Protein AF-0000000081155268 (afdb_homodimer)

Solvent-accessible surface area (backbone atoms only — not comparable to full-atom values): 21857 Å² total; per-residue (Å²): 115,48,58,38,90,57,75,58,54,71,25,85,45,71,67,61,42,50,50,35,52,74,74,61,28,62,48,41,52,49,52,53,49,66,71,61,68,66,77,61,76,64,71,61,69,56,60,73,68,56,81,48,59,46,92,53,49,51,89,77,41,48,71,64,51,37,49,49,49,28,41,50,40,25,46,50,44,53,50,50,46,45,52,52,31,50,62,72,44,40,64,63,43,49,52,46,28,51,53,33,42,73,74,66,43,53,70,73,57,18,52,52,50,28,50,61,70,39,33,65,59,47,50,51,47,31,50,52,52,51,48,50,49,52,51,43,51,60,32,32,69,65,10,67,66,53,44,50,35,51,52,42,18,49,51,33,36,74,69,66,38,36,63,69,57,12,47,50,50,20,47,62,74,50,43,72,79,52,27,66,82,56,71,49,50,81,86,69,65,68,79,71,76,73,74,73,80,123,116,47,59,38,88,56,73,57,53,72,24,84,44,71,67,62,42,52,51,35,52,74,74,61,29,63,49,41,52,49,52,52,50,66,72,60,68,64,77,63,78,66,71,61,70,56,60,74,65,56,76,42,57,47,94,53,48,53,90,78,38,46,72,64,52,37,51,49,50,28,41,50,41,26,47,52,46,54,50,50,46,45,52,52,30,51,61,73,43,40,64,61,43,48,52,45,27,50,52,33,42,73,75,66,41,54,70,73,57,18,51,53,50,29,51,60,70,39,30,65,56,46,50,50,47,32,51,51,52,50,48,51,48,52,52,42,51,60,31,32,69,67,9,67,66,54,45,51,36,51,52,42,18,49,50,33,35,75,72,58,34,38,63,68,56,11,48,52,51,20,46,60,74,52,43,72,79,52,28,65,82,56,69,48,50,82,86,70,64,67,79,72,76,72,74,72,81,124

Structure (mmCIF, N/CA/C/O backbone):
data_AF-0000000081155268-model_v1
#
loop_
_entity.id
_entity.type
_entity.pdbx_description
1 polymer 'C2H2-type domain-containing protein'
#
loop_
_atom_site.group_PDB
_atom_site.id
_atom_site.type_symbol
_atom_site.label_atom_id
_atom_site.label_alt_id
_atom_site.label_comp_id
_atom_site.label_asym_id
_atom_site.label_entity_id
_atom_site.label_seq_id
_atom_site.pdbx_PDB_ins_code
_atom_site.Cartn_x
_atom_site.Cartn_y
_atom_site.Cartn_z
_atom_site.occupancy
_atom_site.B_iso_or_equiv
_atom_site.auth_seq_id
_atom_site.auth_comp_id
_atom_site.auth_asym_id
_atom_site.auth_atom_id
_atom_site.pdbx_PDB_model_num
ATOM 1 N N . MET A 1 1 ? 4.109 42 -3.186 1 60.03 1 MET A N 1
ATOM 2 C CA . MET A 1 1 ? 3.467 40.875 -3.877 1 60.03 1 MET A CA 1
ATOM 3 C C . MET A 1 1 ? 2.971 41.281 -5.254 1 60.03 1 MET A C 1
ATOM 5 O O . MET A 1 1 ? 2.41 42.375 -5.41 1 60.03 1 MET A O 1
ATOM 9 N N . ILE A 1 2 ? 3.533 40.625 -6.18 1 73.56 2 ILE A N 1
ATOM 10 C CA . ILE A 1 2 ? 3.209 41 -7.555 1 73.56 2 ILE A CA 1
ATOM 11 C C . ILE A 1 2 ? 2.381 39.906 -8.203 1 73.56 2 ILE A C 1
ATOM 13 O O . ILE A 1 2 ? 2.691 38.719 -8.055 1 73.56 2 ILE A O 1
ATOM 17 N N . ALA A 1 3 ? 1.346 40.25 -8.984 1 72.5 3 ALA A N 1
ATOM 18 C CA . ALA A 1 3 ? 0.426 39.281 -9.594 1 72.5 3 ALA A CA 1
ATOM 19 C C . ALA A 1 3 ? 0.721 39.094 -11.086 1 72.5 3 ALA A C 1
ATOM 21 O O . ALA A 1 3 ? 1.153 40.062 -11.75 1 72.5 3 ALA A O 1
ATOM 22 N N . CYS A 1 4 ? 0.584 37.938 -11.539 1 67.5 4 CYS A N 1
ATOM 23 C CA . CYS A 1 4 ? 0.646 37.688 -12.977 1 67.5 4 CYS A CA 1
ATOM 24 C C . CYS A 1 4 ? -0.528 38.344 -13.695 1 67.5 4 CYS A C 1
ATOM 26 O O . CYS A 1 4 ? -1.684 38.156 -13.328 1 67.5 4 CYS A O 1
ATOM 28 N N . ASP A 1 5 ? -0.172 39.062 -14.703 1 73.12 5 ASP A N 1
ATOM 29 C CA . ASP A 1 5 ? -1.19 39.781 -15.453 1 73.12 5 ASP A CA 1
ATOM 30 C C . ASP A 1 5 ? -2.113 38.812 -16.203 1 73.12 5 ASP A C 1
ATOM 32 O O . ASP A 1 5 ? -3.277 39.156 -16.453 1 73.12 5 ASP A O 1
ATOM 36 N N . GLY A 1 6 ? -1.515 37.719 -16.438 1 63.28 6 GLY A N 1
ATOM 37 C CA . GLY A 1 6 ? -2.273 36.719 -17.188 1 63.28 6 GLY A CA 1
ATOM 38 C C . GLY A 1 6 ? -3.229 35.906 -16.328 1 63.28 6 GLY A C 1
ATOM 39 O O . GLY A 1 6 ? -4.43 35.875 -16.609 1 63.28 6 GLY A O 1
ATOM 40 N N . CYS A 1 7 ? -2.658 35.375 -15.359 1 61.69 7 CYS A N 1
ATOM 41 C CA . CYS A 1 7 ? -3.463 34.375 -14.648 1 61.69 7 CYS A CA 1
ATOM 42 C C . CYS A 1 7 ? -3.793 34.875 -13.234 1 61.69 7 CYS A C 1
ATOM 44 O O . CYS A 1 7 ? -4.523 34.188 -12.508 1 61.69 7 CYS A O 1
ATOM 46 N N . GLY A 1 8 ? -3.191 36 -12.742 1 65.25 8 GLY A N 1
ATOM 47 C CA . GLY A 1 8 ? -3.551 36.656 -11.484 1 65.25 8 GLY A CA 1
ATOM 48 C C . GLY A 1 8 ? -2.818 36.062 -10.289 1 65.25 8 GLY A C 1
ATOM 49 O O . GLY A 1 8 ? -3.039 36.5 -9.156 1 65.25 8 GLY A O 1
ATOM 50 N N . LEU A 1 9 ? -2.002 35.125 -10.469 1 65.56 9 LEU A N 1
ATOM 51 C CA . LEU A 1 9 ? -1.213 34.531 -9.398 1 65.56 9 LEU A CA 1
ATOM 52 C C . LEU A 1 9 ? -0.247 35.531 -8.797 1 65.56 9 LEU A C 1
ATOM 54 O O . LEU A 1 9 ? 0.37 36.312 -9.523 1 65.56 9 LEU A O 1
ATOM 58 N N . VAL A 1 10 ? -0.167 35.562 -7.445 1 70.81 10 VAL A N 1
ATOM 59 C CA . VAL A 1 10 ? 0.627 36.562 -6.73 1 70.81 10 VAL A CA 1
ATOM 60 C C . VAL A 1 10 ? 1.969 35.938 -6.324 1 70.81 10 VAL A C 1
ATOM 62 O O . VAL A 1 10 ? 2.025 34.812 -5.836 1 70.81 10 VAL A O 1
ATOM 65 N N . PHE A 1 11 ? 3.025 36.562 -6.625 1 64.19 11 PHE A N 1
ATOM 66 C CA . PHE A 1 11 ? 4.402 36.156 -6.371 1 64.19 11 PHE A CA 1
ATOM 67 C C . PHE A 1 11 ? 5.09 37.156 -5.43 1 64.19 11 PHE A C 1
ATOM 69 O O . PHE A 1 11 ? 4.758 38.344 -5.414 1 64.19 11 PHE A O 1
ATOM 76 N N . THR A 1 12 ? 5.926 36.656 -4.582 1 69 12 THR A N 1
ATOM 77 C CA . THR A 1 12 ? 6.648 37.5 -3.627 1 69 12 THR A CA 1
ATOM 78 C C . THR A 1 12 ? 7.82 38.188 -4.301 1 69 12 THR A C 1
ATOM 80 O O . THR A 1 12 ? 8.312 39.219 -3.801 1 69 12 THR A O 1
ATOM 83 N N . ASN A 1 13 ? 8.328 37.562 -5.352 1 66.19 13 ASN A N 1
ATOM 84 C CA . ASN A 1 13 ? 9.453 38.188 -6.031 1 66.19 13 ASN A CA 1
ATOM 85 C C . ASN A 1 13 ? 9.25 38.219 -7.543 1 66.19 13 ASN A C 1
ATOM 87 O O . ASN A 1 13 ? 8.648 37.281 -8.109 1 66.19 13 ASN A O 1
ATOM 91 N N . ILE A 1 14 ? 9.844 39.219 -8.133 1 71.94 14 ILE A N 1
ATOM 92 C CA . ILE A 1 14 ? 9.664 39.562 -9.539 1 71.94 14 ILE A CA 1
ATOM 93 C C . ILE A 1 14 ? 10.273 38.438 -10.406 1 71.94 14 ILE A C 1
ATOM 95 O O . ILE A 1 14 ? 9.773 38.156 -11.484 1 71.94 14 ILE A O 1
ATOM 99 N N . HIS A 1 15 ? 11.266 37.812 -9.906 1 64.44 15 HIS A N 1
ATOM 100 C CA . HIS A 1 15 ? 11.945 36.781 -10.664 1 64.44 15 HIS A CA 1
ATOM 101 C C . HIS A 1 15 ? 11.07 35.531 -10.805 1 64.44 15 HIS A C 1
ATOM 103 O O . HIS A 1 15 ? 11 34.938 -11.883 1 64.44 15 HIS A O 1
ATOM 109 N N . ASN A 1 16 ? 10.391 35.156 -9.766 1 63.75 16 ASN A N 1
ATOM 110 C CA . ASN A 1 16 ? 9.445 34.062 -9.812 1 63.75 16 ASN A CA 1
ATOM 111 C C . ASN A 1 16 ? 8.25 34.375 -10.719 1 63.75 16 ASN A C 1
ATOM 113 O O . ASN A 1 16 ? 7.781 33.5 -11.453 1 63.75 16 ASN A O 1
ATOM 117 N N . LEU A 1 17 ? 7.836 35.562 -10.734 1 67.12 17 LEU A N 1
ATOM 118 C CA . LEU A 1 17 ? 6.789 36.031 -11.633 1 67.12 17 LEU A CA 1
ATOM 119 C C . LEU A 1 17 ? 7.238 35.938 -13.086 1 67.12 17 LEU A C 1
ATOM 121 O O . LEU A 1 17 ? 6.496 35.438 -13.938 1 67.12 17 LEU A O 1
ATOM 125 N N . GLN A 1 18 ? 8.406 36.312 -13.391 1 64.75 18 GLN A N 1
ATOM 126 C CA . GLN A 1 18 ? 8.938 36.281 -14.75 1 64.75 18 GLN A CA 1
ATOM 127 C C . GLN A 1 18 ? 9.07 34.875 -15.273 1 64.75 18 GLN A C 1
ATOM 129 O O . GLN A 1 18 ? 8.727 34.594 -16.422 1 64.75 18 GLN A O 1
ATOM 134 N N . LYS A 1 19 ? 9.484 34 -14.5 1 63.78 19 LYS A N 1
ATOM 135 C CA . LYS A 1 19 ? 9.586 32.594 -14.859 1 63.78 19 LYS A CA 1
ATOM 136 C C . LYS A 1 19 ? 8.211 31.984 -15.117 1 63.78 19 LYS A C 1
ATOM 138 O O . LYS A 1 19 ? 8.016 31.25 -16.078 1 63.78 19 LYS A O 1
ATOM 143 N N . HIS A 1 20 ? 7.316 32.312 -14.281 1 63.34 20 HIS A N 1
ATOM 144 C CA . HIS A 1 20 ? 5.926 31.891 -14.438 1 63.34 20 HIS A CA 1
ATOM 145 C C . HIS A 1 20 ? 5.348 32.406 -15.758 1 63.34 20 HIS A C 1
ATOM 147 O O . HIS A 1 20 ? 4.73 31.625 -16.5 1 63.34 20 HIS A O 1
ATOM 153 N N . VAL A 1 21 ? 5.484 33.625 -16.047 1 64.75 21 VAL A N 1
ATOM 154 C CA . VAL A 1 21 ? 4.934 34.25 -17.25 1 64.75 21 VAL A CA 1
ATOM 155 C C . VAL A 1 21 ? 5.57 33.625 -18.5 1 64.75 21 VAL A C 1
ATOM 157 O O . VAL A 1 21 ? 4.883 33.375 -19.484 1 64.75 21 VAL A O 1
ATOM 160 N N . LYS A 1 22 ? 6.793 33.344 -18.453 1 61.09 22 LYS A N 1
ATOM 161 C CA . LYS A 1 22 ? 7.547 32.844 -19.609 1 61.09 22 LYS A CA 1
ATOM 162 C C . LYS A 1 22 ? 7.238 31.375 -19.875 1 61.09 22 LYS A C 1
ATOM 164 O O . LYS A 1 22 ? 7.16 30.953 -21.031 1 61.09 22 LYS A O 1
ATOM 169 N N . TYR A 1 23 ? 7.059 30.719 -18.75 1 57.25 23 TYR A N 1
ATOM 170 C CA . TYR A 1 23 ? 7.094 29.281 -18.953 1 57.25 23 TYR A CA 1
ATOM 171 C C . TYR A 1 23 ? 5.773 28.625 -18.547 1 57.25 23 TYR A C 1
ATOM 173 O O . TYR A 1 23 ? 5.43 27.547 -19.031 1 57.25 23 TYR A O 1
ATOM 181 N N . TRP A 1 24 ? 5.043 29.484 -17.734 1 58.44 24 TRP A N 1
ATOM 182 C CA . TRP A 1 24 ? 4.016 28.719 -17.047 1 58.44 24 TRP A CA 1
ATOM 183 C C . TRP A 1 24 ? 2.66 29.406 -17.141 1 58.44 24 TRP A C 1
ATOM 185 O O . TRP A 1 24 ? 1.627 28.812 -16.828 1 58.44 24 TRP A O 1
ATOM 195 N N . CYS A 1 25 ? 2.605 30.609 -17.531 1 60.84 25 CYS A N 1
ATOM 196 C CA . CYS A 1 25 ? 1.34 31.328 -17.609 1 60.84 25 CYS A CA 1
ATOM 197 C C . CYS A 1 25 ? 0.596 31 -18.891 1 60.84 25 CYS A C 1
ATOM 199 O O . CYS A 1 25 ? 1.021 31.391 -19.984 1 60.84 25 CYS A O 1
ATOM 201 N N . TYR A 1 26 ? -0.403 30.234 -18.719 1 60.75 26 TYR A N 1
ATOM 202 C CA . TYR A 1 26 ? -1.212 29.766 -19.844 1 60.75 26 TYR A CA 1
ATOM 203 C C . TYR A 1 26 ? -1.822 30.953 -20.594 1 60.75 26 TYR A C 1
ATOM 205 O O . TYR A 1 26 ? -1.832 30.969 -21.828 1 60.75 26 TYR A O 1
ATOM 213 N N . GLU A 1 27 ? -2.279 31.844 -19.891 1 58.34 27 GLU A N 1
ATOM 214 C CA . GLU A 1 27 ? -2.959 33 -20.5 1 58.34 27 GLU A CA 1
ATOM 215 C C . GLU A 1 27 ? -1.987 33.844 -21.312 1 58.34 27 GLU A C 1
ATOM 217 O O . GLU A 1 27 ? -2.328 34.312 -22.391 1 58.34 27 GLU A O 1
ATOM 222 N N . ASN A 1 28 ? -0.881 33.938 -20.812 1 57.31 28 ASN A N 1
ATOM 223 C CA . ASN A 1 28 ? 0.123 34.688 -21.562 1 57.31 28 ASN A CA 1
ATOM 224 C C . ASN A 1 28 ? 0.577 33.906 -22.812 1 57.31 28 ASN A C 1
ATOM 226 O O . ASN A 1 28 ? 0.846 34.531 -23.844 1 57.31 28 ASN A O 1
ATOM 230 N N . SER A 1 29 ? 0.634 32.625 -22.609 1 56.81 29 SER A N 1
ATOM 231 C CA . SER A 1 29 ? 0.956 31.812 -23.781 1 56.81 29 SER A CA 1
ATOM 232 C C . SER A 1 29 ? -0.129 31.938 -24.844 1 56.81 29 SER A C 1
ATOM 234 O O . SER A 1 29 ? 0.17 31.984 -26.047 1 56.81 29 SER A O 1
ATOM 236 N N . LYS A 1 30 ? -1.245 31.984 -24.406 1 60.09 30 LYS A N 1
ATOM 237 C CA . LYS A 1 30 ? -2.352 32.188 -25.328 1 60.09 30 LYS A CA 1
ATOM 238 C C . LYS A 1 30 ? -2.291 33.562 -25.969 1 60.09 30 LYS A C 1
ATOM 240 O O . LYS A 1 30 ? -2.512 33.719 -27.188 1 60.09 30 LYS A O 1
ATOM 245 N N . ARG A 1 31 ? -2.055 34.562 -25.219 1 57.34 31 ARG A N 1
ATOM 246 C CA . ARG A 1 31 ? -2.01 35.906 -25.734 1 57.34 31 ARG A CA 1
ATOM 247 C C . ARG A 1 31 ? -0.869 36.094 -26.734 1 57.34 31 ARG A C 1
ATOM 249 O O . ARG A 1 31 ? -1.031 36.75 -27.766 1 57.34 31 ARG A O 1
ATOM 256 N N . LYS A 1 32 ? 0.237 35.5 -26.453 1 54.97 32 LYS A N 1
ATOM 257 C CA . LYS A 1 32 ? 1.36 35.531 -27.391 1 54.97 32 LYS A CA 1
ATOM 258 C C . LYS A 1 32 ? 1 34.875 -28.719 1 54.97 32 LYS A C 1
ATOM 260 O O . LYS A 1 32 ? 1.436 35.312 -29.781 1 54.97 32 LYS A O 1
ATOM 265 N N . ARG A 1 33 ? 0.219 33.875 -28.594 1 55.09 33 ARG A N 1
ATOM 266 C CA . ARG A 1 33 ? -0.216 33.188 -29.797 1 55.09 33 ARG A CA 1
ATOM 267 C C . ARG A 1 33 ? -1.104 34.062 -30.656 1 55.09 33 ARG A C 1
ATOM 269 O O . ARG A 1 33 ? -1.006 34.062 -31.891 1 55.09 33 ARG A O 1
ATOM 276 N N . GLU A 1 34 ? -1.923 34.656 -30.062 1 56.41 34 GLU A N 1
ATOM 277 C CA . GLU A 1 34 ? -2.846 35.531 -30.797 1 56.41 34 GLU A CA 1
ATOM 278 C C . GLU A 1 34 ? -2.111 36.719 -31.438 1 56.41 34 GLU A C 1
ATOM 280 O O . GLU A 1 34 ? -2.445 37.125 -32.562 1 56.41 34 GLU A O 1
ATOM 285 N N . ASP A 1 35 ? -1.097 37.25 -30.938 1 53.22 35 ASP A N 1
ATOM 286 C CA . ASP A 1 35 ? -0.398 38.438 -31.469 1 53.22 35 ASP A CA 1
ATOM 287 C C . ASP A 1 35 ? 0.547 38.031 -32.594 1 53.22 35 ASP A C 1
ATOM 289 O O . ASP A 1 35 ? 0.802 38.844 -33.5 1 53.22 35 ASP A O 1
ATOM 293 N N . THR A 1 36 ? 1.23 36.906 -32.438 1 50.59 36 THR A N 1
ATOM 294 C CA . THR A 1 36 ? 2.248 36.625 -33.438 1 50.59 36 THR A CA 1
ATOM 295 C C . THR A 1 36 ? 1.623 36 -34.688 1 50.59 36 THR A C 1
ATOM 297 O O . THR A 1 36 ? 2.293 35.812 -35.688 1 50.59 36 THR A O 1
ATOM 300 N N . GLY A 1 37 ? 0.375 36 -35.094 1 48.41 37 GLY A N 1
ATOM 301 C CA . GLY A 1 37 ? -0.272 35.531 -36.281 1 48.41 37 GLY A CA 1
ATOM 302 C C . GLY A 1 37 ? 0.253 34.188 -36.75 1 48.41 37 GLY A C 1
ATOM 303 O O . GLY A 1 37 ? -0.132 33.688 -37.812 1 48.41 37 GLY A O 1
ATOM 304 N N . GLU A 1 38 ? 1.544 33.938 -36.75 1 41.16 38 GLU A N 1
ATOM 305 C CA . GLU A 1 38 ? 2.141 32.719 -37.25 1 41.16 38 GLU A CA 1
ATOM 306 C C . GLU A 1 38 ? 1.435 31.484 -36.688 1 41.16 38 GLU A C 1
ATOM 308 O O . GLU A 1 38 ? 1.23 31.375 -35.469 1 41.16 38 GLU A O 1
ATOM 313 N N . GLU A 1 39 ? 0.473 30.797 -37.406 1 38.22 39 GLU A N 1
ATOM 314 C CA . GLU A 1 39 ? 0.032 29.422 -37.219 1 38.22 39 GLU A CA 1
ATOM 315 C C . GLU A 1 39 ? 1.214 28.5 -36.938 1 38.22 39 GLU A C 1
ATOM 317 O O . GLU A 1 39 ? 1.69 27.797 -37.844 1 38.22 39 GLU A O 1
ATOM 322 N N . ASP A 1 40 ? 2.338 28.938 -36.969 1 33.5 40 ASP A N 1
ATOM 323 C CA . ASP A 1 40 ? 3.422 27.953 -36.875 1 33.5 40 ASP A CA 1
ATOM 324 C C . ASP A 1 40 ? 3.029 26.766 -36 1 33.5 40 ASP A C 1
ATOM 326 O O . ASP A 1 40 ? 2.361 26.938 -35 1 33.5 40 ASP A O 1
ATOM 330 N N . ASP A 1 41 ? 2.973 25.547 -36.688 1 33.06 41 ASP A N 1
ATOM 331 C CA . ASP A 1 41 ? 2.916 24.172 -36.219 1 33.06 41 ASP A CA 1
ATOM 332 C C . ASP A 1 41 ? 3.697 24 -34.938 1 33.06 41 ASP A C 1
ATOM 334 O O . ASP A 1 41 ? 4.723 23.312 -34.906 1 33.06 41 ASP A O 1
ATOM 338 N N . ILE A 1 42 ? 4.367 24.938 -34.688 1 32.47 42 ILE A N 1
ATOM 339 C CA . ILE A 1 42 ? 5 24.656 -33.406 1 32.47 42 ILE A CA 1
ATOM 340 C C . ILE A 1 42 ? 4.004 23.953 -32.5 1 32.47 42 ILE A C 1
ATOM 342 O O . ILE A 1 42 ? 3.043 24.578 -32.031 1 32.47 42 ILE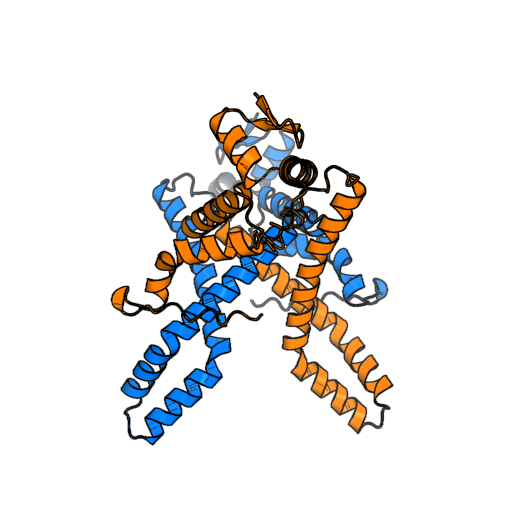 A O 1
ATOM 346 N N . LYS A 1 43 ? 3.475 22.828 -32.969 1 31.78 43 LYS A N 1
ATOM 347 C CA . LYS A 1 43 ? 3.252 21.734 -32.031 1 31.78 43 LYS A CA 1
ATOM 348 C C . LYS A 1 43 ? 4.031 21.969 -30.734 1 31.78 43 LYS A C 1
ATOM 350 O O . LYS A 1 43 ? 5.227 21.672 -30.672 1 31.78 43 LYS A O 1
ATOM 355 N N . SER A 1 44 ? 4.191 23.125 -30.391 1 31.33 44 SER A N 1
ATOM 356 C CA . SER A 1 44 ? 4.68 23.453 -29.062 1 31.33 44 SER A CA 1
ATOM 357 C C . SER A 1 44 ? 4.504 22.281 -28.094 1 31.33 44 SER A C 1
ATOM 359 O O . SER A 1 44 ? 3.377 21.875 -27.812 1 31.33 44 SER A O 1
ATOM 361 N N . ASN A 1 45 ? 5.133 21.359 -28.344 1 27.23 45 ASN A N 1
ATOM 362 C CA . ASN A 1 45 ? 5.547 20.219 -27.531 1 27.23 45 ASN A CA 1
ATOM 363 C C . ASN A 1 45 ? 5.605 20.578 -26.047 1 27.23 45 ASN A C 1
ATOM 365 O O . ASN A 1 45 ? 6.523 20.156 -25.344 1 27.23 45 ASN A O 1
ATOM 369 N N . VAL A 1 46 ? 5.598 21.906 -25.938 1 28.73 46 VAL A N 1
ATOM 370 C CA . VAL A 1 46 ? 5.363 22.031 -24.5 1 28.73 46 VAL A CA 1
ATOM 371 C C . VAL A 1 46 ? 4.188 21.141 -24.094 1 28.73 46 VAL A C 1
ATOM 373 O O . VAL A 1 46 ? 3.08 21.281 -24.609 1 28.73 46 VAL A O 1
ATOM 376 N N . PRO A 1 47 ? 4.48 19.938 -24.062 1 27.84 47 PRO A N 1
ATOM 377 C CA . PRO A 1 47 ? 3.332 19.203 -23.516 1 27.84 47 PRO A CA 1
ATOM 378 C C . PRO A 1 47 ? 2.336 20.109 -22.812 1 27.84 47 PRO A C 1
ATOM 380 O O . PRO A 1 47 ? 2.729 21.141 -22.234 1 27.84 47 PRO A O 1
ATOM 383 N N . LEU A 1 48 ? 1.152 20.578 -23.594 1 27.59 48 LEU A N 1
ATOM 384 C CA . LEU A 1 48 ? 0.051 21.031 -22.75 1 27.59 48 LEU A CA 1
ATOM 385 C C . LEU A 1 48 ? 0.332 20.719 -21.281 1 27.59 48 LEU A C 1
ATOM 387 O O . LEU A 1 48 ? 0.389 19.547 -20.891 1 27.59 48 LEU A O 1
ATOM 391 N N . ILE A 1 49 ? 1.358 21.297 -20.922 1 27.64 49 ILE A N 1
ATOM 392 C CA . ILE A 1 49 ? 1.316 21.266 -19.469 1 27.64 49 ILE A CA 1
ATOM 393 C C . ILE A 1 49 ? -0.133 21.188 -18.984 1 27.64 49 ILE A C 1
ATOM 395 O O . ILE A 1 49 ? -0.908 22.141 -19.188 1 27.64 49 ILE A O 1
ATOM 399 N N . LYS A 1 50 ? -0.873 20.281 -19.641 1 28.75 50 LYS A N 1
ATOM 400 C CA . LYS A 1 50 ? -2.098 19.938 -18.922 1 28.75 50 LYS A CA 1
ATOM 401 C C . LYS A 1 50 ? -2.168 20.656 -17.578 1 28.75 50 LYS A C 1
ATOM 403 O O . LYS A 1 50 ? -1.182 20.703 -16.844 1 28.75 50 LYS A O 1
ATOM 408 N N . LYS A 1 51 ? -2.857 21.812 -17.453 1 30.27 51 LYS A N 1
ATOM 409 C CA . LYS A 1 51 ? -3.445 22.219 -16.172 1 30.27 51 LYS A CA 1
ATOM 410 C C . LYS A 1 51 ? -3.311 21.125 -15.125 1 30.27 51 LYS A C 1
ATOM 412 O O . LYS A 1 51 ? -3.904 20.047 -15.266 1 30.27 51 LYS A O 1
ATOM 417 N N . ARG A 1 52 ? -2.182 20.719 -14.852 1 31.19 52 ARG A N 1
ATOM 418 C CA . ARG A 1 52 ? -1.812 20 -13.633 1 31.19 52 ARG A CA 1
ATOM 419 C C . ARG A 1 52 ? -2.879 20.172 -12.555 1 31.19 52 ARG A C 1
ATOM 421 O O . ARG A 1 52 ? -3.045 21.266 -12.008 1 31.19 52 ARG A O 1
ATOM 428 N N . LEU A 1 53 ? -3.969 19.812 -12.789 1 29.47 53 LEU A N 1
ATOM 429 C CA . LEU A 1 53 ? -4.91 19.531 -11.719 1 29.47 53 LEU A CA 1
ATOM 430 C C . LEU A 1 53 ? -4.176 19.141 -10.438 1 29.47 53 LEU A C 1
ATOM 432 O O . LEU A 1 53 ? -3.684 18.016 -10.312 1 29.47 53 LEU A O 1
ATOM 436 N N . ILE A 1 54 ? -3.08 19.578 -10.094 1 31.77 54 ILE A N 1
ATOM 437 C CA . ILE A 1 54 ? -3.102 19.531 -8.633 1 31.77 54 ILE A CA 1
ATOM 438 C C . ILE A 1 54 ? -4.543 19.438 -8.141 1 31.77 54 ILE A C 1
ATOM 440 O O . ILE A 1 54 ? -5.445 20.047 -8.703 1 31.77 54 ILE A O 1
ATOM 444 N N . SER A 1 55 ? -5.156 18.484 -7.762 1 34.97 55 SER A N 1
ATOM 445 C CA . SER A 1 55 ? -6.504 18.781 -7.289 1 34.97 55 SER A CA 1
ATOM 446 C C . SER A 1 55 ? -6.691 20.281 -7.043 1 34.97 55 SER A C 1
ATOM 448 O O . SER A 1 55 ? -6.586 20.75 -5.906 1 34.97 55 SER A O 1
ATOM 450 N N . SER A 1 56 ? -5.938 21.188 -7.477 1 34.97 56 SER A N 1
ATOM 451 C CA . SER A 1 56 ? -6.344 22.578 -7.48 1 34.97 56 SER A CA 1
ATOM 452 C C . SER A 1 56 ? -7.711 22.766 -8.133 1 34.97 56 SER A C 1
ATOM 454 O O . SER A 1 56 ? -7.953 22.25 -9.227 1 34.97 56 SER A O 1
ATOM 456 N N . GLY A 1 57 ? -8.656 22.703 -7.492 1 40.75 57 GLY A N 1
ATOM 457 C CA . GLY A 1 57 ? -9.984 23.125 -7.898 1 40.75 57 GLY A CA 1
ATOM 458 C C . GLY A 1 57 ? -9.961 24.125 -9.039 1 40.75 57 GLY A C 1
ATOM 459 O O . GLY A 1 57 ? -9.102 25.016 -9.086 1 40.75 57 GLY A O 1
ATOM 460 N N . ASP A 1 58 ? -10.023 23.719 -10.328 1 43.44 58 ASP A N 1
ATOM 461 C CA . ASP A 1 58 ? -10.469 24.766 -11.234 1 43.44 58 ASP A CA 1
ATOM 462 C C . ASP A 1 58 ? -10.992 25.969 -10.461 1 43.44 58 ASP A C 1
ATOM 464 O O . ASP A 1 58 ? -11.914 25.844 -9.648 1 43.44 58 ASP A O 1
ATOM 468 N N . PRO A 1 59 ? -10.125 26.922 -10.375 1 49.41 59 PRO A N 1
ATOM 469 C CA . PRO A 1 59 ? -10.656 28.062 -9.633 1 49.41 59 PRO A CA 1
ATOM 470 C C . PRO A 1 59 ? -12.148 28.297 -9.867 1 49.41 59 PRO A C 1
ATOM 472 O O . PRO A 1 59 ? -12.797 29 -9.094 1 49.41 59 PRO A O 1
ATOM 475 N N . TYR A 1 60 ? -12.477 27.75 -10.992 1 53.97 60 TYR A N 1
ATOM 476 C CA . TYR A 1 60 ? -13.891 27.938 -11.289 1 53.97 60 TYR A CA 1
ATOM 477 C C . TYR A 1 60 ? -14.719 26.75 -10.797 1 53.97 60 TYR A C 1
ATOM 479 O O . TYR A 1 60 ? -15.938 26.734 -10.977 1 53.97 60 TYR A O 1
ATOM 487 N N . ASP A 1 61 ? -13.883 25.797 -10.367 1 59.19 61 ASP A N 1
ATOM 488 C CA . ASP A 1 61 ? -14.688 24.688 -9.883 1 59.19 61 ASP A CA 1
ATOM 489 C C . ASP A 1 61 ? -15.461 25.062 -8.625 1 59.19 61 ASP A C 1
ATOM 491 O O . ASP A 1 61 ? -14.914 25.703 -7.723 1 59.19 61 ASP A O 1
ATOM 495 N N . SER A 1 62 ? -16.625 24.906 -8.766 1 75 62 SER A N 1
ATOM 496 C CA . SER A 1 62 ? -17.391 25.031 -7.535 1 75 62 SER A CA 1
ATOM 497 C C . SER A 1 62 ? -16.859 24.109 -6.445 1 75 62 SER A C 1
ATOM 499 O O . SER A 1 62 ? -16.109 23.172 -6.727 1 75 62 SER A O 1
ATOM 501 N N . GLU A 1 63 ? -16.938 24.484 -5.312 1 73.75 63 GLU A N 1
ATOM 502 C CA . GLU A 1 63 ? -16.594 23.672 -4.156 1 73.75 63 GLU A CA 1
ATOM 503 C C . GLU A 1 63 ? -17.125 22.25 -4.312 1 73.75 63 GLU A C 1
ATOM 505 O O . GLU A 1 63 ? -16.438 21.281 -3.945 1 73.75 63 GLU A O 1
ATOM 510 N N . GLU A 1 64 ? -18.203 22.188 -4.965 1 76.19 64 GLU A N 1
ATOM 511 C CA . GLU A 1 64 ? -18.828 20.891 -5.188 1 76.19 64 GLU A CA 1
ATOM 512 C C . GLU A 1 64 ? -18.031 20.047 -6.184 1 76.19 64 GLU A C 1
ATOM 514 O O . GLU A 1 64 ? -17.859 18.844 -5.996 1 76.19 64 GLU A O 1
ATOM 519 N N . ASP A 1 65 ? -17.516 20.672 -7.141 1 79.75 65 ASP A N 1
ATOM 520 C CA . ASP A 1 65 ? -16.719 19.969 -8.148 1 79.75 65 ASP A CA 1
ATOM 521 C C . ASP A 1 65 ? -15.406 19.469 -7.562 1 79.75 65 ASP A C 1
ATOM 523 O O . ASP A 1 65 ? -14.984 18.344 -7.863 1 79.75 65 ASP A O 1
ATOM 527 N N . LEU A 1 66 ? -14.93 20.312 -6.711 1 79.5 66 LEU A N 1
ATOM 528 C CA . LEU A 1 66 ? -13.672 19.938 -6.066 1 79.5 66 LEU A CA 1
ATOM 529 C C . LEU A 1 66 ? -13.883 18.734 -5.152 1 79.5 66 LEU A C 1
ATOM 531 O O . LEU A 1 66 ? -13.07 17.797 -5.156 1 79.5 66 LEU A O 1
ATOM 535 N N . LEU A 1 67 ? -14.93 18.812 -4.52 1 82.44 67 LEU A N 1
ATOM 536 C CA . LEU A 1 67 ? -15.234 17.703 -3.617 1 82.44 67 LEU A CA 1
ATOM 537 C C . LEU A 1 67 ? -15.484 16.422 -4.398 1 82.44 67 LEU A C 1
ATOM 539 O O . LEU A 1 67 ? -15.039 15.344 -3.992 1 82.44 67 LEU A O 1
ATOM 543 N N . SER A 1 68 ? -16.125 16.562 -5.469 1 84.88 68 SER A N 1
ATOM 544 C CA . SER A 1 68 ? -16.406 15.406 -6.309 1 84.88 68 SER A CA 1
ATOM 545 C C . SER A 1 68 ? -15.109 14.789 -6.84 1 84.88 68 SER A C 1
ATOM 547 O O . SER A 1 68 ? -14.961 13.562 -6.832 1 84.88 68 SER A O 1
ATOM 549 N N . ARG A 1 69 ? -14.258 15.594 -7.215 1 85.56 69 ARG A N 1
ATOM 550 C CA . ARG A 1 69 ? -12.984 15.102 -7.738 1 85.56 69 ARG A CA 1
ATOM 551 C C . ARG A 1 69 ? -12.18 14.406 -6.648 1 85.56 69 ARG A C 1
ATOM 553 O O . ARG A 1 69 ? -11.562 13.367 -6.895 1 85.56 69 ARG A O 1
ATOM 560 N N . LYS A 1 70 ? -12.188 14.977 -5.508 1 86.81 70 LYS A N 1
ATOM 561 C CA . LYS A 1 70 ? -11.484 14.383 -4.375 1 86.81 70 LYS A CA 1
ATOM 562 C C . LYS A 1 70 ? -12.055 13.008 -4.035 1 86.81 70 LYS A C 1
ATOM 564 O O . LYS A 1 70 ? -11.305 12.07 -3.764 1 86.81 70 LYS A O 1
ATOM 569 N N . ASN A 1 71 ? -13.281 12.953 -4.137 1 89.19 71 ASN A N 1
ATOM 570 C CA . ASN A 1 71 ? -13.93 11.68 -3.838 1 89.19 71 ASN A CA 1
ATOM 571 C C . ASN A 1 71 ? -13.656 10.641 -4.922 1 89.19 71 ASN A C 1
ATOM 573 O O . ASN A 1 71 ? -13.539 9.453 -4.633 1 89.19 71 ASN A O 1
ATOM 577 N N . GLU A 1 72 ? -13.516 11.133 -6.09 1 91.31 72 GLU A N 1
ATOM 578 C CA . GLU A 1 72 ? -13.172 10.227 -7.184 1 91.31 72 GLU A CA 1
ATOM 579 C C . GLU A 1 72 ? -11.766 9.672 -7.02 1 91.31 72 GLU A C 1
ATOM 581 O O . GLU A 1 72 ? -11.523 8.492 -7.273 1 91.31 72 GLU A O 1
ATOM 586 N N . GLU A 1 73 ? -10.898 10.531 -6.598 1 92.69 73 GLU A N 1
ATOM 587 C CA . GLU A 1 73 ? -9.531 10.094 -6.348 1 92.69 73 GLU A CA 1
ATOM 588 C C . GLU A 1 73 ? -9.477 9.07 -5.219 1 92.69 73 GLU A C 1
ATOM 590 O O . GLU A 1 73 ? -8.797 8.047 -5.332 1 92.69 73 GLU A O 1
ATOM 595 N N . GLU A 1 74 ? -10.172 9.336 -4.246 1 95.81 74 GLU A N 1
ATOM 596 C CA . GLU A 1 74 ? -10.25 8.406 -3.121 1 95.81 74 GLU A CA 1
ATOM 597 C C . GLU A 1 74 ? -10.812 7.059 -3.557 1 95.81 74 GLU A C 1
ATOM 599 O O . GLU A 1 74 ? -10.266 6.008 -3.197 1 95.81 74 GLU A O 1
ATOM 604 N N . GLN A 1 75 ? -11.852 7.145 -4.352 1 94.75 75 GLN A N 1
ATOM 605 C CA . GLN A 1 75 ? -12.492 5.926 -4.828 1 94.75 75 GLN A CA 1
ATOM 606 C C . GLN A 1 75 ? -11.531 5.094 -5.68 1 94.75 75 GLN A C 1
ATOM 608 O O . GLN A 1 75 ? -11.547 3.863 -5.625 1 94.75 75 GLN A O 1
ATOM 613 N N . SER A 1 76 ? -10.766 5.766 -6.41 1 95.81 76 SER A N 1
ATOM 614 C CA . SER A 1 76 ? -9.836 5.043 -7.262 1 95.81 76 SER A CA 1
ATOM 615 C C . SER A 1 76 ? -8.852 4.219 -6.434 1 95.81 76 SER A C 1
ATOM 617 O O . SER A 1 76 ? -8.406 3.15 -6.863 1 95.81 76 SER A O 1
ATOM 619 N N . VAL A 1 77 ? -8.5 4.715 -5.254 1 97.31 77 VAL A N 1
ATOM 620 C CA . VAL A 1 77 ? -7.613 3.967 -4.367 1 97.31 77 VAL A CA 1
ATOM 621 C C . VAL A 1 77 ? -8.328 2.721 -3.85 1 97.31 77 VAL A C 1
ATOM 623 O O . VAL A 1 77 ? -7.762 1.625 -3.854 1 97.31 77 VAL A O 1
ATOM 626 N N . TYR A 1 78 ? -9.57 2.895 -3.477 1 97.31 78 TYR A N 1
ATOM 627 C CA . TYR A 1 78 ? -10.344 1.758 -2.988 1 97.31 78 TYR A CA 1
ATOM 628 C C . TYR A 1 78 ? -10.547 0.724 -4.09 1 97.31 78 TYR A C 1
ATOM 630 O O . TYR A 1 78 ? -10.469 -0.481 -3.84 1 97.31 78 TYR A O 1
ATOM 638 N N . ASP A 1 79 ? -10.727 1.22 -5.305 1 95.81 79 ASP A N 1
ATOM 639 C CA . ASP A 1 79 ? -10.867 0.32 -6.445 1 95.81 79 ASP A CA 1
ATOM 640 C C . ASP A 1 79 ? -9.602 -0.507 -6.656 1 95.81 79 ASP A C 1
ATOM 642 O O . ASP A 1 79 ? -9.68 -1.705 -6.938 1 95.81 79 ASP A O 1
ATOM 646 N N . ASN A 1 80 ? -8.531 0.136 -6.5 1 96.38 80 ASN A N 1
ATOM 647 C CA . ASN A 1 80 ? -7.266 -0.569 -6.641 1 96.38 80 ASN A CA 1
ATOM 648 C C . ASN A 1 80 ? -7.098 -1.644 -5.57 1 96.38 80 ASN A C 1
ATOM 650 O O . ASN A 1 80 ? -6.668 -2.76 -5.867 1 96.38 80 ASN A O 1
ATOM 654 N N . ILE A 1 81 ? -7.465 -1.319 -4.336 1 96.94 81 ILE A N 1
ATOM 655 C CA . ILE A 1 81 ? -7.379 -2.289 -3.25 1 96.94 81 ILE A CA 1
ATOM 656 C C . ILE A 1 81 ? -8.344 -3.443 -3.51 1 96.94 81 ILE A C 1
ATOM 658 O O . ILE A 1 81 ? -8.023 -4.605 -3.258 1 96.94 81 ILE A O 1
ATOM 662 N N . MET A 1 82 ? -9.484 -3.111 -4.055 1 95.19 82 MET A N 1
ATOM 663 C CA . MET A 1 82 ? -10.469 -4.133 -4.398 1 95.19 82 MET A CA 1
ATOM 664 C C . MET A 1 82 ? -9.922 -5.078 -5.461 1 95.19 82 MET A C 1
ATOM 666 O O . MET A 1 82 ? -10.062 -6.297 -5.348 1 95.19 82 MET A O 1
ATOM 670 N N . ASP A 1 83 ? -9.273 -4.523 -6.453 1 95 83 ASP A N 1
ATOM 671 C CA . ASP A 1 83 ? -8.672 -5.336 -7.508 1 95 83 ASP A CA 1
ATOM 672 C C . ASP A 1 83 ? -7.621 -6.281 -6.938 1 95 83 ASP A C 1
ATOM 674 O O . ASP A 1 83 ? -7.594 -7.469 -7.277 1 95 83 ASP A O 1
ATOM 678 N N . GLN A 1 84 ? -6.812 -5.781 -6.07 1 94.19 84 GLN A N 1
ATOM 679 C CA . GLN A 1 84 ? -5.797 -6.605 -5.422 1 94.19 84 GLN A CA 1
ATOM 680 C C . GLN A 1 84 ? -6.438 -7.715 -4.59 1 94.19 84 GLN A C 1
ATOM 682 O O . GLN A 1 84 ? -5.922 -8.836 -4.535 1 94.19 84 GLN A O 1
ATOM 687 N N . THR A 1 85 ? -7.504 -7.387 -3.945 1 96.06 85 THR A N 1
ATOM 688 C CA . THR A 1 85 ? -8.25 -8.344 -3.135 1 96.06 85 THR A CA 1
ATOM 689 C C . THR A 1 85 ? -8.766 -9.492 -3.996 1 96.06 85 THR A C 1
ATOM 691 O O . THR A 1 85 ? -8.609 -10.664 -3.639 1 96.06 85 THR A O 1
ATOM 694 N N . LYS A 1 86 ? -9.312 -9.133 -5.098 1 94.56 86 LYS A N 1
ATOM 695 C CA . LYS A 1 86 ? -9.836 -10.148 -6.012 1 94.56 86 LYS A CA 1
ATOM 696 C C . LYS A 1 86 ? -8.719 -11.031 -6.555 1 94.56 86 LYS A C 1
ATOM 698 O O . LYS A 1 86 ? -8.891 -12.242 -6.688 1 94.56 86 LYS A O 1
ATOM 703 N N . ASP A 1 87 ? -7.633 -10.398 -6.832 1 93.5 87 ASP A N 1
ATOM 704 C CA . ASP A 1 87 ? -6.477 -11.156 -7.297 1 93.5 87 ASP A CA 1
ATOM 705 C C . ASP A 1 87 ? -6.023 -12.164 -6.238 1 93.5 87 ASP A C 1
ATOM 707 O O . ASP A 1 87 ? -5.699 -13.305 -6.562 1 93.5 87 ASP A O 1
ATOM 711 N N . MET A 1 88 ? -6.004 -11.773 -5.055 1 93.94 88 MET A N 1
ATOM 712 C CA . MET A 1 88 ? -5.551 -12.625 -3.955 1 93.94 88 MET A CA 1
ATOM 713 C C . MET A 1 88 ? -6.504 -13.797 -3.74 1 93.94 88 MET A C 1
ATOM 715 O O . MET A 1 88 ? -6.078 -14.883 -3.346 1 93.94 88 MET A O 1
ATOM 719 N N . ASN A 1 89 ? -7.77 -13.531 -3.957 1 95.56 89 ASN A N 1
ATOM 720 C CA . ASN A 1 89 ? -8.781 -14.547 -3.697 1 95.56 89 ASN A CA 1
ATOM 721 C C . ASN A 1 89 ? -9.148 -15.312 -4.965 1 95.56 89 ASN A C 1
ATOM 723 O O . ASN A 1 89 ? -10.109 -16.094 -4.973 1 95.56 89 ASN A O 1
ATOM 727 N N . ALA A 1 90 ? -8.445 -15.125 -5.996 1 95.56 90 ALA A N 1
ATOM 728 C CA . ALA A 1 90 ? -8.805 -15.633 -7.316 1 95.56 90 ALA A CA 1
ATOM 729 C C . ALA A 1 90 ? -8.859 -17.156 -7.316 1 95.56 90 ALA A C 1
ATOM 731 O O . ALA A 1 90 ? -9.766 -17.75 -7.902 1 95.56 90 ALA A O 1
ATOM 732 N N . ASP A 1 91 ? -7.887 -17.781 -6.641 1 95.88 91 ASP A N 1
ATOM 733 C CA . ASP A 1 91 ? -7.84 -19.234 -6.633 1 95.88 91 ASP A CA 1
ATOM 734 C C . ASP A 1 91 ? -9.086 -19.812 -5.961 1 95.88 91 ASP A C 1
ATOM 7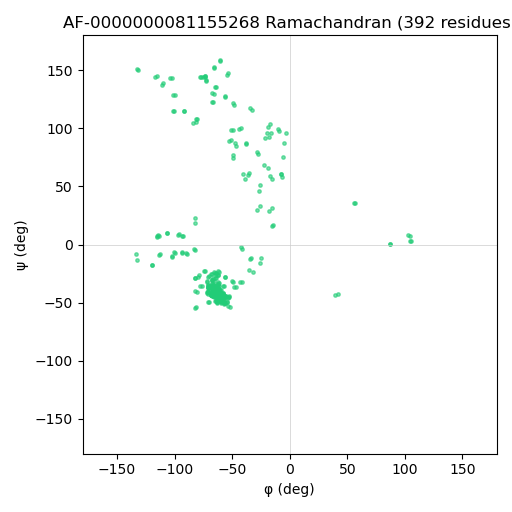36 O O . ASP A 1 91 ? -9.688 -20.766 -6.477 1 95.88 91 ASP A O 1
ATOM 740 N N . GLU A 1 92 ? -9.367 -19.312 -4.836 1 96.75 92 GLU A N 1
ATOM 741 C CA . GLU A 1 92 ? -10.547 -19.797 -4.125 1 96.75 92 GLU A CA 1
ATOM 742 C C . GLU A 1 92 ? -11.812 -19.531 -4.926 1 96.75 92 GLU A C 1
ATOM 744 O O . GLU A 1 92 ? -12.695 -20.391 -4.988 1 96.75 92 GLU A O 1
ATOM 749 N N . TRP A 1 93 ? -11.922 -18.391 -5.496 1 96.56 93 TRP A N 1
ATOM 750 C CA . TRP A 1 93 ? -13.062 -18.062 -6.352 1 96.56 93 TRP A CA 1
ATOM 751 C C . TRP A 1 93 ? -13.18 -19.062 -7.496 1 96.56 93 TRP A C 1
ATOM 753 O O . TRP A 1 93 ? -14.266 -19.578 -7.777 1 96.56 93 TRP A O 1
ATOM 763 N N . ASN A 1 94 ? -12.078 -19.344 -8.133 1 97.75 94 ASN A N 1
ATOM 764 C CA . ASN A 1 94 ? -12.047 -20.281 -9.25 1 97.75 94 ASN A CA 1
ATOM 765 C C . ASN A 1 94 ? -12.484 -21.672 -8.82 1 97.75 94 ASN A C 1
ATOM 767 O O . ASN A 1 94 ? -13.195 -22.359 -9.555 1 97.75 94 ASN A O 1
ATOM 771 N N . GLU A 1 95 ? -11.977 -22.109 -7.699 1 97.94 95 GLU A N 1
ATOM 772 C CA . GLU A 1 95 ? -12.367 -23.422 -7.172 1 97.94 95 GLU A CA 1
ATOM 773 C C . GLU A 1 95 ? -13.883 -23.5 -6.977 1 97.94 95 GLU A C 1
ATOM 775 O O . GLU A 1 95 ? -14.5 -24.516 -7.328 1 97.94 95 GLU A O 1
ATOM 780 N N . LEU A 1 96 ? -14.469 -22.484 -6.426 1 97.38 96 LEU A N 1
ATOM 781 C CA . LEU A 1 96 ? -15.914 -22.438 -6.219 1 97.38 96 LEU A CA 1
ATOM 782 C C . LEU A 1 96 ? -16.656 -22.453 -7.551 1 97.38 96 LEU A C 1
ATOM 784 O O . LEU A 1 96 ? -17.625 -23.203 -7.715 1 97.38 96 LEU A O 1
ATOM 788 N N . TYR A 1 97 ? -16.219 -21.625 -8.422 1 97.19 97 TYR A N 1
ATOM 789 C CA . TYR A 1 97 ? -16.812 -21.562 -9.758 1 97.19 97 TYR A CA 1
ATOM 790 C C . TYR A 1 97 ? -16.797 -22.922 -10.422 1 97.19 97 TYR A C 1
ATOM 792 O O . TYR A 1 97 ? -17.828 -23.391 -10.922 1 97.19 97 TYR A O 1
ATOM 800 N N . ASP A 1 98 ? -15.688 -23.562 -10.414 1 97.88 98 ASP A N 1
ATOM 801 C CA . ASP A 1 98 ? -15.531 -24.859 -11.039 1 97.88 98 ASP A CA 1
ATOM 802 C C . ASP A 1 98 ? -16.422 -25.906 -10.375 1 97.88 98 ASP A C 1
ATOM 804 O O . ASP A 1 98 ? -16.984 -26.766 -11.047 1 97.88 98 ASP A O 1
ATOM 808 N N . LYS A 1 99 ? -16.391 -25.844 -9.062 1 97.88 99 LYS A N 1
ATOM 809 C CA . LYS A 1 99 ? -17.281 -26.734 -8.32 1 97.88 99 LYS A CA 1
ATOM 810 C C . LYS A 1 99 ? -18.719 -26.609 -8.797 1 97.88 99 LYS A C 1
ATOM 812 O O . LYS A 1 99 ? -19.391 -27.609 -9.047 1 97.88 99 LYS A O 1
ATOM 817 N N . TYR A 1 100 ? -19.234 -25.406 -9 1 97.31 100 TYR A N 1
ATOM 818 C CA . TYR A 1 100 ? -20.609 -25.156 -9.406 1 97.31 100 TYR A CA 1
ATOM 819 C C . TYR A 1 100 ? -20.844 -25.594 -10.852 1 97.31 100 TYR A C 1
ATOM 821 O O . TYR A 1 100 ? -21.891 -26.141 -11.188 1 97.31 100 TYR A O 1
ATOM 829 N N . ILE A 1 101 ? -19.875 -25.422 -11.68 1 97.75 101 ILE A N 1
ATOM 830 C CA . ILE A 1 101 ? -19.938 -25.891 -13.055 1 97.75 101 ILE A CA 1
ATOM 831 C C . ILE A 1 101 ? -20.031 -27.406 -13.086 1 97.75 101 ILE A C 1
ATOM 833 O O . ILE A 1 101 ? -20.828 -27.984 -13.82 1 97.75 101 ILE A O 1
ATOM 837 N N . ALA A 1 102 ? -19.297 -28.016 -12.328 1 97.62 102 ALA A N 1
ATOM 838 C CA . ALA A 1 102 ? -19.266 -29.469 -12.25 1 97.62 102 ALA A CA 1
ATOM 839 C C . ALA A 1 102 ? -20.594 -30.016 -11.758 1 97.62 102 ALA A C 1
ATOM 841 O O . ALA A 1 102 ? -20.984 -31.141 -12.117 1 97.62 102 ALA A O 1
ATOM 842 N N . GLU A 1 103 ? -21.281 -29.266 -10.977 1 97.19 103 GLU A N 1
ATOM 843 C CA . GLU A 1 103 ? -22.578 -29.656 -10.43 1 97.19 103 GLU A CA 1
ATOM 844 C C . GLU A 1 103 ? -23.703 -29.391 -11.43 1 97.19 103 GLU A C 1
ATOM 846 O O . GLU A 1 103 ? -24.859 -29.703 -11.156 1 97.19 103 GLU A O 1
ATOM 851 N N . GLY A 1 104 ? -23.328 -28.734 -12.617 1 96.88 104 GLY A N 1
ATOM 852 C CA . GLY A 1 104 ? -24.297 -28.609 -13.688 1 96.88 104 GLY A CA 1
ATOM 853 C C . GLY A 1 104 ? -24.875 -27.203 -13.797 1 96.88 104 GLY A C 1
ATOM 854 O O . GLY A 1 104 ? -25.828 -26.969 -14.547 1 96.88 104 GLY A O 1
ATOM 855 N N . MET A 1 105 ? -24.344 -26.312 -13.055 1 95.56 105 MET A N 1
ATOM 856 C CA . MET A 1 105 ? -24.844 -24.938 -13.094 1 95.56 105 MET A CA 1
ATOM 857 C C . MET A 1 105 ? -24.406 -24.234 -14.375 1 95.56 105 MET A C 1
ATOM 859 O O . MET A 1 105 ? -23.312 -24.5 -14.883 1 95.56 105 MET A O 1
ATOM 863 N N . GLN A 1 106 ? -25.359 -23.375 -14.836 1 96.56 106 GLN A N 1
ATOM 864 C CA . GLN A 1 106 ? -24.984 -22.531 -15.977 1 96.56 106 GLN A CA 1
ATOM 865 C C . GLN A 1 106 ? -23.891 -21.562 -15.602 1 96.56 106 GLN A C 1
ATOM 867 O O . GLN A 1 106 ? -23.766 -21.156 -14.438 1 96.56 106 GLN A O 1
ATOM 872 N N . ARG A 1 107 ? -23.047 -21.141 -16.578 1 95.88 107 ARG A N 1
ATOM 873 C CA . ARG A 1 107 ? -21.891 -20.281 -16.344 1 95.88 107 ARG A CA 1
ATOM 874 C C . ARG A 1 107 ? -22.281 -19.016 -15.602 1 95.88 107 ARG A C 1
ATOM 876 O O . ARG A 1 107 ? -21.641 -18.625 -14.633 1 95.88 107 ARG A O 1
ATOM 883 N N . TRP A 1 108 ? -23.375 -18.375 -16.031 1 95.75 108 TRP A N 1
ATOM 884 C CA . TRP A 1 108 ? -23.797 -17.125 -15.43 1 95.75 108 TRP A CA 1
ATOM 885 C C . TRP A 1 108 ? -24.25 -17.328 -13.992 1 95.75 108 TRP A C 1
ATOM 887 O O . TRP A 1 108 ? -24 -16.484 -13.125 1 95.75 108 TRP A O 1
ATOM 897 N N . GLU A 1 109 ? -24.875 -18.406 -13.688 1 95.19 109 GLU A N 1
ATOM 898 C CA . GLU A 1 109 ? -25.328 -18.719 -12.336 1 95.19 109 GLU A CA 1
ATOM 899 C C . GLU A 1 109 ? -24.141 -19.078 -11.43 1 95.19 109 GLU A C 1
ATOM 901 O O . GLU A 1 109 ? -24.109 -18.672 -10.266 1 95.19 109 GLU A O 1
ATOM 906 N N . ALA A 1 110 ? -23.188 -19.875 -12 1 96.62 110 ALA A N 1
ATOM 907 C CA . ALA A 1 110 ? -22 -20.266 -11.258 1 96.62 110 ALA A CA 1
ATOM 908 C C . ALA A 1 110 ? -21.172 -19.031 -10.867 1 96.62 110 ALA A C 1
ATOM 910 O O . ALA A 1 110 ? -20.688 -18.938 -9.734 1 96.62 110 ALA A O 1
ATOM 911 N N . ASN A 1 111 ? -21 -18.094 -11.789 1 95.5 111 ASN A N 1
ATOM 912 C CA . ASN A 1 111 ? -20.297 -16.844 -11.547 1 95.5 111 ASN A CA 1
ATOM 913 C C . ASN A 1 111 ? -20.938 -16.047 -10.406 1 95.5 111 ASN A C 1
ATOM 915 O O . ASN A 1 111 ? -20.25 -15.617 -9.484 1 95.5 111 ASN A O 1
ATOM 919 N N . LYS A 1 112 ? -22.234 -15.914 -10.461 1 93.75 112 LYS A N 1
ATOM 920 C CA . LYS A 1 112 ? -22.969 -15.141 -9.461 1 93.75 112 LYS A CA 1
ATOM 921 C C . LYS A 1 112 ? -22.875 -15.789 -8.086 1 93.75 112 LYS A C 1
ATOM 923 O O . LYS A 1 112 ? -22.703 -15.109 -7.078 1 93.75 112 LYS A O 1
ATOM 928 N N . ARG A 1 113 ? -22.984 -17.078 -8.078 1 94.69 113 ARG A N 1
ATOM 929 C CA . ARG A 1 113 ? -22.953 -17.797 -6.805 1 94.69 113 ARG A CA 1
ATOM 930 C C . ARG A 1 113 ? -21.562 -17.719 -6.176 1 94.69 113 ARG A C 1
ATOM 932 O O . ARG A 1 113 ? -21.438 -17.547 -4.965 1 94.69 113 ARG A O 1
ATOM 939 N N . ALA A 1 114 ? -20.578 -17.906 -7 1 95.62 114 ALA A N 1
ATOM 940 C CA . ALA A 1 114 ? -19.203 -17.797 -6.5 1 95.62 114 ALA A CA 1
ATOM 941 C C . ALA A 1 114 ? -18.953 -16.391 -5.934 1 95.62 114 ALA A C 1
ATOM 943 O O . ALA A 1 114 ? -18.375 -16.25 -4.848 1 95.62 114 ALA A O 1
ATOM 944 N N . ASP A 1 115 ? -19.406 -15.414 -6.652 1 92.56 115 ASP A N 1
ATOM 945 C CA . ASP A 1 115 ? -19.266 -14.031 -6.203 1 92.56 115 ASP A CA 1
ATOM 946 C C . ASP A 1 115 ? -19.938 -13.828 -4.848 1 92.56 115 ASP A C 1
ATOM 948 O O . ASP A 1 115 ? -19.375 -13.203 -3.949 1 92.56 115 ASP A O 1
ATOM 952 N N . LEU A 1 116 ? -21.125 -14.336 -4.77 1 91.81 116 LEU A N 1
ATOM 953 C CA . LEU A 1 116 ? -21.906 -14.188 -3.547 1 91.81 116 LEU A CA 1
ATOM 954 C C . LEU A 1 116 ? -21.203 -14.836 -2.363 1 91.81 116 LEU A C 1
ATOM 956 O O . LEU A 1 116 ? -21.141 -14.266 -1.273 1 91.81 116 LEU A O 1
ATOM 960 N N . GLU A 1 117 ? -20.656 -15.969 -2.605 1 92.06 117 GLU A N 1
ATOM 961 C CA . GLU A 1 117 ? -20.016 -16.719 -1.527 1 92.06 117 GLU A CA 1
ATOM 962 C C . GLU A 1 117 ? -18.719 -16.031 -1.085 1 92.06 117 GLU A C 1
ATOM 964 O O . GLU A 1 117 ? -18.312 -16.156 0.073 1 92.06 117 GLU A O 1
ATOM 969 N N . MET A 1 118 ? -18.094 -15.312 -2.025 1 94.56 118 MET A N 1
ATOM 970 C CA . MET A 1 118 ? -16.781 -14.734 -1.743 1 94.56 118 MET A CA 1
ATOM 971 C C . MET A 1 118 ? -16.922 -13.344 -1.131 1 94.56 118 MET A C 1
ATOM 973 O O . MET A 1 118 ? -15.945 -12.773 -0.646 1 94.56 118 MET A O 1
ATOM 977 N N . LYS A 1 119 ? -18.078 -12.773 -1.07 1 91.56 119 LYS A N 1
ATOM 978 C CA . LYS A 1 119 ? -18.297 -11.375 -0.712 1 91.56 119 LYS A CA 1
ATOM 979 C C . LYS A 1 119 ? -17.703 -11.062 0.656 1 91.56 119 LYS A C 1
ATOM 981 O O . LYS A 1 119 ? -16.984 -10.078 0.811 1 91.56 119 LYS A O 1
ATOM 986 N N . THR A 1 120 ? -18 -11.844 1.631 1 89 120 THR A N 1
ATOM 987 C CA . THR A 1 120 ? -17.547 -11.594 2.994 1 89 120 THR A CA 1
ATOM 988 C C . THR A 1 120 ? -16.031 -11.711 3.086 1 89 120 THR A C 1
ATOM 990 O O . THR A 1 120 ? -15.375 -10.898 3.746 1 89 120 THR A O 1
ATOM 993 N N . LYS A 1 121 ? -15.547 -12.734 2.439 1 93.19 121 LYS A N 1
ATOM 994 C CA . LYS A 1 121 ? -14.094 -12.906 2.434 1 93.19 121 LYS A CA 1
ATOM 995 C C . LYS A 1 121 ? -13.406 -11.766 1.694 1 93.19 121 LYS A C 1
ATOM 997 O O . LYS A 1 121 ? -12.359 -11.273 2.129 1 93.19 121 LYS A O 1
ATOM 1002 N N . ASP A 1 122 ? -13.984 -11.406 0.555 1 94.19 122 ASP A N 1
ATOM 1003 C CA . ASP A 1 122 ? -13.445 -10.281 -0.2 1 94.19 122 ASP A CA 1
ATOM 1004 C C . ASP A 1 122 ? -13.414 -9.008 0.649 1 94.19 122 ASP A C 1
ATOM 1006 O O . ASP A 1 122 ? -12.422 -8.281 0.657 1 94.19 122 ASP A O 1
ATOM 1010 N N . MET A 1 123 ? -14.445 -8.711 1.363 1 93.25 123 MET A N 1
ATOM 1011 C CA . MET A 1 123 ? -14.508 -7.543 2.236 1 93.25 123 MET A CA 1
ATOM 1012 C C . MET A 1 123 ? -13.453 -7.629 3.332 1 93.25 123 MET A C 1
ATOM 1014 O O . MET A 1 123 ? -12.773 -6.641 3.623 1 93.25 123 MET A O 1
ATOM 1018 N N . TYR A 1 124 ? -13.297 -8.82 3.895 1 93.31 124 TYR A N 1
ATOM 1019 C CA . TYR A 1 124 ? -12.305 -9.023 4.945 1 93.31 124 TYR A CA 1
ATOM 1020 C C . TYR A 1 124 ? -10.898 -8.734 4.438 1 93.31 124 TYR A C 1
ATOM 1022 O O . TYR A 1 124 ? -10.148 -7.988 5.074 1 93.31 124 TYR A O 1
ATOM 1030 N N . VAL A 1 125 ? -10.586 -9.273 3.312 1 96.12 125 VAL A N 1
ATOM 1031 C CA . VAL A 1 125 ? -9.258 -9.094 2.74 1 96.12 125 VAL A CA 1
ATOM 1032 C C . VAL A 1 125 ? -9.055 -7.633 2.355 1 96.12 125 VAL A C 1
ATOM 1034 O O . VAL A 1 125 ? -7.973 -7.074 2.562 1 96.12 125 VAL A O 1
ATOM 1037 N N . PHE A 1 126 ? -10.102 -7.016 1.81 1 97.38 126 PHE A N 1
ATOM 1038 C CA . PHE A 1 126 ? -10.062 -5.594 1.481 1 97.38 126 PHE A CA 1
ATOM 1039 C C . PHE A 1 126 ? -9.719 -4.762 2.713 1 97.38 126 PHE A C 1
ATOM 1041 O O . PHE A 1 126 ? -8.805 -3.936 2.676 1 97.38 126 PHE A O 1
ATOM 1048 N N . LEU A 1 127 ? -10.406 -4.984 3.805 1 96.19 127 LEU A N 1
ATOM 1049 C CA . LEU A 1 127 ? -10.203 -4.223 5.031 1 96.19 127 LEU A CA 1
ATOM 1050 C C . LEU A 1 127 ? -8.812 -4.469 5.605 1 96.19 127 LEU A C 1
ATOM 1052 O O . LEU A 1 127 ? -8.172 -3.543 6.113 1 96.19 127 LEU A O 1
ATOM 1056 N N . LYS A 1 128 ? -8.312 -5.684 5.5 1 95.94 128 LYS A N 1
ATOM 1057 C CA . LYS A 1 128 ? -6.973 -6 5.977 1 95.94 128 LYS A CA 1
ATOM 1058 C C . LYS A 1 128 ? -5.91 -5.277 5.156 1 95.94 128 LYS A C 1
ATOM 1060 O O . LYS A 1 128 ? -4.922 -4.785 5.707 1 95.94 128 LYS A O 1
ATOM 1065 N N . LYS A 1 129 ? -6.148 -5.234 3.9 1 96.62 129 LYS A N 1
ATOM 1066 C CA . LYS A 1 129 ? -5.211 -4.527 3.031 1 96.62 129 LYS A CA 1
ATOM 1067 C C . LYS A 1 129 ? -5.234 -3.027 3.305 1 96.62 129 LYS A C 1
ATOM 1069 O O . LYS A 1 129 ? -4.188 -2.379 3.334 1 96.62 129 LYS A O 1
ATOM 1074 N N . TYR A 1 130 ? -6.434 -2.512 3.482 1 97.94 130 TYR A N 1
ATOM 1075 C CA . TYR A 1 130 ? -6.562 -1.093 3.791 1 97.94 130 TYR A CA 1
ATOM 1076 C C . TYR A 1 130 ? -5.965 -0.775 5.156 1 97.94 130 TYR A C 1
ATOM 1078 O O . TYR A 1 130 ? -5.301 0.249 5.328 1 97.94 130 TYR A O 1
ATOM 1086 N N . GLU A 1 131 ? -6.137 -1.666 6.082 1 97.25 131 GLU A N 1
ATOM 1087 C CA . GLU A 1 131 ? -5.512 -1.556 7.395 1 97.25 131 GLU A CA 1
ATOM 1088 C C . GLU A 1 131 ? -3.992 -1.505 7.281 1 97.25 131 GLU A C 1
ATOM 1090 O O . GLU A 1 131 ? -3.346 -0.651 7.891 1 97.25 131 GLU A O 1
ATOM 1095 N N . SER A 1 132 ? -3.469 -2.408 6.527 1 96.75 132 SER A N 1
ATOM 1096 C CA . SER A 1 132 ? -2.027 -2.447 6.301 1 96.75 132 SER A CA 1
ATOM 1097 C C . SER A 1 132 ? -1.53 -1.154 5.664 1 96.75 132 SER A C 1
ATOM 1099 O O . SER A 1 132 ? -0.466 -0.647 6.027 1 96.75 132 SER A O 1
ATOM 1101 N N . PHE A 1 133 ? -2.336 -0.672 4.777 1 97.69 133 PHE A N 1
ATOM 1102 C CA . PHE A 1 133 ? -2 0.58 4.109 1 97.69 133 PHE A CA 1
ATOM 1103 C C . PHE A 1 133 ? -1.943 1.729 5.113 1 97.69 133 PHE A C 1
ATOM 1105 O O . PHE A 1 133 ? -0.959 2.469 5.16 1 97.69 133 PHE A O 1
ATOM 1112 N N . ILE A 1 134 ? -2.951 1.869 5.918 1 97.62 134 ILE A N 1
ATOM 1113 C CA . ILE A 1 134 ? -3.029 2.936 6.91 1 97.62 134 ILE A CA 1
ATOM 1114 C C . ILE A 1 134 ? -1.886 2.795 7.91 1 97.62 134 ILE A C 1
ATOM 1116 O O . ILE A 1 134 ? -1.246 3.783 8.273 1 97.62 134 ILE A O 1
ATOM 1120 N N . THR A 1 135 ? -1.6 1.56 8.297 1 96.75 135 THR A N 1
ATOM 1121 C CA . THR A 1 135 ? -0.514 1.295 9.234 1 96.75 135 THR A CA 1
ATOM 1122 C C . THR A 1 135 ? 0.821 1.766 8.664 1 96.75 135 THR A C 1
ATOM 1124 O O . THR A 1 135 ? 1.591 2.441 9.352 1 96.75 135 THR A O 1
ATOM 1127 N N . SER A 1 136 ? 1.021 1.439 7.414 1 97.12 136 SER A N 1
ATOM 1128 C CA . SER A 1 136 ? 2.248 1.862 6.746 1 97.12 136 SER A CA 1
ATOM 1129 C C . SER A 1 136 ? 2.32 3.381 6.633 1 97.12 136 SER A C 1
ATOM 1131 O O . SER A 1 136 ? 3.375 3.977 6.859 1 97.12 136 SER A O 1
ATOM 1133 N N . MET A 1 137 ? 1.217 3.936 6.277 1 96.62 137 MET A N 1
ATOM 1134 C CA . MET A 1 137 ? 1.14 5.391 6.16 1 96.62 137 MET A CA 1
ATOM 1135 C C . MET A 1 137 ? 1.537 6.062 7.469 1 96.62 137 MET A C 1
ATOM 1137 O O . MET A 1 137 ? 2.338 7 7.473 1 96.62 137 MET A O 1
ATOM 1141 N N . LEU A 1 138 ? 1.069 5.59 8.578 1 94.81 138 LEU A N 1
ATOM 1142 C CA . LEU A 1 138 ? 1.329 6.18 9.891 1 94.81 138 LEU A CA 1
ATOM 1143 C C . LEU A 1 138 ? 2.779 5.961 10.305 1 94.81 138 LEU A C 1
ATOM 1145 O O . LEU A 1 138 ? 3.387 6.824 10.938 1 94.81 138 LEU A O 1
ATOM 1149 N N . LYS A 1 139 ? 3.324 4.84 9.93 1 94.31 139 LYS A N 1
ATOM 1150 C CA . LYS A 1 139 ? 4.723 4.543 10.234 1 94.31 139 LYS A CA 1
ATOM 1151 C C . LYS A 1 139 ? 5.66 5.461 9.461 1 94.31 139 LYS A C 1
ATOM 1153 O O . LYS A 1 139 ? 6.73 5.824 9.953 1 94.31 139 LYS A O 1
ATOM 1158 N N . LEU A 1 140 ? 5.227 5.871 8.297 1 96.25 140 LEU A N 1
ATOM 1159 C CA . LEU A 1 140 ? 6.062 6.699 7.43 1 96.25 140 LEU A CA 1
ATOM 1160 C C . LEU A 1 140 ? 5.984 8.164 7.84 1 96.25 140 LEU A C 1
ATOM 1162 O O . LEU A 1 140 ? 6.902 8.938 7.562 1 96.25 140 LEU A O 1
ATOM 1166 N N . GLU A 1 141 ? 4.918 8.547 8.391 1 89.75 141 GLU A N 1
ATOM 1167 C CA . GLU A 1 141 ? 4.609 9.945 8.672 1 89.75 141 GLU A CA 1
ATOM 1168 C C . GLU A 1 141 ? 5.766 10.633 9.398 1 89.75 141 GLU A C 1
ATOM 1170 O O . GLU A 1 141 ? 6.031 11.812 9.172 1 89.75 141 GLU A O 1
ATOM 1175 N N . ASN A 1 142 ? 6.48 9.891 10.188 1 82.94 142 ASN A N 1
ATOM 1176 C CA . ASN A 1 142 ? 7.516 10.547 10.977 1 82.94 142 ASN A CA 1
ATOM 1177 C C . ASN A 1 142 ? 8.906 10.07 10.586 1 82.94 142 ASN A C 1
ATOM 1179 O O . ASN A 1 142 ? 9.891 10.352 11.281 1 82.94 142 ASN A O 1
ATOM 1183 N N . GLY A 1 143 ? 8.977 9.289 9.539 1 91.38 143 GLY A N 1
ATOM 1184 C CA . GLY A 1 143 ? 10.273 8.836 9.055 1 91.38 143 GLY A CA 1
ATOM 1185 C C . GLY A 1 143 ? 11.062 9.922 8.352 1 91.38 143 GLY A C 1
ATOM 1186 O O . GLY A 1 143 ? 10.484 10.758 7.648 1 91.38 143 GLY A O 1
ATOM 1187 N N . SER A 1 144 ? 12.344 9.914 8.523 1 92.12 144 SER A N 1
ATOM 1188 C CA . SER A 1 144 ? 13.188 10.977 7.988 1 92.12 144 SER A CA 1
ATOM 1189 C C . SER A 1 144 ? 13.289 10.898 6.465 1 92.12 144 SER A C 1
ATOM 1191 O O . SER A 1 144 ? 13.234 11.922 5.781 1 92.12 144 SER A O 1
ATOM 1193 N N . ILE A 1 145 ? 13.398 9.711 5.918 1 95.31 145 ILE A N 1
ATOM 1194 C CA . ILE A 1 145 ? 13.57 9.531 4.48 1 95.31 145 ILE A CA 1
ATOM 1195 C C . ILE A 1 145 ? 12.266 9.875 3.762 1 95.31 145 ILE A C 1
ATOM 1197 O O . ILE A 1 145 ? 12.266 10.656 2.805 1 95.31 145 ILE A O 1
ATOM 1201 N N . HIS A 1 146 ? 11.211 9.32 4.238 1 97.5 146 HIS A N 1
ATOM 1202 C CA . HIS A 1 146 ? 9.906 9.602 3.641 1 97.5 146 HIS A CA 1
ATOM 1203 C C . HIS A 1 146 ? 9.594 11.094 3.674 1 97.5 146 HIS A C 1
ATOM 1205 O O . HIS A 1 146 ? 9.078 11.641 2.695 1 97.5 146 HIS A O 1
ATOM 1211 N N . LYS A 1 147 ? 9.867 11.758 4.754 1 95.56 147 LYS A N 1
ATOM 1212 C CA . LYS A 1 147 ? 9.641 13.195 4.875 1 95.56 147 LYS A CA 1
ATOM 1213 C C . LYS A 1 147 ? 10.383 13.969 3.791 1 95.56 147 LYS A C 1
ATOM 1215 O O . LYS A 1 147 ? 9.828 14.867 3.168 1 95.56 147 LYS A O 1
ATOM 1220 N N . LYS A 1 148 ? 11.586 13.562 3.613 1 95.38 148 LYS A N 1
ATOM 1221 C CA . LYS A 1 148 ? 12.391 14.211 2.584 1 95.38 148 LYS A CA 1
ATOM 1222 C C . LYS A 1 148 ? 11.789 14 1.198 1 95.38 148 LYS A C 1
ATOM 1224 O O . LYS A 1 148 ? 11.695 14.938 0.408 1 95.38 148 LYS A O 1
ATOM 1229 N N . ILE A 1 149 ? 11.352 12.852 0.927 1 97 149 ILE A N 1
ATOM 1230 C CA . ILE A 1 149 ? 10.773 12.508 -0.366 1 97 149 ILE A CA 1
ATOM 1231 C C . ILE A 1 149 ? 9.484 13.305 -0.577 1 97 149 ILE A C 1
ATOM 1233 O O . ILE A 1 149 ? 9.266 13.875 -1.647 1 97 149 ILE A O 1
ATOM 1237 N N . MET A 1 150 ? 8.688 13.375 0.419 1 97.25 150 MET A N 1
ATOM 1238 C CA . MET A 1 150 ? 7.434 14.117 0.326 1 97.25 150 MET A CA 1
ATOM 1239 C C . MET A 1 150 ? 7.691 15.609 0.147 1 97.25 150 MET A C 1
ATOM 1241 O O . MET A 1 150 ? 6.988 16.281 -0.612 1 97.25 150 MET A O 1
ATOM 1245 N N . GLN A 1 151 ? 8.672 16.125 0.868 1 95.94 151 GLN A N 1
ATOM 1246 C CA . GLN A 1 151 ? 9.039 17.531 0.724 1 95.94 151 GLN A CA 1
ATOM 1247 C C . GLN A 1 151 ? 9.484 17.844 -0.702 1 95.94 151 GLN A C 1
ATOM 1249 O O . GLN A 1 151 ? 9.094 18.859 -1.276 1 95.94 151 GLN A O 1
ATOM 1254 N N . ASP A 1 152 ? 10.297 16.984 -1.239 1 95.44 152 ASP A N 1
ATOM 1255 C CA . ASP A 1 152 ? 10.734 17.156 -2.617 1 95.44 152 ASP A CA 1
ATOM 1256 C C . ASP A 1 152 ? 9.562 17.078 -3.588 1 95.44 152 ASP A C 1
ATOM 1258 O O . ASP A 1 152 ? 9.445 17.906 -4.496 1 95.44 152 ASP A O 1
ATOM 1262 N N . ALA A 1 153 ? 8.688 16.125 -3.416 1 96.19 153 ALA A N 1
ATOM 1263 C CA . ALA A 1 153 ? 7.508 15.992 -4.273 1 96.19 153 ALA A CA 1
ATOM 1264 C C . ALA A 1 153 ? 6.656 17.266 -4.23 1 96.19 153 ALA A C 1
ATOM 1266 O O . ALA A 1 153 ? 6.207 17.75 -5.27 1 96.19 153 ALA A O 1
ATOM 1267 N N . GLU A 1 154 ? 6.52 17.797 -3.031 1 95 154 GLU A N 1
ATOM 1268 C CA . GLU A 1 154 ? 5.754 19.031 -2.859 1 95 154 GLU A CA 1
ATOM 1269 C C . GLU A 1 154 ? 6.422 20.203 -3.572 1 95 154 GLU A C 1
ATOM 1271 O O . GLU A 1 154 ? 5.75 21 -4.23 1 95 154 GLU A O 1
ATOM 1276 N N . SER A 1 155 ? 7.703 20.203 -3.414 1 95.12 155 SER A N 1
ATOM 1277 C CA . SER A 1 155 ? 8.461 21.25 -4.078 1 95.12 155 SER A CA 1
ATOM 1278 C C . SER A 1 155 ? 8.297 21.188 -5.594 1 95.12 155 SER A C 1
ATOM 1280 O O . SER A 1 155 ? 8.125 22.219 -6.25 1 95.12 155 SER A O 1
ATOM 1282 N N . PHE A 1 156 ? 8.305 20.016 -6.125 1 93.81 156 PHE A N 1
ATOM 1283 C CA . PHE A 1 156 ? 8.133 19.844 -7.562 1 93.81 156 PHE A CA 1
ATOM 1284 C C . PHE A 1 156 ? 6.719 20.219 -7.988 1 93.81 156 PHE A C 1
ATOM 1286 O O . PHE A 1 156 ? 6.531 20.828 -9.055 1 93.81 156 PHE A O 1
ATOM 1293 N N . MET A 1 157 ? 5.801 19.938 -7.203 1 91 157 MET A N 1
ATOM 1294 C CA . MET A 1 157 ? 4.422 20.312 -7.504 1 91 157 MET A CA 1
ATOM 1295 C C . MET A 1 157 ? 4.262 21.828 -7.492 1 91 157 MET A C 1
ATOM 1297 O O . MET A 1 157 ? 3.602 22.406 -8.359 1 91 157 MET A O 1
ATOM 1301 N N . GLU A 1 158 ? 4.891 22.438 -6.57 1 90.94 158 GLU A N 1
ATOM 1302 C CA . GLU A 1 158 ? 4.84 23.891 -6.461 1 90.94 158 GLU A CA 1
ATOM 1303 C C . GLU A 1 158 ? 5.504 24.562 -7.66 1 90.94 158 GLU A C 1
ATOM 1305 O O . GLU A 1 158 ? 5.16 25.688 -8.016 1 90.94 158 GLU A O 1
ATOM 1310 N N . ASN A 1 159 ? 6.348 23.828 -8.227 1 91.25 159 ASN A N 1
ATOM 1311 C CA . ASN A 1 159 ? 7.059 24.344 -9.391 1 91.25 159 ASN A CA 1
ATOM 1312 C C . ASN A 1 159 ? 6.359 23.953 -10.688 1 91.25 159 ASN A C 1
ATOM 1314 O O . ASN A 1 159 ? 6.957 24.031 -11.766 1 91.25 159 ASN A O 1
ATOM 1318 N N . GLY A 1 160 ? 5.184 23.359 -10.602 1 89.94 160 GLY A N 1
ATOM 1319 C CA . GLY A 1 160 ? 4.344 23.203 -11.773 1 89.94 160 GLY A CA 1
ATOM 1320 C C . GLY A 1 160 ? 4.328 21.781 -12.305 1 89.94 160 GLY A C 1
ATOM 1321 O O . GLY A 1 160 ? 3.693 21.5 -13.328 1 89.94 160 GLY A O 1
ATOM 1322 N N . CYS A 1 161 ? 5.008 20.875 -11.617 1 88.94 161 CYS A N 1
ATOM 1323 C CA . CYS A 1 161 ? 4.984 19.484 -12.055 1 88.94 161 CYS A CA 1
ATOM 1324 C C . CYS A 1 161 ? 3.68 18.812 -11.648 1 88.94 161 CYS A C 1
ATOM 1326 O O . CYS A 1 161 ? 3.068 19.188 -10.648 1 88.94 161 CYS A O 1
ATOM 1328 N N . SER A 1 162 ? 3.258 17.938 -12.586 1 90.25 162 SER A N 1
ATOM 1329 C CA . SER A 1 162 ? 2.105 17.125 -12.203 1 90.25 162 SER A CA 1
ATOM 1330 C C . SER A 1 162 ? 2.412 16.266 -10.977 1 90.25 162 SER A C 1
ATOM 1332 O O . SER A 1 162 ? 3.58 16.031 -10.656 1 90.25 162 SER A O 1
ATOM 1334 N N . LYS A 1 163 ? 1.418 15.852 -10.297 1 90.38 163 LYS A N 1
ATOM 1335 C CA . LYS A 1 163 ? 1.557 15.016 -9.102 1 90.38 163 LYS A CA 1
ATOM 1336 C C . LYS A 1 163 ? 2.422 13.797 -9.383 1 90.38 163 LYS A C 1
ATOM 1338 O O . LYS A 1 163 ? 3.398 13.539 -8.672 1 90.38 163 LYS A O 1
ATOM 1343 N N . GLN A 1 164 ? 2.043 13.086 -10.391 1 92.5 164 GLN A N 1
ATOM 1344 C CA . GLN A 1 164 ? 2.756 11.859 -10.734 1 92.5 164 GLN A CA 1
ATOM 1345 C C . GLN A 1 164 ? 4.219 12.148 -11.07 1 92.5 164 GLN A C 1
ATOM 1347 O O . GLN A 1 164 ? 5.117 11.461 -10.578 1 92.5 164 GLN A O 1
ATOM 1352 N N . LYS A 1 165 ? 4.43 13.102 -11.844 1 92.69 165 LYS A N 1
ATOM 1353 C CA . LYS A 1 165 ? 5.797 13.469 -12.211 1 92.69 165 LYS A CA 1
ATOM 1354 C C . LYS A 1 165 ? 6.586 13.922 -10.984 1 92.69 165 LYS A C 1
ATOM 1356 O O . LYS A 1 165 ? 7.766 13.586 -10.844 1 92.69 165 LYS A O 1
ATOM 1361 N N . SER A 1 166 ? 5.969 14.695 -10.109 1 95.12 166 SER A N 1
ATOM 1362 C CA . SER A 1 166 ? 6.613 15.18 -8.898 1 95.12 166 SER A CA 1
ATOM 1363 C C . SER A 1 166 ? 7.07 14.023 -8.016 1 95.12 166 SER A C 1
ATOM 1365 O O . SER A 1 166 ? 8.188 14.039 -7.492 1 95.12 166 SER A O 1
ATOM 1367 N N . ILE A 1 167 ? 6.207 13 -7.875 1 96.69 167 ILE A N 1
ATOM 1368 C CA . ILE A 1 167 ? 6.535 11.836 -7.059 1 96.69 167 ILE A CA 1
ATOM 1369 C C . ILE A 1 167 ? 7.711 11.086 -7.676 1 96.69 167 ILE A C 1
ATOM 1371 O O . ILE A 1 167 ? 8.664 10.727 -6.98 1 96.69 167 ILE A O 1
ATOM 1375 N N . ASN A 1 168 ? 7.645 10.938 -9 1 94.25 168 ASN A N 1
ATOM 1376 C CA . ASN A 1 168 ? 8.703 10.242 -9.711 1 94.25 168 ASN A CA 1
ATOM 1377 C C . ASN A 1 168 ? 10.047 10.953 -9.562 1 94.25 168 ASN A C 1
ATOM 1379 O O . ASN A 1 168 ? 11.062 10.312 -9.273 1 94.25 168 ASN A O 1
ATOM 1383 N N . LEU A 1 169 ? 10.023 12.219 -9.719 1 95.5 169 LEU A N 1
ATOM 1384 C CA . LEU A 1 169 ? 11.242 13.008 -9.609 1 95.5 169 LEU A CA 1
ATOM 1385 C C . LEU A 1 169 ? 11.797 12.953 -8.195 1 95.5 169 LEU A C 1
ATOM 1387 O O . LEU A 1 169 ? 13.008 12.844 -8 1 95.5 169 LEU A O 1
ATOM 1391 N N . ALA A 1 170 ? 10.93 13.07 -7.246 1 96.75 170 ALA A N 1
ATOM 1392 C CA . ALA A 1 170 ? 11.344 13.016 -5.848 1 96.75 170 ALA A CA 1
ATOM 1393 C C . ALA A 1 170 ? 11.992 11.672 -5.52 1 96.75 170 ALA A C 1
ATOM 1395 O O . ALA A 1 170 ? 13.016 11.617 -4.84 1 96.75 170 ALA A O 1
ATOM 1396 N N . LEU A 1 171 ? 11.391 10.602 -6.035 1 96.25 171 LEU A N 1
ATOM 1397 C CA . LEU A 1 171 ? 11.922 9.266 -5.789 1 96.25 171 LEU A CA 1
ATOM 1398 C C . LEU A 1 171 ? 13.281 9.094 -6.461 1 96.25 171 LEU A C 1
ATOM 1400 O O . LEU A 1 171 ? 14.211 8.547 -5.863 1 96.25 171 LEU A O 1
ATOM 1404 N N . HIS A 1 172 ? 13.352 9.547 -7.656 1 92.12 172 HIS A N 1
ATOM 1405 C CA . HIS A 1 172 ? 14.617 9.453 -8.375 1 92.12 172 HIS A CA 1
ATOM 1406 C C . HIS A 1 172 ? 15.719 10.242 -7.656 1 92.12 172 HIS A C 1
ATOM 1408 O O . HIS A 1 172 ? 16.844 9.766 -7.535 1 92.12 172 HIS A O 1
ATOM 1414 N N . LYS A 1 173 ? 15.414 11.414 -7.262 1 92.75 173 LYS A N 1
ATOM 1415 C CA . LYS A 1 173 ? 16.359 12.273 -6.547 1 92.75 173 LYS A CA 1
ATOM 1416 C C . LYS A 1 173 ? 16.859 11.602 -5.273 1 92.75 173 LYS A C 1
ATOM 1418 O O . LYS A 1 173 ? 18 11.789 -4.879 1 92.75 173 LYS A O 1
ATOM 1423 N N . ASN A 1 174 ? 15.984 10.836 -4.59 1 92.94 174 ASN A N 1
ATOM 1424 C CA . ASN A 1 174 ? 16.297 10.273 -3.277 1 92.94 174 ASN A CA 1
ATOM 1425 C C . ASN A 1 174 ? 16.562 8.773 -3.357 1 92.94 174 ASN A C 1
ATOM 1427 O O . ASN A 1 174 ? 16.609 8.094 -2.332 1 92.94 174 ASN A O 1
ATOM 1431 N N . GLU A 1 175 ? 16.672 8.258 -4.527 1 91.81 175 GLU A N 1
ATOM 1432 C CA . GLU A 1 175 ? 16.844 6.828 -4.77 1 91.81 175 GLU A CA 1
ATOM 1433 C C . GLU A 1 175 ? 18.062 6.281 -4.027 1 91.81 175 GLU A C 1
ATOM 1435 O O . GLU A 1 175 ? 18.078 5.117 -3.621 1 91.81 175 GLU A O 1
ATOM 1440 N N . TYR A 1 176 ? 19.062 7.094 -3.781 1 89.06 176 TYR A N 1
ATOM 1441 C CA . TYR A 1 176 ? 20.312 6.664 -3.168 1 89.06 176 TYR A CA 1
ATOM 1442 C C . TYR A 1 176 ? 20.078 6.168 -1.745 1 89.06 176 TYR A C 1
ATOM 1444 O O . TYR A 1 176 ? 20.844 5.34 -1.238 1 89.06 176 TYR A O 1
ATOM 1452 N N . PHE A 1 177 ? 19.016 6.609 -1.054 1 90.19 177 PHE A N 1
ATOM 1453 C CA . PHE A 1 177 ? 18.688 6.145 0.291 1 90.19 177 PHE A CA 1
ATOM 1454 C C . PHE A 1 177 ? 18.391 4.652 0.291 1 90.19 177 PHE A C 1
ATOM 1456 O O . PHE A 1 177 ? 18.578 3.977 1.307 1 90.19 177 PHE A O 1
ATOM 1463 N N . PHE A 1 178 ? 17.938 4.117 -0.889 1 92.19 178 PHE A N 1
ATOM 1464 C CA . PHE A 1 178 ? 17.438 2.748 -0.947 1 92.19 178 PHE A CA 1
ATOM 1465 C C . PHE A 1 178 ? 18.484 1.812 -1.55 1 92.19 178 PHE A C 1
ATOM 1467 O O . PHE A 1 178 ? 18.312 0.591 -1.514 1 92.19 178 PHE A O 1
ATOM 1474 N N . ARG A 1 179 ? 19.516 2.342 -2.092 1 86.69 179 ARG A N 1
ATOM 1475 C CA . ARG A 1 179 ? 20.516 1.542 -2.785 1 86.69 179 ARG A CA 1
ATOM 1476 C C . ARG A 1 179 ? 21.172 0.553 -1.832 1 86.69 179 ARG A C 1
ATOM 1478 O O . ARG A 1 179 ? 21.453 -0.589 -2.207 1 86.69 179 ARG A O 1
ATOM 1485 N N . GLU A 1 180 ? 21.406 0.998 -0.645 1 83.06 180 GLU A N 1
ATOM 1486 C CA . GLU A 1 180 ? 22.047 0.126 0.338 1 83.06 180 GLU A CA 1
ATOM 1487 C C . GLU A 1 180 ? 21.172 -1.092 0.64 1 83.06 180 GLU A C 1
ATOM 1489 O O . GLU A 1 180 ? 21.688 -2.188 0.87 1 83.06 180 GLU A O 1
ATOM 1494 N N . MET A 1 181 ? 19.906 -0.878 0.616 1 85.12 181 MET A N 1
ATOM 1495 C CA . MET A 1 181 ? 18.969 -1.967 0.887 1 85.12 181 MET A CA 1
ATOM 1496 C C . MET A 1 181 ? 19.109 -3.076 -0.15 1 85.12 181 MET A C 1
ATOM 1498 O O . MET A 1 181 ? 18.797 -4.234 0.131 1 85.12 181 MET A O 1
ATOM 1502 N N . PHE A 1 182 ? 19.625 -2.756 -1.32 1 85.5 182 PHE A N 1
ATOM 1503 C CA . PHE A 1 182 ? 19.734 -3.711 -2.416 1 85.5 182 PHE A CA 1
ATOM 1504 C C . PHE A 1 182 ? 21.203 -3.996 -2.729 1 85.5 182 PHE A C 1
ATOM 1506 O O . PHE A 1 182 ? 21.516 -4.648 -3.727 1 85.5 182 PHE A O 1
ATOM 1513 N N . ASP A 1 183 ? 22.078 -3.482 -1.883 1 81 183 ASP A N 1
ATOM 1514 C CA . ASP A 1 183 ? 23.516 -3.672 -2.049 1 81 183 ASP A CA 1
ATOM 1515 C C . ASP A 1 183 ? 23.984 -3.182 -3.418 1 81 183 ASP A C 1
ATOM 1517 O O . ASP A 1 183 ? 24.734 -3.875 -4.109 1 81 183 ASP A O 1
ATOM 1521 N N . ILE A 1 184 ? 23.422 -2.176 -3.893 1 77.75 184 ILE A N 1
ATOM 1522 C CA . ILE A 1 184 ? 23.797 -1.592 -5.172 1 77.75 184 ILE A CA 1
ATOM 1523 C C . ILE A 1 184 ? 24.844 -0.5 -4.949 1 77.75 184 ILE A C 1
ATOM 1525 O O . ILE A 1 184 ? 24.609 0.446 -4.195 1 77.75 184 ILE A O 1
ATOM 1529 N N . ASP A 1 185 ? 26.016 -0.839 -5.508 1 71.75 185 ASP A N 1
ATOM 1530 C CA . ASP A 1 185 ? 27.078 0.164 -5.449 1 71.75 185 ASP A CA 1
ATOM 1531 C C . ASP A 1 185 ? 26.797 1.31 -6.422 1 71.75 185 ASP A C 1
ATOM 1533 O O . ASP A 1 185 ? 26.141 1.119 -7.441 1 71.75 185 ASP A O 1
ATOM 1537 N N . GLU A 1 186 ? 27.125 2.48 -5.938 1 64.56 186 GLU A N 1
ATOM 1538 C CA . GLU A 1 186 ? 26.906 3.672 -6.75 1 64.56 186 GLU A CA 1
ATOM 1539 C C . GLU A 1 186 ? 27.453 3.479 -8.164 1 64.56 186 GLU A C 1
ATOM 1541 O O . GLU A 1 186 ? 26.844 3.943 -9.133 1 64.56 186 GLU A O 1
ATOM 1546 N N . SER A 1 187 ? 28.484 2.832 -8.258 1 63.69 187 SER A N 1
ATOM 1547 C CA . SER A 1 187 ? 29.156 2.654 -9.539 1 63.69 187 SER A CA 1
ATOM 1548 C C . SER A 1 187 ? 28.391 1.681 -10.438 1 63.69 187 SER A C 1
ATOM 1550 O O . SER A 1 187 ? 28.516 1.736 -11.664 1 63.69 187 SER A O 1
ATOM 1552 N N . ASP A 1 188 ? 27.625 0.866 -9.938 1 61.19 188 ASP A N 1
ATOM 1553 C CA . ASP A 1 188 ? 26.984 -0.217 -10.688 1 61.19 188 ASP A CA 1
ATOM 1554 C C . ASP A 1 188 ? 25.547 0.138 -11.047 1 61.19 188 ASP A C 1
ATOM 1556 O O . ASP A 1 188 ? 24.891 -0.602 -11.781 1 61.19 188 ASP A O 1
ATOM 1560 N N . TYR A 1 189 ? 25.109 1.234 -10.539 1 59.28 189 TYR A N 1
ATOM 1561 C CA . TYR A 1 189 ? 23.688 1.536 -10.766 1 59.28 189 TYR A CA 1
ATOM 1562 C C . TYR A 1 189 ? 23.484 2.148 -12.141 1 59.28 189 TYR A C 1
ATOM 1564 O O . TYR A 1 189 ? 24.094 3.166 -12.477 1 59.28 189 TYR A O 1
ATOM 1572 N N . THR A 1 190 ? 22.891 1.376 -13.047 1 59.81 190 THR A N 1
ATOM 1573 C CA . THR A 1 190 ? 22.359 1.928 -14.297 1 59.81 190 THR A CA 1
ATOM 1574 C C . THR A 1 190 ? 20.844 2.102 -14.219 1 59.81 190 THR A C 1
ATOM 1576 O O . THR A 1 190 ? 20.141 1.18 -13.82 1 59.81 190 THR A O 1
ATOM 1579 N N . GLU A 1 191 ? 20.391 3.365 -14.281 1 57.66 191 GLU A N 1
ATOM 1580 C CA . GLU A 1 191 ? 18.953 3.625 -14.344 1 57.66 191 GLU A CA 1
ATOM 1581 C C . GLU A 1 191 ? 18.281 2.777 -15.43 1 57.66 191 GLU A C 1
ATOM 1583 O O . GLU A 1 191 ? 18.812 2.654 -16.531 1 57.66 191 GLU A O 1
ATOM 1588 N N . PRO A 1 192 ? 17.328 1.997 -14.953 1 56.28 192 PRO A N 1
ATOM 1589 C CA . PRO A 1 192 ? 16.656 1.271 -16.031 1 56.28 192 PRO A CA 1
ATOM 1590 C C . PRO A 1 192 ? 16.078 2.201 -17.094 1 56.28 192 PRO A C 1
ATOM 1592 O O . PRO A 1 192 ? 15.695 3.332 -16.797 1 56.28 192 PRO A O 1
ATOM 1595 N N . ASP A 1 193 ? 16.453 1.919 -18.281 1 50.53 193 ASP A N 1
ATOM 1596 C CA . ASP A 1 193 ? 15.844 2.65 -19.391 1 50.53 193 ASP A CA 1
ATOM 1597 C C . ASP A 1 193 ? 14.336 2.803 -19.188 1 50.53 193 ASP A C 1
ATOM 1599 O O . ASP A 1 193 ? 13.648 1.829 -18.891 1 50.53 193 ASP A O 1
ATOM 1603 N N . ASP A 1 194 ? 13.945 4 -18.719 1 46.84 194 ASP A N 1
ATOM 1604 C CA . ASP A 1 194 ? 12.516 4.297 -18.797 1 46.84 194 ASP A CA 1
ATOM 1605 C C . ASP A 1 194 ? 11.898 3.725 -20.062 1 46.84 194 ASP A C 1
ATOM 1607 O O . ASP A 1 194 ? 12.148 4.227 -21.172 1 46.84 194 ASP A O 1
ATOM 1611 N N . GLU A 1 195 ? 11.844 2.592 -20.422 1 37.59 195 GLU A N 1
ATOM 1612 C CA . GLU A 1 195 ? 10.938 2.385 -21.547 1 37.59 195 GLU A CA 1
ATOM 1613 C C . GLU A 1 195 ? 9.695 3.26 -21.422 1 37.59 195 GLU A C 1
ATOM 1615 O O . GLU A 1 195 ? 8.945 3.15 -20.453 1 37.59 195 GLU A O 1
ATOM 1620 N N . GLU A 1 196 ? 9.688 4.523 -21.891 1 35.5 196 GLU A N 1
ATOM 1621 C CA . GLU A 1 196 ? 8.547 5.355 -22.25 1 35.5 196 GLU A CA 1
ATOM 1622 C C . GLU A 1 196 ? 7.363 4.504 -22.703 1 35.5 196 GLU A C 1
ATOM 1624 O O . GLU A 1 196 ? 7.438 3.814 -23.719 1 35.5 196 GLU A O 1
ATOM 1629 N N . GLU A 1 197 ? 6.59 3.92 -21.969 1 32.25 197 GLU A N 1
ATOM 1630 C CA . GLU A 1 197 ? 5.285 3.674 -22.578 1 32.25 197 GLU A CA 1
ATOM 1631 C C . GLU A 1 197 ? 4.742 4.934 -23.234 1 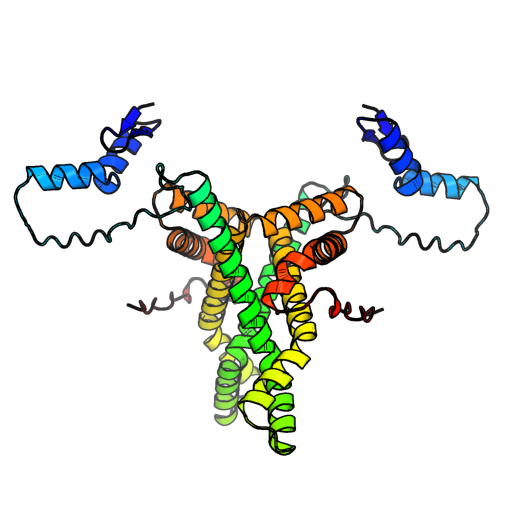32.25 197 GLU A C 1
ATOM 1633 O O . GLU A 1 197 ? 4.5 5.941 -22.578 1 32.25 197 GLU A O 1
ATOM 1638 N N . ASP A 1 198 ? 5.035 5.242 -24.438 1 29.06 198 ASP A N 1
ATOM 1639 C CA . ASP A 1 198 ? 4.18 6.039 -25.312 1 29.06 198 ASP A CA 1
ATOM 1640 C C . ASP A 1 198 ? 2.709 5.676 -25.109 1 29.06 198 ASP A C 1
ATOM 1642 O O . ASP A 1 198 ? 2.357 4.496 -25.047 1 29.06 198 ASP A O 1
ATOM 1646 N N . MET B 1 1 ? -5.949 24.594 33.938 1 59.75 1 MET B N 1
ATOM 1647 C CA . MET B 1 1 ? -5.23 23.375 33.594 1 59.75 1 MET B CA 1
ATOM 1648 C C . MET B 1 1 ? -4.766 22.625 34.844 1 59.75 1 MET B C 1
ATOM 1650 O O . MET B 1 1 ? -4.281 23.25 35.781 1 59.75 1 MET B O 1
ATOM 1654 N N . ILE B 1 2 ? -5.273 21.469 34.938 1 73.44 2 ILE B N 1
ATOM 1655 C CA . ILE B 1 2 ? -4.973 20.672 36.125 1 73.44 2 ILE B CA 1
ATOM 1656 C C . ILE B 1 2 ? -4.094 19.484 35.75 1 73.44 2 ILE B C 1
ATOM 1658 O O . ILE B 1 2 ? -4.344 18.812 34.719 1 73.44 2 ILE B O 1
ATOM 1662 N N . ALA B 1 3 ? -3.08 19.156 36.531 1 71.62 3 ALA B N 1
ATOM 1663 C CA . ALA B 1 3 ? -2.117 18.109 36.25 1 71.62 3 ALA B CA 1
ATOM 1664 C C . ALA B 1 3 ? -2.416 16.844 37.062 1 71.62 3 ALA B C 1
ATOM 1666 O O . ALA B 1 3 ? -2.896 16.938 38.219 1 71.62 3 ALA B O 1
ATOM 1667 N N . CYS B 1 4 ? -2.213 15.758 36.5 1 67.5 4 CYS B N 1
ATOM 1668 C CA . CYS B 1 4 ? -2.271 14.5 37.25 1 67.5 4 CYS B CA 1
ATOM 1669 C C . CYS B 1 4 ? -1.135 14.406 38.25 1 67.5 4 CYS B C 1
ATOM 1671 O O . CYS B 1 4 ? 0.032 14.586 37.906 1 67.5 4 CYS B O 1
ATOM 1673 N N . ASP B 1 5 ? -1.533 14.086 39.406 1 73.25 5 ASP B N 1
ATOM 1674 C CA . ASP B 1 5 ? -0.553 14.008 40.5 1 73.25 5 ASP B CA 1
ATOM 1675 C C . ASP B 1 5 ? 0.406 12.836 40.281 1 73.25 5 ASP B C 1
ATOM 1677 O O . ASP B 1 5 ? 1.551 12.875 40.75 1 73.25 5 ASP B O 1
ATOM 1681 N N . GLY B 1 6 ? -0.119 11.914 39.562 1 63.72 6 GLY B N 1
ATOM 1682 C CA . GLY B 1 6 ? 0.682 10.719 39.344 1 63.72 6 GLY B CA 1
ATOM 1683 C C . GLY B 1 6 ? 1.684 10.875 38.219 1 63.72 6 GLY B C 1
ATOM 1684 O O . GLY B 1 6 ? 2.883 10.664 38.406 1 63.72 6 GLY B O 1
ATOM 1685 N N . CYS B 1 7 ? 1.148 11.242 37.125 1 61.84 7 CYS B N 1
ATOM 1686 C CA . CYS B 1 7 ? 2.008 11.172 35.969 1 61.84 7 CYS B CA 1
ATOM 1687 C C . CYS B 1 7 ? 2.324 12.562 35.438 1 61.84 7 CYS B C 1
ATOM 1689 O O . CYS B 1 7 ? 3.096 12.711 34.469 1 61.84 7 CYS B O 1
ATOM 1691 N N . GLY B 1 8 ? 1.679 13.672 35.938 1 65.62 8 GLY B N 1
ATOM 1692 C CA . GLY B 1 8 ? 2.01 15.055 35.625 1 65.62 8 GLY B CA 1
ATOM 1693 C C . GLY B 1 8 ? 1.312 15.57 34.375 1 65.62 8 GLY B C 1
ATOM 1694 O O . GLY B 1 8 ? 1.522 16.703 33.969 1 65.62 8 GLY B O 1
ATOM 1695 N N . LEU B 1 9 ? 0.533 14.797 33.75 1 65.81 9 LEU B N 1
ATOM 1696 C CA . LEU B 1 9 ? -0.223 15.195 32.562 1 65.81 9 LEU B CA 1
ATOM 1697 C C . LEU B 1 9 ? -1.233 16.281 32.906 1 65.81 9 LEU B C 1
ATOM 1699 O O . LEU B 1 9 ? -1.892 16.219 33.969 1 65.81 9 LEU B O 1
ATOM 1703 N N . VAL B 1 10 ? -1.312 17.328 32.031 1 70.5 10 VAL B N 1
ATOM 1704 C CA . VAL B 1 10 ? -2.148 18.5 32.312 1 70.5 10 VAL B CA 1
ATOM 1705 C C . VAL B 1 10 ? -3.455 18.391 31.516 1 70.5 10 VAL B C 1
ATOM 1707 O O . VAL B 1 10 ? -3.449 18.031 30.344 1 70.5 10 VAL B O 1
ATOM 1710 N N . PHE B 1 11 ? -4.566 18.531 32.156 1 64.5 11 PHE B N 1
ATOM 1711 C CA . PHE B 1 11 ? -5.918 18.422 31.625 1 64.5 11 PHE B CA 1
ATOM 1712 C C . PHE B 1 11 ? -6.645 19.766 31.719 1 64.5 11 PHE B C 1
ATOM 1714 O O . PHE B 1 11 ? -6.379 20.547 32.625 1 64.5 11 PHE B O 1
ATOM 1721 N N . THR B 1 12 ? -7.461 20.062 30.766 1 69.31 12 THR B N 1
ATOM 1722 C CA . THR B 1 12 ? -8.211 21.312 30.734 1 69.31 12 THR B CA 1
ATOM 1723 C C . THR B 1 12 ? -9.43 21.234 31.656 1 69.31 12 THR B C 1
ATOM 1725 O O . THR B 1 12 ? -9.961 22.25 32.094 1 69.31 12 THR B O 1
ATOM 1728 N N . ASN B 1 13 ? -9.906 20 31.812 1 65.81 13 ASN B N 1
ATOM 1729 C CA . ASN B 1 13 ? -11.078 19.859 32.688 1 65.81 13 ASN B CA 1
ATOM 1730 C C . ASN B 1 13 ? -10.883 18.734 33.688 1 65.81 13 ASN B C 1
ATOM 1732 O O . ASN B 1 13 ? -10.219 17.734 33.406 1 65.81 13 ASN B O 1
ATOM 1736 N N . ILE B 1 14 ? -11.531 18.938 34.844 1 72.12 14 ILE B N 1
ATOM 1737 C CA . ILE B 1 14 ? -11.375 18.078 36 1 72.12 14 ILE B CA 1
ATOM 1738 C C . ILE B 1 14 ? -11.938 16.688 35.719 1 72.12 14 ILE B C 1
ATOM 1740 O O . ILE B 1 14 ? -11.43 15.688 36.219 1 72.12 14 ILE B O 1
ATOM 1744 N N . HIS B 1 15 ? -12.898 16.656 34.875 1 64.44 15 HIS B N 1
ATOM 1745 C CA . HIS B 1 15 ? -13.531 15.375 34.562 1 64.44 15 HIS B CA 1
ATOM 1746 C C . HIS B 1 15 ? -12.594 14.492 33.75 1 64.44 15 HIS B C 1
ATOM 1748 O O . HIS B 1 15 ? -12.492 13.281 34 1 64.44 15 HIS B O 1
ATOM 1754 N N . ASN B 1 16 ? -11.883 15.047 32.812 1 63.56 16 ASN B N 1
ATOM 1755 C CA . ASN B 1 16 ? -10.875 14.32 32.062 1 63.56 16 ASN B CA 1
ATOM 1756 C C . ASN B 1 16 ? -9.719 13.875 32.938 1 63.56 16 ASN B C 1
ATOM 1758 O O . ASN B 1 16 ? -9.203 12.758 32.781 1 63.56 16 ASN B O 1
ATOM 1762 N N . LEU B 1 17 ? -9.344 14.641 33.875 1 66.5 17 LEU B N 1
ATOM 1763 C CA . LEU B 1 17 ? -8.328 14.289 34.844 1 66.5 17 LEU B CA 1
ATOM 1764 C C . LEU B 1 17 ? -8.781 13.102 35.688 1 66.5 17 LEU B C 1
ATOM 1766 O O . LEU B 1 17 ? -8.016 12.156 35.906 1 66.5 17 LEU B O 1
ATOM 1770 N N . GLN B 1 18 ? -9.953 13.078 36.156 1 65.31 18 GLN B N 1
ATOM 1771 C CA . GLN B 1 18 ? -10.492 12.023 37 1 65.31 18 GLN B CA 1
ATOM 1772 C C . GLN B 1 18 ? -10.555 10.695 36.25 1 65.31 18 GLN B C 1
ATOM 1774 O O . GLN B 1 18 ? -10.211 9.648 36.812 1 65.31 18 GLN B O 1
ATOM 1779 N N . LYS B 1 19 ? -10.938 10.719 35.062 1 63.94 19 LYS B N 1
ATOM 1780 C CA . LYS B 1 19 ? -10.969 9.523 34.25 1 63.94 19 LYS B CA 1
ATOM 1781 C C . LYS B 1 19 ? -9.562 8.977 34 1 63.94 19 LYS B C 1
ATOM 1783 O O . LYS B 1 19 ? -9.344 7.766 34.094 1 63.94 19 LYS B O 1
ATOM 1788 N N . HIS B 1 20 ? -8.688 9.836 33.75 1 63.22 20 HIS B N 1
ATOM 1789 C CA . HIS B 1 20 ? -7.281 9.484 33.594 1 63.22 20 HIS B CA 1
ATOM 1790 C C . HIS B 1 20 ? -6.73 8.828 34.844 1 63.22 20 HIS B C 1
ATOM 1792 O O . HIS B 1 20 ? -6.082 7.781 34.781 1 63.22 20 HIS B O 1
ATOM 1798 N N . VAL B 1 21 ? -6.918 9.414 35.969 1 64.88 21 VAL B N 1
ATOM 1799 C CA . VAL B 1 21 ? -6.406 8.922 37.25 1 64.88 21 VAL B CA 1
ATOM 1800 C C . VAL B 1 21 ? -7.012 7.555 37.562 1 64.88 21 VAL B C 1
ATOM 1802 O O . VAL B 1 21 ? -6.316 6.656 38.031 1 64.88 21 VAL B O 1
ATOM 1805 N N . LYS B 1 22 ? -8.219 7.34 37.25 1 61.88 22 LYS B N 1
ATOM 1806 C CA . LYS B 1 22 ? -8.953 6.125 37.594 1 61.88 22 LYS B CA 1
ATOM 1807 C C . LYS B 1 22 ? -8.578 4.977 36.656 1 61.88 22 LYS B C 1
ATOM 1809 O O . LYS B 1 22 ? -8.492 3.824 37.062 1 61.88 22 LYS B O 1
ATOM 1814 N N . TYR B 1 23 ? -8.367 5.422 35.438 1 57.59 23 TYR B N 1
ATOM 1815 C CA . TYR B 1 23 ? -8.336 4.336 34.469 1 57.59 23 TYR B CA 1
ATOM 1816 C C . TYR B 1 23 ? -6.98 4.273 33.75 1 57.59 23 TYR B C 1
ATOM 1818 O O . TYR B 1 23 ? -6.586 3.221 33.25 1 57.59 23 TYR B O 1
ATOM 1826 N N . TRP B 1 24 ? -6.301 5.477 33.906 1 59.06 24 TRP B N 1
ATOM 1827 C CA . TRP B 1 24 ? -5.23 5.535 32.938 1 59.06 24 TRP B CA 1
ATOM 1828 C C . TRP B 1 24 ? -3.92 5.988 33.562 1 59.06 24 TRP B C 1
ATOM 1830 O O . TRP B 1 24 ? -2.859 5.914 32.938 1 59.06 24 TRP B O 1
ATOM 1840 N N . CYS B 1 25 ? -3.898 6.41 34.75 1 61.38 25 CYS B N 1
ATOM 1841 C CA . CYS B 1 25 ? -2.676 6.863 35.406 1 61.38 25 CYS B CA 1
ATOM 1842 C C . CYS B 1 25 ? -1.908 5.691 36 1 61.38 25 CYS B C 1
ATOM 1844 O O . CYS B 1 25 ? -2.346 5.09 36.969 1 61.38 25 CYS B O 1
ATOM 1846 N N . TYR B 1 26 ? -0.858 5.363 35.312 1 61.56 26 TYR B N 1
ATOM 1847 C CA . TYR B 1 26 ? -0.027 4.234 35.719 1 61.56 26 TYR B CA 1
ATOM 1848 C C . TYR B 1 26 ? 0.52 4.426 37.125 1 61.56 26 TYR B C 1
ATOM 1850 O O . TYR B 1 26 ? 0.527 3.488 37.938 1 61.56 26 TYR B O 1
ATOM 1858 N N . GLU B 1 27 ? 0.93 5.551 37.375 1 58.34 27 GLU B N 1
ATOM 1859 C CA . GLU B 1 27 ? 1.545 5.832 38.688 1 58.34 27 GLU B CA 1
ATOM 1860 C C . GLU B 1 27 ? 0.526 5.723 39.812 1 58.34 27 GLU B C 1
ATOM 1862 O O . GLU B 1 27 ? 0.835 5.199 40.875 1 58.34 27 GLU B O 1
ATOM 1867 N N . ASN B 1 28 ? -0.589 6.121 39.531 1 58.41 28 ASN B N 1
ATOM 1868 C CA . ASN B 1 28 ? -1.634 5.992 40.531 1 58.41 28 ASN B CA 1
ATOM 1869 C C . ASN B 1 28 ? -2.053 4.539 40.719 1 58.41 28 ASN B C 1
ATOM 1871 O O . ASN B 1 28 ? -2.35 4.117 41.844 1 58.41 28 ASN B O 1
ATOM 1875 N N . SER B 1 29 ? -2.047 3.85 39.562 1 57.09 29 SER B N 1
ATOM 1876 C CA . SER B 1 29 ? -2.33 2.424 39.688 1 57.09 29 SER B CA 1
ATOM 1877 C C . SER B 1 29 ? -1.252 1.714 40.5 1 57.09 29 SER B C 1
ATOM 1879 O O . SER B 1 29 ? -1.555 0.826 41.312 1 57.09 29 SER B O 1
ATOM 1881 N N . LYS B 1 30 ? -0.127 2.133 40.312 1 60.31 30 LYS B N 1
ATOM 1882 C CA . LYS B 1 30 ? 0.967 1.563 41.094 1 60.31 30 LYS B CA 1
ATOM 1883 C C . LYS B 1 30 ? 0.844 1.942 42.562 1 60.31 30 LYS B C 1
ATOM 1885 O O . LYS B 1 30 ? 1.055 1.105 43.469 1 60.31 30 LYS B O 1
ATOM 1890 N N . ARG B 1 31 ? 0.56 3.139 42.844 1 57.41 31 ARG B N 1
ATOM 1891 C CA . ARG B 1 31 ? 0.451 3.605 44.219 1 57.41 31 ARG B CA 1
ATOM 1892 C C . ARG B 1 31 ? -0.699 2.912 44.938 1 57.41 31 ARG B C 1
ATOM 1894 O O . ARG B 1 31 ? -0.569 2.541 46.094 1 57.41 31 ARG B O 1
ATOM 1901 N N . LYS B 1 32 ? -1.778 2.713 44.281 1 55.5 32 LYS B N 1
ATOM 1902 C CA . LYS B 1 32 ? -2.904 1.994 44.875 1 55.5 32 LYS B CA 1
ATOM 1903 C C . LYS B 1 32 ? -2.518 0.56 45.219 1 55.5 32 LYS B C 1
ATOM 1905 O O . LYS B 1 32 ? -2.986 0.012 46.219 1 55.5 32 LYS B O 1
ATOM 1910 N N . ARG B 1 33 ? -1.682 0.022 44.406 1 55.12 33 ARG B N 1
ATOM 1911 C CA . ARG B 1 33 ? -1.213 -1.338 44.656 1 55.12 33 ARG B CA 1
ATOM 1912 C C . ARG B 1 33 ? -0.36 -1.403 45.906 1 55.12 33 ARG B C 1
ATOM 1914 O O . ARG B 1 33 ? -0.447 -2.365 46.688 1 55.12 33 ARG B O 1
ATOM 1921 N N . GLU B 1 34 ? 0.435 -0.51 46.031 1 56.06 34 GLU B N 1
ATOM 1922 C CA . GLU B 1 34 ? 1.326 -0.494 47.188 1 56.06 34 GLU B CA 1
ATOM 1923 C C . GLU B 1 34 ? 0.548 -0.262 48.469 1 56.06 34 GLU B C 1
ATOM 1925 O O . GLU B 1 34 ? 0.869 -0.846 49.5 1 56.06 34 GLU B O 1
ATOM 1930 N N . ASP B 1 35 ? -0.5 0.458 48.531 1 54.38 35 ASP B N 1
ATOM 1931 C CA . ASP B 1 35 ? -1.241 0.782 49.75 1 54.38 35 ASP B CA 1
ATOM 1932 C C . ASP B 1 35 ? -2.164 -0.366 50.156 1 54.38 35 ASP B C 1
ATOM 1934 O O . ASP B 1 35 ? -2.465 -0.541 51.344 1 54.38 35 ASP B O 1
ATOM 1938 N N . THR B 1 36 ? -2.814 -0.971 49.156 1 50.38 36 THR B N 1
ATOM 1939 C CA . THR B 1 36 ? -3.812 -1.953 49.562 1 50.38 36 THR B CA 1
ATOM 1940 C C . THR B 1 36 ? -3.154 -3.291 49.875 1 50.38 36 THR B C 1
ATOM 1942 O O . THR B 1 36 ? -3.812 -4.211 50.375 1 50.38 36 THR B O 1
ATOM 1945 N N . GLY B 1 37 ? -1.904 -3.545 50.219 1 47.84 37 GLY B N 1
ATOM 1946 C CA . GLY B 1 37 ? -1.238 -4.77 50.656 1 47.84 37 GLY B CA 1
ATOM 1947 C C . GLY B 1 37 ? -1.716 -5.996 49.906 1 47.84 37 GLY B C 1
ATOM 1948 O O . GLY B 1 37 ? -1.312 -7.117 50.219 1 47.84 37 GLY B O 1
ATOM 1949 N N . GLU B 1 38 ? -2.996 -6.164 49.688 1 41.38 38 GLU B N 1
ATOM 1950 C CA . GLU B 1 38 ? -3.549 -7.367 49.062 1 41.38 38 GLU B CA 1
ATOM 1951 C C . GLU B 1 38 ? -2.82 -7.703 47.75 1 41.38 38 GLU B C 1
ATOM 1953 O O . GLU B 1 38 ? -2.641 -6.836 46.906 1 41.38 38 GLU B O 1
ATOM 1958 N N . GLU B 1 39 ? -1.829 -8.664 47.719 1 38.47 39 GLU B N 1
ATOM 1959 C CA . GLU B 1 39 ? -1.34 -9.383 46.531 1 38.47 39 GLU B CA 1
ATOM 1960 C C . GLU B 1 39 ? -2.49 -9.797 45.625 1 38.47 39 GLU B C 1
ATOM 1962 O O . GLU B 1 39 ? -2.941 -10.945 45.688 1 38.47 39 GLU B O 1
ATOM 1967 N N . ASP B 1 40 ? -3.635 -9.555 45.938 1 33.12 40 ASP B N 1
ATOM 1968 C CA . ASP B 1 40 ? -4.684 -10.148 45.094 1 33.12 40 ASP B CA 1
ATOM 1969 C C . ASP B 1 40 ? -4.266 -10.211 43.625 1 33.12 40 ASP B C 1
ATOM 1971 O O . ASP B 1 40 ? -3.631 -9.281 43.125 1 33.12 40 ASP B O 1
ATOM 1975 N N . ASP B 1 41 ? -4.18 -11.531 43.125 1 32.84 41 ASP B N 1
ATOM 1976 C CA . ASP B 1 41 ? -4.074 -12.055 41.75 1 32.84 41 ASP B CA 1
ATOM 1977 C C . ASP B 1 41 ? -4.855 -11.18 40.781 1 32.84 41 ASP B C 1
ATOM 1979 O O . ASP B 1 41 ? -5.75 -11.672 40.094 1 32.84 41 ASP B O 1
ATOM 1983 N N . ILE B 1 42 ? -5.574 -10.406 41.312 1 32.28 42 ILE B N 1
ATOM 1984 C CA . ILE B 1 42 ? -6.23 -9.664 40.25 1 32.28 42 ILE B CA 1
ATOM 1985 C C . ILE B 1 42 ? -5.223 -9.344 39.125 1 32.28 42 ILE B C 1
ATOM 1987 O O . ILE B 1 42 ? -4.312 -8.539 39.344 1 32.28 42 ILE B O 1
ATOM 1991 N N . LYS B 1 43 ? -4.664 -10.43 38.531 1 32.16 43 LYS B N 1
ATOM 1992 C CA . LYS B 1 43 ? -4.414 -10.367 37.094 1 32.16 43 LYS B CA 1
ATOM 1993 C C . LYS B 1 43 ? -5.234 -9.25 36.438 1 32.16 43 LYS B C 1
ATOM 1995 O O . LYS B 1 43 ? -6.395 -9.453 36.094 1 32.16 43 LYS B O 1
ATOM 2000 N N . SER B 1 44 ? -5.516 -8.273 37.125 1 30.98 44 SER B N 1
ATOM 2001 C CA . SER B 1 44 ? -6.098 -7.117 36.469 1 30.98 44 SER B CA 1
ATOM 2002 C C . SER B 1 44 ? -5.766 -7.113 34.969 1 30.98 44 SER B C 1
ATOM 2004 O O . SER B 1 44 ? -4.598 -7.039 34.594 1 30.98 44 SER B O 1
ATOM 2006 N N . ASN B 1 45 ? -6.285 -7.965 34.344 1 27.28 45 ASN B N 1
ATOM 2007 C CA . ASN B 1 45 ? -6.566 -8.07 32.906 1 27.28 45 ASN B CA 1
ATOM 2008 C C . ASN B 1 45 ? -6.66 -6.699 32.25 1 27.28 45 ASN B C 1
ATOM 2010 O O . ASN B 1 45 ? -7.605 -6.422 31.516 1 27.28 45 ASN B O 1
ATOM 2014 N N . VAL B 1 46 ? -6.719 -5.781 33.219 1 2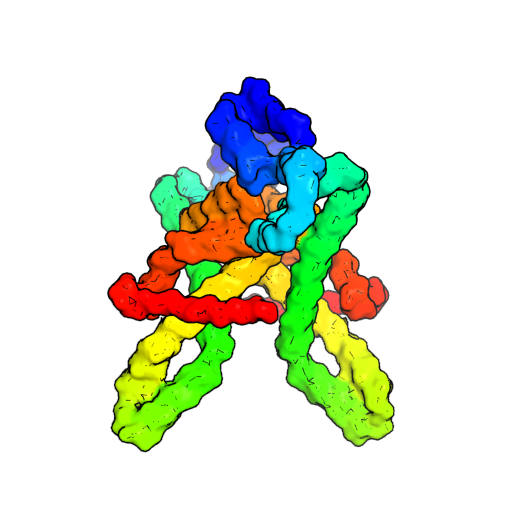8.27 46 VAL B N 1
ATOM 2015 C CA . VAL B 1 46 ? -6.527 -4.574 32.406 1 28.27 46 VAL B CA 1
ATOM 2016 C C . VAL B 1 46 ? -5.332 -4.754 31.484 1 28.27 46 VAL B C 1
ATOM 2018 O O . VAL B 1 46 ? -4.219 -5.027 31.938 1 28.27 46 VAL B O 1
ATOM 2021 N N . PRO B 1 47 ? -5.594 -5.465 30.5 1 27.69 47 PRO B N 1
ATOM 2022 C CA . PRO B 1 47 ? -4.434 -5.434 29.609 1 27.69 47 PRO B CA 1
ATOM 2023 C C . PRO B 1 47 ? -3.492 -4.27 29.891 1 27.69 47 PRO B C 1
ATOM 2025 O O . PRO B 1 47 ? -3.943 -3.189 30.281 1 27.69 47 PRO B O 1
ATOM 2028 N N . LEU B 1 48 ? -2.379 -4.527 30.828 1 28.02 48 LEU B N 1
ATOM 2029 C CA . LEU B 1 48 ? -1.312 -3.547 30.641 1 28.02 48 LEU B CA 1
ATOM 2030 C C . LEU B 1 48 ? -1.575 -2.67 29.422 1 28.02 48 LEU B C 1
ATOM 2032 O O . LEU B 1 48 ? -1.556 -3.152 28.297 1 28.02 48 LEU B O 1
ATOM 2036 N N . ILE B 1 49 ? -2.656 -2.053 29.578 1 27.53 49 ILE B N 1
ATOM 2037 C CA . ILE B 1 49 ? -2.637 -0.98 28.594 1 27.53 49 ILE B CA 1
ATOM 2038 C C . ILE B 1 49 ? -1.193 -0.615 28.25 1 27.53 49 ILE B C 1
ATOM 2040 O O . ILE B 1 49 ? -0.456 -0.119 29.109 1 27.53 49 ILE B O 1
ATOM 2044 N N . LYS B 1 50 ? -0.436 -1.649 27.922 1 28.84 50 LYS B N 1
ATOM 2045 C CA . LYS B 1 50 ? 0.753 -1.245 27.172 1 28.84 50 LYS B CA 1
ATOM 2046 C C . LYS B 1 50 ? 0.725 0.248 26.859 1 28.84 50 LYS B C 1
ATOM 2048 O O . LYS B 1 50 ? -0.258 0.754 26.312 1 28.84 50 LYS B O 1
ATOM 2053 N N . LYS B 1 51 ? 1.203 1.117 27.719 1 29.95 51 LYS B N 1
ATOM 2054 C CA . LYS B 1 51 ? 1.703 2.416 27.281 1 29.95 51 LYS B CA 1
ATOM 2055 C C . LYS B 1 51 ? 1.717 2.512 25.766 1 29.95 51 LYS B C 1
ATOM 2057 O O . LYS B 1 51 ? 2.324 1.679 25.094 1 29.95 51 LYS B O 1
ATOM 2062 N N . ARG B 1 52 ? 0.64 2.668 25.172 1 30.42 52 ARG B N 1
ATOM 2063 C CA . ARG B 1 52 ? 0.461 3.23 23.844 1 30.42 52 ARG B CA 1
ATOM 2064 C C . ARG B 1 52 ? 1.716 3.969 23.391 1 30.42 52 ARG B C 1
ATOM 2066 O O . ARG B 1 52 ? 2.018 5.055 23.875 1 30.42 52 ARG B O 1
ATOM 2073 N N . LEU B 1 53 ? 2.768 3.412 23.359 1 29.38 53 LEU B N 1
ATOM 2074 C CA . LEU B 1 53 ? 3.773 3.977 22.469 1 29.38 53 LEU B CA 1
ATOM 2075 C C . LEU B 1 53 ? 3.115 4.695 21.297 1 29.38 53 LEU B C 1
ATOM 2077 O O . LEU B 1 53 ? 2.664 4.051 20.344 1 29.38 53 LEU B O 1
ATOM 2081 N N . ILE B 1 54 ? 2.006 5.25 21.344 1 31.69 54 ILE B N 1
ATOM 2082 C CA . ILE B 1 54 ? 2.082 6.324 20.359 1 31.69 54 ILE B CA 1
ATOM 2083 C C . ILE B 1 54 ? 3.543 6.605 20.016 1 31.69 54 ILE B C 1
ATOM 2085 O O . ILE B 1 54 ? 4.418 6.527 20.875 1 31.69 54 ILE B O 1
ATOM 2089 N N . SER B 1 55 ? 4.195 6.324 19.078 1 35.5 55 SER B N 1
ATOM 2090 C CA . SER B 1 55 ? 5.555 6.863 19.062 1 35.5 55 SER B CA 1
ATOM 2091 C C . SER B 1 55 ? 5.719 7.969 20.094 1 35.5 55 SER B C 1
ATOM 2093 O O . SER B 1 55 ? 5.664 9.156 19.766 1 35.5 55 SER B O 1
ATOM 2095 N N . SER B 1 56 ? 4.941 8.195 21.062 1 35.06 56 SER B N 1
ATOM 2096 C CA . SER B 1 56 ? 5.293 9.078 22.172 1 35.06 56 SER B CA 1
ATOM 2097 C C . SER B 1 56 ? 6.629 8.68 22.781 1 35.06 56 SER B C 1
ATOM 2099 O O . SER B 1 56 ? 6.828 7.512 23.141 1 35.06 56 SER B O 1
ATOM 2101 N N . GLY B 1 57 ? 7.605 9.117 22.375 1 40.34 57 GLY B N 1
ATOM 2102 C CA . GLY B 1 57 ? 8.906 9.086 23.031 1 40.34 57 GLY B CA 1
ATOM 2103 C C . GLY B 1 57 ? 8.82 8.852 24.516 1 40.34 57 GLY B C 1
ATOM 2104 O O . GLY B 1 57 ? 7.879 9.312 25.172 1 40.34 57 GLY B O 1
ATOM 2105 N N . ASP B 1 58 ? 8.961 7.605 25.047 1 43.62 58 ASP B N 1
ATOM 2106 C CA . ASP B 1 58 ? 9.336 7.605 26.453 1 43.62 58 ASP B CA 1
ATOM 2107 C C . ASP B 1 58 ? 9.703 9.008 26.938 1 43.62 58 ASP B C 1
ATOM 2109 O O . ASP B 1 58 ? 10.594 9.648 26.359 1 43.62 58 ASP B O 1
ATOM 2113 N N . PRO B 1 59 ? 8.75 9.609 27.547 1 49.41 59 PRO B N 1
ATOM 2114 C CA . PRO B 1 59 ? 9.141 10.945 28 1 49.41 59 PRO B CA 1
ATOM 2115 C C . PRO B 1 59 ? 10.617 11.039 28.375 1 49.41 59 PRO B C 1
ATOM 2117 O O . PRO B 1 59 ? 11.164 12.141 28.469 1 49.41 59 PRO B O 1
ATOM 2120 N N . TYR B 1 60 ? 11.039 9.859 28.672 1 54.03 60 TYR B N 1
ATOM 2121 C CA . TYR B 1 60 ? 12.445 9.867 29.047 1 54.03 60 TYR B CA 1
ATOM 2122 C C . TYR B 1 60 ? 13.328 9.578 27.844 1 54.03 60 TYR B C 1
ATOM 2124 O O . TYR B 1 60 ? 14.555 9.508 27.969 1 54.03 60 TYR B O 1
ATOM 2132 N N . ASP B 1 61 ? 12.547 9.258 26.781 1 59.28 61 ASP B N 1
ATOM 2133 C CA . ASP B 1 61 ? 13.398 8.992 25.625 1 59.28 61 ASP B CA 1
ATOM 2134 C C . ASP B 1 61 ? 14.102 10.273 25.172 1 59.28 61 ASP B C 1
ATOM 2136 O O . ASP B 1 61 ? 13.484 11.328 25.078 1 59.28 61 ASP B O 1
ATOM 2140 N N . SER B 1 62 ? 15.273 10.148 25.172 1 75.38 62 SER B N 1
ATOM 2141 C CA . SER B 1 62 ? 16 11.242 24.531 1 75.38 62 SER B CA 1
ATOM 2142 C C . SER B 1 62 ? 15.5 11.477 23.109 1 75.38 62 SER B C 1
ATOM 2144 O O . SER B 1 62 ? 14.836 10.617 22.531 1 75.38 62 SER B O 1
ATOM 2146 N N . GLU B 1 63 ? 15.5 12.602 22.703 1 74 63 GLU B N 1
ATOM 2147 C CA . GLU B 1 63 ? 15.18 12.961 21.328 1 74 63 GLU B CA 1
ATOM 2148 C C . GLU B 1 63 ? 15.82 11.984 20.344 1 74 63 GLU B C 1
ATOM 2150 O O . GLU B 1 63 ? 15.203 11.617 19.344 1 74 63 GLU B O 1
ATOM 2155 N N . GLU B 1 64 ? 16.922 11.531 20.75 1 76.81 64 GLU B N 1
ATOM 2156 C CA . GLU B 1 64 ? 17.641 10.586 19.906 1 76.81 64 GLU B CA 1
ATOM 2157 C C . GLU B 1 64 ? 16.953 9.234 19.859 1 76.81 64 GLU B C 1
ATOM 2159 O O . GLU B 1 64 ? 16.859 8.609 18.797 1 76.81 64 GLU B O 1
ATOM 2164 N N . ASP B 1 65 ? 16.422 8.844 20.906 1 80.12 65 ASP B N 1
ATOM 2165 C CA . ASP B 1 65 ? 15.719 7.562 20.984 1 80.12 65 ASP B CA 1
ATOM 2166 C C . ASP B 1 65 ? 14.422 7.598 20.172 1 80.12 65 ASP B C 1
ATOM 2168 O O . ASP B 1 65 ? 14.094 6.629 19.484 1 80.12 65 ASP B O 1
ATOM 2172 N N . LEU B 1 66 ? 13.844 8.734 20.266 1 79.62 66 LEU B N 1
ATOM 2173 C CA . LEU B 1 66 ? 12.602 8.906 19.516 1 79.62 66 LEU B CA 1
ATOM 2174 C C . LEU B 1 66 ? 12.859 8.875 18.016 1 79.62 66 LEU B C 1
ATOM 2176 O O . LEU B 1 66 ? 12.125 8.234 17.266 1 79.62 66 LEU B O 1
ATOM 2180 N N . LEU B 1 67 ? 13.875 9.508 17.719 1 82.62 67 LEU B N 1
ATOM 2181 C CA . LEU B 1 67 ? 14.234 9.539 16.297 1 82.62 67 LEU B CA 1
ATOM 2182 C C . LEU B 1 67 ? 14.602 8.148 15.805 1 82.62 67 LEU B C 1
ATOM 2184 O O . LEU B 1 67 ? 14.219 7.754 14.703 1 82.62 67 LEU B O 1
ATOM 2188 N N . SER B 1 68 ? 15.258 7.477 16.609 1 85.62 68 SER B N 1
ATOM 2189 C CA . SER B 1 68 ? 15.656 6.117 16.25 1 85.62 68 SER B CA 1
ATOM 2190 C C . SER B 1 68 ? 14.438 5.219 16.062 1 85.62 68 SER B C 1
ATOM 2192 O O . SER B 1 68 ? 14.375 4.441 15.102 1 85.62 68 SER B O 1
ATOM 2194 N N . ARG B 1 69 ? 13.531 5.371 16.891 1 85.81 69 ARG B N 1
ATOM 2195 C CA . ARG B 1 69 ? 12.32 4.562 16.797 1 85.81 69 ARG B CA 1
ATOM 2196 C C . ARG B 1 69 ? 11.531 4.906 15.539 1 85.81 69 ARG B C 1
ATOM 2198 O O . ARG B 1 69 ? 11.008 4.016 14.875 1 85.81 69 ARG B O 1
ATOM 2205 N N . LYS B 1 70 ? 11.461 6.145 15.258 1 86.88 70 LYS B N 1
ATOM 2206 C CA . LYS B 1 70 ? 10.766 6.598 14.055 1 86.88 70 LYS B CA 1
ATOM 2207 C C . LYS B 1 70 ? 11.422 6.043 12.797 1 86.88 70 LYS B C 1
ATOM 2209 O O . LYS B 1 70 ? 10.734 5.609 11.875 1 86.88 70 LYS B O 1
ATOM 2214 N N . ASN B 1 71 ? 12.648 6.016 12.875 1 89.12 71 ASN B N 1
ATOM 2215 C CA . ASN B 1 71 ? 13.383 5.492 11.727 1 89.12 71 ASN B CA 1
ATOM 2216 C C . ASN B 1 71 ? 13.211 3.982 11.602 1 89.12 71 ASN B C 1
ATOM 2218 O O . ASN B 1 71 ? 13.172 3.451 10.484 1 89.12 71 ASN B O 1
ATOM 2222 N N . GLU B 1 72 ? 13.078 3.383 12.719 1 91.25 72 GLU B N 1
ATOM 2223 C CA . GLU B 1 72 ? 12.828 1.945 12.695 1 91.25 72 GLU B CA 1
ATOM 2224 C C . GLU B 1 72 ? 11.453 1.629 12.109 1 91.25 72 GLU B C 1
ATOM 2226 O O . GLU B 1 72 ? 11.305 0.67 11.352 1 91.25 72 GLU B O 1
ATOM 2231 N N . GLU B 1 73 ? 10.516 2.432 12.469 1 92.88 73 GLU B N 1
ATOM 2232 C CA . GLU B 1 73 ? 9.18 2.258 11.922 1 92.88 73 GLU B CA 1
ATOM 2233 C C . GLU B 1 73 ? 9.164 2.484 10.414 1 92.88 73 GLU B C 1
ATOM 2235 O O . GLU B 1 73 ? 8.562 1.705 9.664 1 92.88 73 GLU B O 1
ATOM 2240 N N . GLU B 1 74 ? 9.812 3.449 10.039 1 95.75 74 GLU B N 1
ATOM 2241 C CA . GLU B 1 74 ? 9.93 3.746 8.609 1 95.75 74 GLU B CA 1
ATOM 2242 C C . GLU B 1 74 ? 10.594 2.598 7.859 1 95.75 74 GLU B C 1
ATOM 2244 O O . GLU B 1 74 ? 10.117 2.176 6.809 1 95.75 74 GLU B O 1
ATOM 2249 N N . GLN B 1 75 ? 11.641 2.115 8.469 1 94.62 75 GLN B N 1
ATOM 2250 C CA . GLN B 1 75 ? 12.383 1.021 7.848 1 94.62 75 GLN B CA 1
ATOM 2251 C C . GLN B 1 75 ? 11.516 -0.226 7.711 1 94.62 75 GLN B C 1
ATOM 2253 O O . GLN B 1 75 ? 11.625 -0.957 6.723 1 94.62 75 GLN B O 1
ATOM 2258 N N . SER B 1 76 ? 10.734 -0.437 8.664 1 95.88 76 SER B N 1
ATOM 2259 C CA . SER B 1 76 ? 9.875 -1.618 8.617 1 95.88 76 SER B CA 1
ATOM 2260 C C . SER B 1 76 ? 8.93 -1.563 7.422 1 95.88 76 SER B C 1
ATOM 2262 O O . SER B 1 76 ? 8.586 -2.6 6.848 1 95.88 76 SER B O 1
ATOM 2264 N N . VAL B 1 77 ? 8.508 -0.366 7.039 1 97.31 77 VAL B N 1
ATOM 2265 C CA . VAL B 1 77 ? 7.648 -0.213 5.871 1 97.31 77 VAL B CA 1
ATOM 2266 C C . VAL B 1 77 ? 8.43 -0.549 4.605 1 97.31 77 VAL B C 1
ATOM 2268 O O . VAL B 1 77 ? 7.945 -1.281 3.74 1 97.31 77 VAL B O 1
ATOM 2271 N N . TYR B 1 78 ? 9.648 -0.049 4.551 1 97.25 78 TYR B N 1
ATOM 2272 C CA . TYR B 1 78 ? 10.484 -0.336 3.389 1 97.25 78 TYR B CA 1
ATOM 2273 C C . TYR B 1 78 ? 10.797 -1.825 3.293 1 97.25 78 TYR B C 1
ATOM 2275 O O . TYR B 1 78 ? 10.797 -2.396 2.199 1 97.25 78 TYR B O 1
ATOM 2283 N N . ASP B 1 79 ? 10.961 -2.441 4.449 1 95.75 79 ASP B N 1
ATOM 2284 C CA . ASP B 1 79 ? 11.211 -3.881 4.48 1 95.75 79 ASP B CA 1
ATOM 2285 C C . ASP B 1 79 ? 10.008 -4.652 3.932 1 95.75 79 ASP B C 1
ATOM 2287 O O . ASP B 1 79 ? 10.172 -5.621 3.188 1 95.75 79 ASP B O 1
ATOM 2291 N N . ASN B 1 80 ? 8.898 -4.188 4.297 1 96.44 80 ASN B N 1
ATOM 2292 C CA . ASN B 1 80 ? 7.688 -4.828 3.797 1 96.44 80 ASN B CA 1
ATOM 2293 C C . ASN B 1 80 ? 7.562 -4.688 2.283 1 96.44 80 ASN B C 1
ATOM 2295 O O . ASN B 1 80 ? 7.215 -5.648 1.593 1 96.44 80 ASN B O 1
ATOM 2299 N N . ILE B 1 81 ? 7.855 -3.512 1.759 1 97 81 ILE B N 1
ATOM 2300 C CA . ILE B 1 81 ? 7.805 -3.291 0.318 1 97 81 ILE B CA 1
ATOM 2301 C C . ILE B 1 81 ? 8.859 -4.152 -0.375 1 97 81 ILE B C 1
ATOM 2303 O O . ILE B 1 81 ? 8.602 -4.711 -1.446 1 97 81 ILE B O 1
ATOM 2307 N N . MET B 1 82 ? 9.984 -4.281 0.266 1 95.31 82 MET B N 1
ATOM 2308 C CA . MET B 1 82 ? 11.047 -5.125 -0.274 1 95.31 82 MET B CA 1
ATOM 2309 C C . MET B 1 82 ? 10.602 -6.582 -0.35 1 95.31 82 MET B C 1
ATOM 2311 O O . MET B 1 82 ? 10.82 -7.25 -1.36 1 95.31 82 MET B O 1
ATOM 2315 N N . ASP B 1 83 ? 9.945 -7.027 0.687 1 95.06 83 ASP B N 1
ATOM 2316 C CA . ASP B 1 83 ? 9.438 -8.398 0.703 1 95.06 83 ASP B CA 1
ATOM 2317 C C . ASP B 1 83 ? 8.438 -8.625 -0.429 1 95.06 83 ASP B C 1
ATOM 2319 O O . ASP B 1 83 ? 8.508 -9.633 -1.135 1 95.06 83 ASP B O 1
ATOM 2323 N N . GLN B 1 84 ? 7.574 -7.707 -0.622 1 94.25 84 GLN B N 1
ATOM 2324 C CA . GLN B 1 84 ? 6.602 -7.793 -1.705 1 94.25 84 GLN B CA 1
ATOM 2325 C C . GLN B 1 84 ? 7.293 -7.805 -3.066 1 94.25 84 GLN B C 1
ATOM 2327 O O . GLN B 1 84 ? 6.852 -8.492 -3.986 1 94.25 84 GLN B O 1
ATOM 2332 N N . THR B 1 85 ? 8.32 -7.02 -3.178 1 96.19 85 THR B N 1
ATOM 2333 C CA . THR B 1 85 ? 9.102 -6.941 -4.402 1 96.19 85 THR B CA 1
ATOM 2334 C C . THR B 1 85 ? 9.727 -8.297 -4.734 1 96.19 85 THR B C 1
ATOM 2336 O O . THR B 1 85 ? 9.641 -8.766 -5.871 1 96.19 85 THR B O 1
ATOM 2339 N N . LYS B 1 86 ? 10.273 -8.891 -3.736 1 94.69 86 LYS B N 1
ATOM 2340 C CA . LYS B 1 86 ? 10.906 -10.195 -3.926 1 94.69 86 LYS B CA 1
ATOM 2341 C C . LYS B 1 86 ? 9.867 -11.25 -4.309 1 94.69 86 LYS B C 1
ATOM 2343 O O . LYS B 1 86 ? 10.133 -12.109 -5.156 1 94.69 86 LYS B O 1
ATOM 2348 N N . ASP B 1 87 ? 8.758 -11.148 -3.688 1 93.5 87 ASP B N 1
ATOM 2349 C CA . ASP B 1 87 ? 7.676 -12.062 -4.027 1 93.5 87 ASP B CA 1
ATOM 2350 C C . ASP B 1 87 ? 7.262 -11.906 -5.492 1 93.5 87 ASP B C 1
ATOM 2352 O O . ASP B 1 87 ? 7.039 -12.906 -6.188 1 93.5 87 ASP B O 1
ATOM 2356 N N . MET B 1 88 ? 7.168 -10.75 -5.93 1 94.25 88 MET B N 1
ATOM 2357 C CA . MET B 1 88 ? 6.738 -10.461 -7.297 1 94.25 88 MET B CA 1
ATOM 2358 C C . MET B 1 88 ? 7.766 -10.961 -8.305 1 94.25 88 MET B C 1
ATOM 2360 O O . MET B 1 88 ? 7.406 -11.367 -9.414 1 94.25 88 MET B O 1
ATOM 2364 N N . ASN B 1 89 ? 9.023 -10.891 -7.926 1 95.56 89 ASN B N 1
ATOM 2365 C CA . ASN B 1 89 ? 10.102 -11.258 -8.844 1 95.56 89 ASN B CA 1
ATOM 2366 C C . ASN B 1 89 ? 10.562 -12.688 -8.625 1 95.56 89 ASN B C 1
ATOM 2368 O O . ASN B 1 89 ? 11.578 -13.117 -9.188 1 95.56 89 ASN B O 1
ATOM 2372 N N . ALA B 1 90 ? 9.883 -13.414 -7.836 1 95.62 90 ALA B N 1
ATOM 2373 C CA . ALA B 1 90 ? 10.312 -14.734 -7.387 1 95.62 90 ALA B CA 1
ATOM 2374 C C . ALA B 1 90 ? 10.484 -15.688 -8.57 1 95.62 90 ALA B C 1
ATOM 2376 O O . ALA B 1 90 ? 11.453 -16.438 -8.633 1 95.62 90 ALA B O 1
ATOM 2377 N N . ASP B 1 91 ? 9.547 -15.617 -9.523 1 96.06 91 ASP B N 1
ATOM 2378 C CA . ASP B 1 91 ? 9.609 -16.531 -10.656 1 96.06 91 ASP B CA 1
ATOM 2379 C C . ASP B 1 91 ? 10.867 -16.281 -11.492 1 96.06 91 ASP B C 1
ATOM 2381 O O . ASP B 1 91 ? 11.562 -17.234 -11.867 1 96.06 91 ASP B O 1
ATOM 2385 N N . GLU B 1 92 ? 11.07 -15.07 -11.789 1 96.81 92 GLU B N 1
ATOM 2386 C CA . GLU B 1 92 ? 12.258 -14.734 -12.57 1 96.81 92 GLU B CA 1
ATOM 2387 C C . GLU B 1 92 ? 13.531 -15.109 -11.82 1 96.81 92 GLU B C 1
ATOM 2389 O O . GLU B 1 92 ? 14.477 -15.633 -12.414 1 96.81 92 GLU B O 1
ATOM 2394 N N . TRP B 1 93 ? 13.586 -14.805 -10.57 1 96.56 93 TRP B N 1
ATOM 2395 C CA . TRP B 1 93 ? 14.727 -15.18 -9.742 1 96.56 93 TRP B CA 1
ATOM 2396 C C . TRP B 1 93 ? 14.953 -16.688 -9.789 1 96.56 93 TRP B C 1
ATOM 2398 O O . TRP B 1 93 ? 16.078 -17.141 -9.969 1 96.56 93 TRP B O 1
ATOM 2408 N N . ASN B 1 94 ? 13.898 -17.438 -9.641 1 97.69 94 ASN B N 1
ATOM 2409 C CA . ASN B 1 94 ? 13.977 -18.906 -9.664 1 97.69 94 ASN B CA 1
ATOM 2410 C C . ASN B 1 94 ? 14.492 -19.406 -11.008 1 97.69 94 ASN B C 1
ATOM 2412 O O . ASN B 1 94 ? 15.281 -20.359 -11.055 1 97.69 94 ASN B O 1
ATOM 2416 N N . GLU B 1 95 ? 13.977 -18.875 -12.07 1 97.94 95 GLU B N 1
ATOM 2417 C CA . GLU B 1 95 ? 14.445 -19.25 -13.398 1 97.94 95 GLU B CA 1
ATOM 2418 C C . GLU B 1 95 ? 15.953 -19.047 -13.539 1 97.94 95 GLU B C 1
ATOM 2420 O O . GLU B 1 95 ? 16.656 -19.906 -14.062 1 97.94 95 GLU B O 1
ATOM 2425 N N . LEU B 1 96 ? 16.453 -17.938 -13.062 1 97.44 96 LEU B N 1
ATOM 2426 C CA . LEU B 1 96 ? 17.875 -17.641 -13.109 1 97.44 96 LEU B CA 1
ATOM 2427 C C . LEU B 1 96 ? 18.656 -18.625 -12.25 1 97.44 96 LEU B C 1
ATOM 2429 O O . LEU B 1 96 ? 19.688 -19.156 -12.688 1 97.44 96 LEU B O 1
ATOM 2433 N N . TYR B 1 97 ? 18.188 -18.797 -11.07 1 97.25 97 TYR B N 1
ATOM 2434 C CA . TYR B 1 97 ? 18.812 -19.75 -10.156 1 97.25 97 TYR B CA 1
ATOM 2435 C C . TYR B 1 97 ? 18.922 -21.141 -10.789 1 97.25 97 TYR B C 1
ATOM 2437 O O . TYR B 1 97 ? 20 -21.734 -10.805 1 97.25 97 TYR B O 1
ATOM 2445 N N . ASP B 1 98 ? 17.875 -21.594 -11.312 1 97.88 98 ASP B N 1
ATOM 2446 C CA . ASP B 1 98 ? 17.828 -22.922 -11.93 1 97.88 98 ASP B CA 1
ATOM 2447 C C . ASP B 1 98 ? 18.766 -23 -13.133 1 97.88 98 ASP B C 1
ATOM 2449 O O . ASP B 1 98 ? 19.406 -24.031 -13.359 1 97.88 98 ASP B O 1
ATOM 2453 N N . LYS B 1 99 ? 18.688 -21.953 -13.93 1 97.88 99 LYS B N 1
ATOM 2454 C CA . LYS B 1 99 ? 19.594 -21.891 -15.062 1 97.88 99 LYS B CA 1
ATOM 2455 C C . LYS B 1 99 ? 21.047 -22.078 -14.609 1 97.88 99 LYS B C 1
ATOM 2457 O O . LYS B 1 99 ? 21.797 -22.859 -15.203 1 97.88 99 LYS B O 1
ATOM 2462 N N . TYR B 1 100 ? 21.469 -21.438 -13.539 1 97.38 100 TYR B N 1
ATOM 2463 C CA . TYR B 1 100 ? 22.828 -21.5 -13.047 1 97.38 100 TYR B CA 1
ATOM 2464 C C . TYR B 1 100 ? 23.141 -22.859 -12.461 1 97.38 100 TYR B C 1
ATOM 2466 O O . TYR B 1 100 ? 24.25 -23.391 -12.633 1 97.38 100 TYR B O 1
ATOM 2474 N N . ILE B 1 101 ? 22.203 -23.453 -11.828 1 97.69 101 ILE B N 1
ATOM 2475 C CA . ILE B 1 101 ? 22.344 -24.812 -11.312 1 97.69 101 ILE B CA 1
ATOM 2476 C C . ILE B 1 101 ? 22.531 -25.797 -12.469 1 97.69 101 ILE B C 1
ATOM 2478 O O . ILE B 1 101 ? 23.406 -26.656 -12.422 1 97.69 101 ILE B O 1
ATOM 2482 N N . ALA B 1 102 ? 21.828 -25.641 -13.445 1 97.62 102 ALA B N 1
ATOM 2483 C CA . ALA B 1 102 ? 21.891 -26.5 -14.617 1 97.62 102 ALA B CA 1
ATOM 2484 C C . ALA B 1 102 ? 23.234 -26.375 -15.32 1 97.62 102 ALA B C 1
ATOM 2486 O O . ALA B 1 102 ? 23.719 -27.328 -15.945 1 97.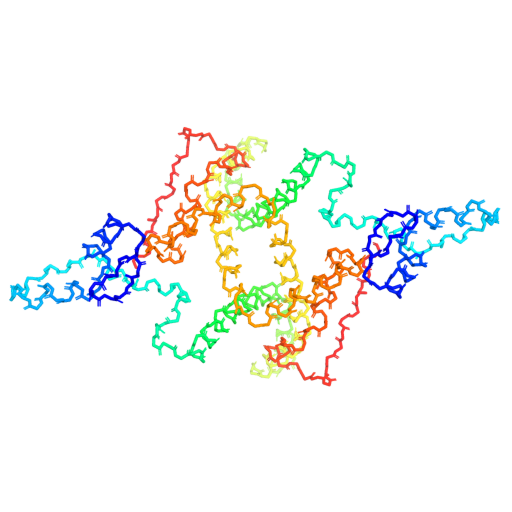62 102 ALA B O 1
ATOM 2487 N N . GLU B 1 103 ? 23.844 -25.25 -15.211 1 97.31 103 GLU B N 1
ATOM 2488 C CA . GLU B 1 103 ? 25.141 -24.984 -15.82 1 97.31 103 GLU B CA 1
ATOM 2489 C C . GLU B 1 103 ? 26.281 -25.5 -14.953 1 97.31 103 GLU B C 1
ATOM 2491 O O . GLU B 1 103 ? 27.453 -25.406 -15.328 1 97.31 103 GLU B O 1
ATOM 2496 N N . GLY B 1 104 ? 25.922 -26.047 -13.719 1 96.94 104 GLY B N 1
ATOM 2497 C CA . GLY B 1 104 ? 26.906 -26.719 -12.898 1 96.94 104 GLY B CA 1
ATOM 2498 C C . GLY B 1 104 ? 27.391 -25.875 -11.734 1 96.94 104 GLY B C 1
ATOM 2499 O O . GLY B 1 104 ? 28.344 -26.25 -11.047 1 96.94 104 GLY B O 1
ATOM 2500 N N . MET B 1 105 ? 26.766 -24.766 -11.516 1 95.38 105 MET B N 1
ATOM 2501 C CA . MET B 1 105 ? 27.172 -23.906 -10.414 1 95.38 105 MET B CA 1
ATOM 2502 C C . MET B 1 105 ? 26.719 -24.469 -9.078 1 95.38 105 MET B C 1
ATOM 2504 O O . MET B 1 105 ? 25.672 -25.109 -8.984 1 95.38 105 MET B O 1
ATOM 2508 N N . GLN B 1 106 ? 27.641 -24.219 -8.086 1 96.62 106 GLN B N 1
ATOM 2509 C CA . GLN B 1 106 ? 27.234 -24.609 -6.73 1 96.62 106 GLN B CA 1
ATOM 2510 C C . GLN B 1 106 ? 26.062 -23.781 -6.25 1 96.62 106 GLN B C 1
ATOM 2512 O O . GLN B 1 106 ? 25.875 -22.641 -6.676 1 96.62 106 GLN B O 1
ATOM 2517 N N . ARG B 1 107 ? 25.219 -24.328 -5.332 1 95.94 107 ARG B N 1
ATOM 2518 C CA . ARG B 1 107 ? 24 -23.703 -4.852 1 95.94 107 ARG B CA 1
ATOM 2519 C C . ARG B 1 107 ? 24.266 -22.297 -4.324 1 95.94 107 ARG B C 1
ATOM 2521 O O . ARG B 1 107 ? 23.562 -21.344 -4.664 1 95.94 107 ARG B O 1
ATOM 2528 N N . TRP B 1 108 ? 25.328 -22.188 -3.521 1 95.75 108 TRP B N 1
ATOM 2529 C CA . TRP B 1 108 ? 25.625 -20.891 -2.906 1 95.75 108 TRP B CA 1
ATOM 2530 C C . TRP B 1 108 ? 26.062 -19.875 -3.955 1 95.75 108 TRP B C 1
ATOM 2532 O O . TRP B 1 108 ? 25.719 -18.688 -3.857 1 95.75 108 TRP B O 1
ATOM 2542 N N . GLU B 1 109 ? 26.75 -20.266 -4.957 1 95.44 109 GLU B N 1
ATOM 2543 C CA . GLU B 1 109 ? 27.172 -19.391 -6.047 1 95.44 109 GLU B CA 1
ATOM 2544 C C . GLU B 1 109 ? 25.984 -18.984 -6.926 1 95.44 109 GLU B C 1
ATOM 2546 O O . GLU B 1 109 ? 25.875 -17.844 -7.352 1 95.44 109 GLU B O 1
ATOM 2551 N N . ALA B 1 110 ? 25.125 -20 -7.215 1 96.69 110 ALA B N 1
ATOM 2552 C CA . ALA B 1 110 ? 23.938 -19.75 -8.023 1 96.69 110 ALA B CA 1
ATOM 2553 C C . ALA B 1 110 ? 23.016 -18.75 -7.344 1 96.69 110 ALA B C 1
ATOM 2555 O O . ALA B 1 110 ? 22.484 -17.844 -8 1 96.69 110 ALA B O 1
ATOM 2556 N N . ASN B 1 111 ? 22.828 -18.891 -6.051 1 95.44 111 ASN B N 1
ATOM 2557 C CA . ASN B 1 111 ? 22.031 -17.969 -5.258 1 95.44 111 ASN B CA 1
ATOM 2558 C C . ASN B 1 111 ? 22.578 -16.547 -5.344 1 95.44 111 ASN B C 1
ATOM 2560 O O . ASN B 1 111 ? 21.828 -15.602 -5.617 1 95.44 111 ASN B O 1
ATOM 2564 N N . LYS B 1 112 ? 23.859 -16.406 -5.141 1 93.81 112 LYS B N 1
ATOM 2565 C CA . LYS B 1 112 ? 24.484 -15.086 -5.152 1 93.81 112 LYS B CA 1
ATOM 2566 C C . LYS B 1 112 ? 24.391 -14.438 -6.531 1 93.81 112 LYS B C 1
ATOM 2568 O O . LYS B 1 112 ? 24.141 -13.234 -6.641 1 93.81 112 LYS B O 1
ATOM 2573 N N . ARG B 1 113 ? 24.594 -15.219 -7.535 1 94.5 113 ARG B N 1
ATOM 2574 C CA . ARG B 1 113 ? 24.562 -14.688 -8.891 1 94.5 113 ARG B CA 1
ATOM 2575 C C . ARG B 1 113 ? 23.156 -14.258 -9.281 1 94.5 113 ARG B C 1
ATOM 2577 O O . ARG B 1 113 ? 22.969 -13.219 -9.914 1 94.5 113 ARG B O 1
ATOM 2584 N N . ALA B 1 114 ? 22.203 -15.086 -8.938 1 95.62 114 ALA B N 1
ATOM 2585 C CA . ALA B 1 114 ? 20.812 -14.719 -9.195 1 95.62 114 ALA B CA 1
ATOM 2586 C C . ALA B 1 114 ? 20.438 -13.422 -8.484 1 95.62 114 ALA B C 1
ATOM 2588 O O . ALA B 1 114 ? 19.828 -12.531 -9.086 1 95.62 114 ALA B O 1
ATOM 2589 N N . ASP B 1 115 ? 20.859 -13.32 -7.258 1 92.5 115 ASP B N 1
ATOM 2590 C CA . ASP B 1 115 ? 20.609 -12.109 -6.48 1 92.5 115 ASP B CA 1
ATOM 2591 C C . ASP B 1 115 ? 21.219 -10.891 -7.156 1 92.5 115 ASP B C 1
ATOM 2593 O O . ASP B 1 115 ? 20.578 -9.844 -7.266 1 92.5 115 ASP B O 1
ATOM 2597 N N . LEU B 1 116 ? 22.422 -11.062 -7.566 1 91.81 116 LEU B N 1
ATOM 2598 C CA . LEU B 1 116 ? 23.156 -9.969 -8.195 1 91.81 116 LEU B CA 1
ATOM 2599 C C . LEU B 1 116 ? 22.453 -9.516 -9.477 1 91.81 116 LEU B C 1
ATOM 2601 O O . LEU B 1 116 ? 22.328 -8.32 -9.727 1 91.81 116 LEU B O 1
ATOM 2605 N N . GLU B 1 117 ? 22 -10.453 -10.227 1 92.12 117 GLU B N 1
ATOM 2606 C CA . GLU B 1 117 ? 21.375 -10.141 -11.508 1 92.12 117 GLU B CA 1
ATOM 2607 C C . GLU B 1 117 ? 20.016 -9.461 -11.305 1 92.12 117 GLU B C 1
ATOM 2609 O O . GLU B 1 117 ? 19.578 -8.688 -12.148 1 92.12 117 GLU B O 1
ATOM 2614 N N . MET B 1 118 ? 19.391 -9.773 -10.164 1 94.62 118 MET B N 1
ATOM 2615 C CA . MET B 1 118 ? 18.047 -9.281 -9.938 1 94.62 118 MET B CA 1
ATOM 2616 C C . MET B 1 118 ? 18.062 -7.926 -9.234 1 94.62 118 MET B C 1
ATOM 2618 O O . MET B 1 118 ? 17.031 -7.266 -9.117 1 94.62 118 MET B O 1
ATOM 2622 N N . LYS B 1 119 ? 19.172 -7.434 -8.797 1 91.56 119 LYS B N 1
ATOM 2623 C CA . LYS B 1 119 ? 19.281 -6.266 -7.934 1 91.56 119 LYS B CA 1
ATOM 2624 C C . LYS B 1 119 ? 18.609 -5.047 -8.57 1 91.56 119 LYS B C 1
ATOM 2626 O O . LYS B 1 119 ? 17.812 -4.359 -7.926 1 91.56 119 LYS B O 1
ATOM 2631 N N . THR B 1 120 ? 18.938 -4.75 -9.781 1 89.12 120 THR B N 1
ATOM 2632 C CA . THR B 1 120 ? 18.406 -3.572 -10.469 1 89.12 120 THR B CA 1
ATOM 2633 C C . THR B 1 120 ? 16.906 -3.686 -10.672 1 89.12 120 THR B C 1
ATOM 2635 O O . THR B 1 120 ? 16.172 -2.709 -10.492 1 89.12 120 THR B O 1
ATOM 2638 N N . LYS B 1 121 ? 16.531 -4.875 -11.078 1 93.31 121 LYS B N 1
ATOM 2639 C CA . LYS B 1 121 ? 15.094 -5.09 -11.258 1 93.31 121 LYS B CA 1
ATOM 2640 C C . LYS B 1 121 ? 14.344 -4.992 -9.93 1 93.31 121 LYS B C 1
ATOM 2642 O O . LYS B 1 121 ? 13.258 -4.426 -9.867 1 93.31 121 LYS B O 1
ATOM 2647 N N . ASP B 1 122 ? 14.938 -5.613 -8.906 1 94.12 122 ASP B N 1
ATOM 2648 C CA . ASP B 1 122 ? 14.336 -5.527 -7.582 1 94.12 122 ASP B CA 1
ATOM 2649 C C . ASP B 1 122 ? 14.188 -4.074 -7.137 1 94.12 122 ASP B C 1
ATOM 2651 O O . ASP B 1 122 ? 13.141 -3.686 -6.613 1 94.12 122 ASP B O 1
ATOM 2655 N N . MET B 1 123 ? 15.172 -3.264 -7.316 1 93.25 123 MET B N 1
ATOM 2656 C CA . MET B 1 123 ? 15.117 -1.848 -6.961 1 93.25 123 MET B CA 1
ATOM 2657 C C . MET B 1 123 ? 14.031 -1.129 -7.758 1 93.25 123 MET B C 1
ATOM 2659 O O . MET B 1 123 ? 13.273 -0.333 -7.203 1 93.25 123 MET B O 1
ATOM 2663 N N . TYR B 1 124 ? 13.961 -1.443 -9.047 1 93.25 124 TYR B N 1
ATOM 2664 C CA . TYR B 1 124 ? 12.953 -0.831 -9.914 1 93.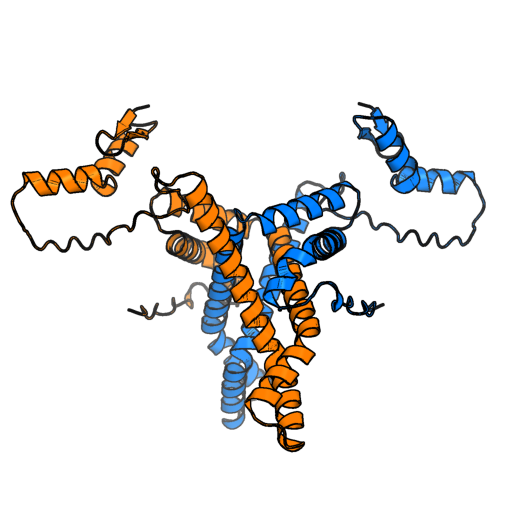25 124 TYR B CA 1
ATOM 2665 C C . TYR B 1 124 ? 11.547 -1.142 -9.414 1 93.25 124 TYR B C 1
ATOM 2667 O O . TYR B 1 124 ? 10.719 -0.238 -9.273 1 93.25 124 TYR B O 1
ATOM 2675 N N . VAL B 1 125 ? 11.32 -2.377 -9.133 1 96.19 125 VAL B N 1
ATOM 2676 C CA . VAL B 1 125 ? 10 -2.807 -8.68 1 96.19 125 VAL B CA 1
ATOM 2677 C C . VAL B 1 125 ? 9.695 -2.199 -7.312 1 96.19 125 VAL B C 1
ATOM 2679 O O . VAL B 1 125 ? 8.57 -1.768 -7.051 1 96.19 125 VAL B O 1
ATOM 2682 N N . PHE B 1 126 ? 10.703 -2.164 -6.445 1 97.38 126 PHE B N 1
ATOM 2683 C CA . PHE B 1 126 ? 10.57 -1.528 -5.141 1 97.38 126 PHE B CA 1
ATOM 2684 C C . PHE B 1 126 ? 10.125 -0.078 -5.285 1 97.38 126 PHE B C 1
ATOM 2686 O O . PHE B 1 126 ? 9.156 0.347 -4.656 1 97.38 126 PHE B O 1
ATOM 2693 N N . LEU B 1 127 ? 10.789 0.685 -6.129 1 96.19 127 LEU B N 1
ATOM 2694 C CA . LEU B 1 127 ? 10.492 2.102 -6.32 1 96.19 127 LEU B CA 1
ATOM 2695 C C . LEU B 1 127 ? 9.109 2.293 -6.922 1 96.19 127 LEU B C 1
ATOM 2697 O O . LEU B 1 127 ? 8.383 3.219 -6.547 1 96.19 127 LEU B O 1
ATOM 2701 N N . LYS B 1 128 ? 8.703 1.406 -7.82 1 95.88 128 LYS B N 1
ATOM 2702 C CA . LYS B 1 128 ? 7.375 1.482 -8.414 1 95.88 128 LYS B CA 1
ATOM 2703 C C . LYS B 1 128 ? 6.293 1.224 -7.375 1 95.88 128 LYS B C 1
ATOM 2705 O O . LYS B 1 128 ? 5.254 1.89 -7.371 1 95.88 128 LYS B O 1
ATOM 2710 N N . LYS B 1 129 ? 6.551 0.291 -6.543 1 96.62 129 LYS B N 1
ATOM 2711 C CA . LYS B 1 129 ? 5.598 -0.007 -5.48 1 96.62 129 LYS B CA 1
ATOM 2712 C C . LYS B 1 129 ? 5.5 1.148 -4.488 1 96.62 129 LYS B C 1
ATOM 2714 O O . LYS B 1 129 ? 4.406 1.499 -4.039 1 96.62 129 LYS B O 1
ATOM 2719 N N . TYR B 1 130 ? 6.652 1.694 -4.156 1 97.94 130 TYR B N 1
ATOM 2720 C CA . TYR B 1 130 ? 6.668 2.834 -3.244 1 97.94 130 TYR B CA 1
ATOM 2721 C C . TYR B 1 130 ? 6.008 4.051 -3.881 1 97.94 130 TYR B C 1
ATOM 2723 O O . TYR B 1 130 ? 5.262 4.777 -3.219 1 97.94 130 TYR B O 1
ATOM 2731 N N . GLU B 1 131 ? 6.207 4.223 -5.148 1 97.31 131 GLU B N 1
ATOM 2732 C CA . GLU B 1 131 ? 5.531 5.266 -5.914 1 97.31 131 GLU B CA 1
ATOM 2733 C C . GLU B 1 131 ? 4.016 5.098 -5.859 1 97.31 131 GLU B C 1
ATOM 2735 O O . GLU B 1 131 ? 3.287 6.059 -5.605 1 97.31 131 GLU B O 1
ATOM 2740 N N . SER B 1 132 ? 3.6 3.906 -6.094 1 96.69 132 SER B N 1
ATOM 2741 C CA . SER B 1 132 ? 2.174 3.602 -6.035 1 96.69 132 SER B CA 1
ATOM 2742 C C . SER B 1 132 ? 1.604 3.885 -4.648 1 96.69 132 SER B C 1
ATOM 2744 O O . SER B 1 132 ? 0.495 4.41 -4.523 1 96.69 132 SER B O 1
ATOM 2746 N N . PHE B 1 133 ? 2.391 3.557 -3.682 1 97.69 133 PHE B N 1
ATOM 2747 C CA . PHE B 1 133 ? 1.985 3.805 -2.305 1 97.69 133 PHE B CA 1
ATOM 2748 C C . PHE B 1 133 ? 1.815 5.297 -2.049 1 97.69 133 PHE B C 1
ATOM 2750 O O . PHE B 1 133 ? 0.78 5.73 -1.543 1 97.69 133 PHE B O 1
ATOM 2757 N N . ILE B 1 134 ? 2.789 6.086 -2.422 1 97.69 134 ILE B N 1
ATOM 2758 C CA . ILE B 1 134 ? 2.758 7.531 -2.221 1 97.69 134 ILE B CA 1
ATOM 2759 C C . ILE B 1 134 ? 1.595 8.133 -3.006 1 97.69 134 ILE B C 1
ATOM 2761 O O . ILE B 1 134 ? 0.875 9 -2.494 1 97.69 134 ILE B O 1
ATOM 2765 N N . THR B 1 135 ? 1.385 7.641 -4.219 1 96.81 135 THR B N 1
ATOM 2766 C CA . THR B 1 135 ? 0.289 8.125 -5.051 1 96.81 135 THR B CA 1
ATOM 2767 C C . THR B 1 135 ? -1.056 7.883 -4.371 1 96.81 135 THR B C 1
ATOM 2769 O O . THR B 1 135 ? -1.896 8.781 -4.309 1 96.81 135 THR B O 1
ATOM 2772 N N . SER B 1 136 ? -1.196 6.695 -3.838 1 97.25 136 SER B N 1
ATOM 2773 C CA . SER B 1 136 ? -2.426 6.359 -3.127 1 97.25 136 SER B CA 1
ATOM 2774 C C . SER B 1 136 ? -2.6 7.223 -1.882 1 97.25 136 SER B C 1
ATOM 2776 O O . SER B 1 136 ? -3.701 7.699 -1.6 1 97.25 136 SER B O 1
ATOM 2778 N N . MET B 1 137 ? -1.53 7.383 -1.187 1 96.69 137 MET B N 1
ATOM 2779 C CA . MET B 1 137 ? -1.552 8.211 0.012 1 96.69 137 MET B CA 1
ATOM 2780 C C . MET B 1 137 ? -2.045 9.625 -0.311 1 96.69 137 MET B C 1
ATOM 2782 O O . MET B 1 137 ? -2.912 10.156 0.383 1 96.69 137 MET B O 1
ATOM 2786 N N . LEU B 1 138 ? -1.586 10.211 -1.372 1 94.94 138 LEU B N 1
ATOM 2787 C CA . LEU B 1 138 ? -1.935 11.57 -1.759 1 94.94 138 LEU B CA 1
ATOM 2788 C C . LEU B 1 138 ? -3.379 11.648 -2.242 1 94.94 138 LEU B C 1
ATOM 2790 O O . LEU B 1 138 ? -4.07 12.641 -1.992 1 94.94 138 LEU B O 1
ATOM 2794 N N . LYS B 1 139 ? -3.82 10.609 -2.891 1 94.31 139 LYS B N 1
ATOM 2795 C CA . LYS B 1 139 ? -5.203 10.562 -3.359 1 94.31 139 LYS B CA 1
ATOM 2796 C C . LYS B 1 139 ? -6.176 10.477 -2.188 1 94.31 139 LYS B C 1
ATOM 2798 O O . LYS B 1 139 ? -7.285 11.008 -2.256 1 94.31 139 LYS B O 1
ATOM 2803 N N . LEU B 1 140 ? -5.734 9.859 -1.117 1 96.25 140 LEU B N 1
ATOM 2804 C CA . LEU B 1 140 ? -6.594 9.648 0.043 1 96.25 140 LEU B CA 1
ATOM 2805 C C . LEU B 1 140 ? -6.633 10.898 0.919 1 96.25 140 LEU B C 1
ATOM 2807 O O . LEU B 1 140 ? -7.594 11.109 1.662 1 96.25 140 LEU B O 1
ATOM 2811 N N . GLU B 1 141 ? -5.613 11.633 0.904 1 89.94 141 GLU B N 1
ATOM 2812 C CA . GLU B 1 141 ? -5.41 12.758 1.819 1 89.94 141 GLU B CA 1
ATOM 2813 C C . GLU B 1 141 ? -6.637 13.664 1.859 1 89.94 141 GLU B C 1
ATOM 2815 O O . GLU B 1 141 ? -6.977 14.211 2.91 1 89.94 141 GLU B O 1
ATOM 2820 N N . ASN B 1 142 ? -7.324 13.773 0.771 1 83.25 142 ASN B N 1
ATOM 2821 C CA . ASN B 1 142 ? -8.43 14.727 0.747 1 83.25 142 ASN B CA 1
ATOM 2822 C C . ASN B 1 142 ? -9.773 14.023 0.573 1 83.25 142 ASN B C 1
ATOM 2824 O O . ASN B 1 142 ? -10.789 14.68 0.337 1 83.25 142 ASN B O 1
ATOM 2828 N N . GLY B 1 143 ? -9.766 12.719 0.612 1 91.31 143 GLY B N 1
ATOM 2829 C CA . GLY B 1 143 ? -11.008 11.977 0.516 1 91.31 143 GLY B CA 1
ATOM 2830 C C . GLY B 1 143 ? -11.844 12.039 1.78 1 91.31 143 GLY B C 1
ATOM 2831 O O . GLY B 1 143 ? -11.305 12.07 2.887 1 91.31 143 GLY B O 1
ATOM 2832 N N . SER B 1 144 ? -13.117 12.055 1.619 1 92.12 144 SER B N 1
ATOM 2833 C CA . SER B 1 144 ? -14.016 12.25 2.754 1 92.12 144 SER B CA 1
ATOM 2834 C C . SER B 1 144 ? -14.047 11.008 3.646 1 92.12 144 SER B C 1
ATOM 2836 O O . SER B 1 144 ? -14.047 11.125 4.875 1 92.12 144 SER B O 1
ATOM 2838 N N . ILE B 1 145 ? -14.062 9.836 3.074 1 95.38 145 ILE B N 1
ATOM 2839 C CA . ILE B 1 145 ? -14.164 8.602 3.838 1 95.38 145 ILE B CA 1
ATOM 2840 C C . ILE B 1 145 ? -12.867 8.352 4.602 1 95.38 145 ILE B C 1
ATOM 2842 O O . ILE B 1 145 ? -12.891 8.109 5.812 1 95.38 145 ILE B O 1
ATOM 2846 N N . HIS B 1 146 ? -11.789 8.445 3.914 1 97.5 146 HIS B N 1
ATOM 2847 C CA . HIS B 1 146 ? -10.492 8.25 4.551 1 97.5 146 HIS B CA 1
ATOM 2848 C C . HIS B 1 146 ? -10.281 9.234 5.691 1 97.5 146 HIS B C 1
ATOM 2850 O O . HIS B 1 146 ? -9.781 8.859 6.758 1 97.5 146 HIS B O 1
ATOM 2856 N N . LYS B 1 147 ? -10.641 10.461 5.508 1 95.5 147 LYS B N 1
ATOM 2857 C CA . LYS B 1 147 ? -10.5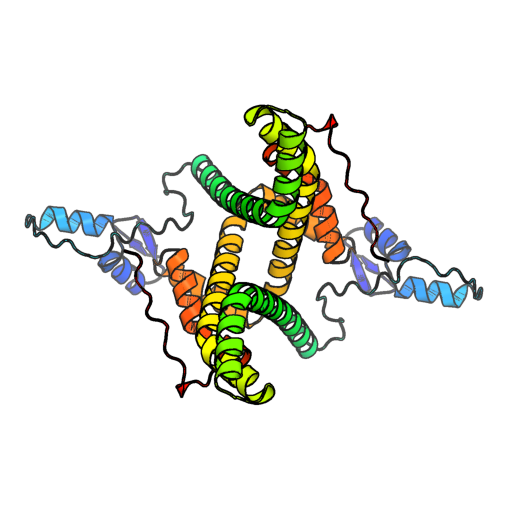16 11.477 6.551 1 95.5 147 LYS B CA 1
ATOM 2858 C C . LYS B 1 147 ? -11.281 11.07 7.805 1 95.5 147 LYS B C 1
ATOM 2860 O O . LYS B 1 147 ? -10.766 11.195 8.922 1 95.5 147 LYS B O 1
ATOM 2865 N N . LYS B 1 148 ? -12.445 10.609 7.562 1 95.31 148 LYS B N 1
ATOM 2866 C CA . LYS B 1 148 ? -13.266 10.164 8.68 1 95.31 148 LYS B CA 1
ATOM 2867 C C . LYS B 1 148 ? -12.609 9.008 9.422 1 95.31 148 LYS B C 1
ATOM 2869 O O . LYS B 1 148 ? -12.555 8.992 10.648 1 95.31 148 LYS B O 1
ATOM 2874 N N . ILE B 1 149 ? -12.086 8.102 8.727 1 97 149 ILE B N 1
ATOM 2875 C CA . ILE B 1 149 ? -11.438 6.93 9.305 1 97 149 ILE B CA 1
ATOM 2876 C C . ILE B 1 149 ? -10.203 7.359 10.094 1 97 149 ILE B C 1
ATOM 2878 O O . ILE B 1 149 ? -9.992 6.906 11.227 1 97 149 ILE B O 1
ATOM 2882 N N . MET B 1 150 ? -9.438 8.227 9.562 1 97.19 150 MET B N 1
ATOM 2883 C CA . MET B 1 150 ? -8.234 8.711 10.234 1 97.19 150 MET B CA 1
ATOM 2884 C C . MET B 1 150 ? -8.594 9.484 11.492 1 97.19 150 MET B C 1
ATOM 2886 O O . MET B 1 150 ? -7.918 9.367 12.516 1 97.19 150 MET B O 1
ATOM 2890 N N . GLN B 1 151 ? -9.656 10.297 11.414 1 96.06 151 GLN B N 1
ATOM 2891 C CA . GLN B 1 151 ? -10.117 11.047 12.578 1 96.06 151 GLN B CA 1
ATOM 2892 C C . GLN B 1 151 ? -10.539 10.102 13.703 1 96.06 151 GLN B C 1
ATOM 2894 O O . GLN B 1 151 ? -10.203 10.328 14.867 1 96.06 151 GLN B O 1
ATOM 2899 N N . ASP B 1 152 ? -11.25 9.094 13.328 1 95.56 152 ASP B N 1
ATOM 2900 C CA . ASP B 1 152 ? -11.664 8.109 14.328 1 95.56 152 ASP B CA 1
ATOM 2901 C C . ASP B 1 152 ? -10.453 7.391 14.922 1 95.56 152 ASP B C 1
ATOM 2903 O O . ASP B 1 152 ? -10.375 7.207 16.141 1 95.56 152 ASP B O 1
ATOM 2907 N N . ALA B 1 153 ? -9.516 6.988 14.102 1 96.25 153 ALA B N 1
ATOM 2908 C CA . ALA B 1 153 ? -8.305 6.328 14.586 1 96.25 153 ALA B CA 1
ATOM 2909 C C . ALA B 1 153 ? -7.551 7.219 15.57 1 96.25 153 ALA B C 1
ATOM 2911 O O . ALA B 1 153 ? -7.109 6.754 16.625 1 96.25 153 ALA B O 1
ATOM 2912 N N . GLU B 1 154 ? -7.492 8.492 15.234 1 95.25 154 GLU B N 1
ATOM 2913 C CA . GLU B 1 154 ? -6.824 9.453 16.109 1 95.25 154 GLU B CA 1
ATOM 2914 C C . GLU B 1 154 ? -7.555 9.594 17.438 1 95.25 154 GLU B C 1
ATOM 2916 O O . GLU B 1 154 ? -6.922 9.633 18.5 1 95.25 154 GLU B O 1
ATOM 2921 N N . SER B 1 155 ? -8.836 9.617 17.297 1 95.25 155 SER B N 1
ATOM 2922 C CA . SER B 1 155 ? -9.656 9.711 18.5 1 95.25 155 SER B CA 1
ATOM 2923 C C . SER B 1 155 ? -9.43 8.508 19.422 1 95.25 155 SER B C 1
ATOM 2925 O O . SER B 1 155 ? -9.312 8.664 20.641 1 95.25 155 SER B O 1
ATOM 2927 N N . PHE B 1 156 ? -9.328 7.367 18.844 1 94.12 156 PHE B N 1
ATOM 2928 C CA . PHE B 1 156 ? -9.102 6.16 19.625 1 94.12 156 PHE B CA 1
ATOM 2929 C C . PHE B 1 156 ? -7.707 6.176 20.25 1 94.12 156 PHE B C 1
ATOM 2931 O O . PHE B 1 156 ? -7.527 5.746 21.391 1 94.12 156 PHE B O 1
ATOM 2938 N N . MET B 1 157 ? -6.805 6.656 19.547 1 91.44 157 MET B N 1
ATOM 2939 C CA . MET B 1 157 ? -5.445 6.762 20.078 1 91.44 157 MET B CA 1
ATOM 2940 C C . MET B 1 157 ? -5.395 7.738 21.25 1 91.44 157 MET B C 1
ATOM 2942 O O . MET B 1 157 ? -4.742 7.469 22.25 1 91.44 157 MET B O 1
ATOM 2946 N N . GLU B 1 158 ? -6.09 8.781 21.109 1 91.56 158 GLU B N 1
ATOM 2947 C CA . GLU B 1 158 ? -6.148 9.789 22.172 1 91.56 158 GLU B CA 1
ATOM 2948 C C . GLU B 1 158 ? -6.816 9.234 23.422 1 91.56 158 GLU B C 1
ATOM 2950 O O . GLU B 1 158 ? -6.543 9.695 24.531 1 91.56 158 GLU B O 1
ATOM 2955 N N . ASN B 1 159 ? -7.598 8.273 23.188 1 91.69 159 ASN B N 1
ATOM 2956 C CA . ASN B 1 159 ? -8.305 7.645 24.297 1 91.69 159 ASN B CA 1
ATOM 2957 C C . ASN B 1 159 ? -7.527 6.453 24.844 1 91.69 159 ASN B C 1
ATOM 2959 O O . ASN B 1 159 ? -8.078 5.633 25.578 1 91.69 159 ASN B O 1
ATOM 2963 N N . GLY B 1 160 ? -6.309 6.234 24.375 1 90.44 160 GLY B N 1
ATOM 2964 C CA . GLY B 1 160 ? -5.414 5.289 25.016 1 90.44 160 GLY B CA 1
ATOM 2965 C C . GLY B 1 160 ? -5.277 3.982 24.25 1 90.44 160 GLY B C 1
ATOM 2966 O O . GLY B 1 160 ? -4.586 3.064 24.703 1 90.44 160 GLY B O 1
ATOM 2967 N N . CYS B 1 161 ? -5.914 3.895 23.109 1 89.38 161 CYS B N 1
ATOM 2968 C CA . CYS B 1 161 ? -5.77 2.682 22.312 1 89.38 161 CYS B CA 1
ATOM 2969 C C . CYS B 1 161 ? -4.434 2.666 21.578 1 89.38 161 CYS B C 1
ATOM 2971 O O . CYS B 1 161 ? -3.887 3.721 21.25 1 89.38 161 CYS B O 1
ATOM 2973 N N . SER B 1 162 ? -3.918 1.436 21.5 1 91.06 162 SER B N 1
ATOM 2974 C CA . SER B 1 162 ? -2.727 1.301 20.672 1 91.06 162 SER B CA 1
ATOM 2975 C C . SER B 1 162 ? -3.014 1.687 19.234 1 91.06 162 SER B C 1
ATOM 2977 O O . SER B 1 162 ? -4.172 1.707 18.812 1 91.06 162 SER B O 1
ATOM 2979 N N . LYS B 1 163 ? -2.023 2.021 18.5 1 90.62 163 LYS B N 1
ATOM 2980 C CA . LYS B 1 163 ? -2.143 2.414 17.109 1 90.62 163 LYS B CA 1
ATOM 2981 C C . LYS B 1 163 ? -2.902 1.363 16.297 1 90.62 163 LYS B C 1
ATOM 2983 O O . LYS B 1 163 ? -3.881 1.682 15.625 1 90.62 163 LYS B O 1
ATOM 2988 N N . GLN B 1 164 ? -2.436 0.16 16.406 1 92.81 164 GLN B N 1
ATOM 2989 C CA . GLN B 1 164 ? -3.043 -0.929 15.648 1 92.81 164 GLN B CA 1
ATOM 2990 C C . GLN B 1 164 ? -4.508 -1.112 16.031 1 92.81 164 GLN B C 1
ATOM 2992 O O . GLN B 1 164 ? -5.371 -1.238 15.156 1 92.81 164 GLN B O 1
ATOM 2997 N N . LYS B 1 165 ? -4.754 -1.136 17.234 1 92.94 165 LYS B N 1
ATOM 2998 C CA . LYS B 1 165 ? -6.129 -1.285 17.703 1 92.94 165 LYS B CA 1
ATOM 2999 C C . LYS B 1 165 ? -6.992 -0.111 17.266 1 92.94 165 LYS B C 1
ATOM 3001 O O . LYS B 1 165 ? -8.148 -0.298 16.859 1 92.94 165 LYS B O 1
ATOM 3006 N N . SER B 1 166 ? -6.48 1.102 17.328 1 95.38 166 SER B N 1
ATOM 3007 C CA . SER B 1 166 ? -7.199 2.299 16.906 1 95.38 166 SER B CA 1
ATOM 3008 C C . SER B 1 166 ? -7.602 2.217 15.438 1 95.38 166 SER B C 1
ATOM 3010 O O . SER B 1 166 ? -8.734 2.549 15.078 1 95.38 166 SER B O 1
ATOM 3012 N N . ILE B 1 167 ? -6.668 1.751 14.594 1 96.69 167 ILE B N 1
ATOM 3013 C CA . ILE B 1 167 ? -6.934 1.622 13.164 1 96.69 167 ILE B CA 1
ATOM 3014 C C . ILE B 1 167 ? -8.031 0.586 12.93 1 96.69 167 ILE B C 1
ATOM 3016 O O . ILE B 1 167 ? -8.977 0.835 12.18 1 96.69 167 ILE B O 1
ATOM 3020 N N . ASN B 1 168 ? -7.91 -0.528 13.656 1 94.62 168 ASN B N 1
ATOM 3021 C CA . ASN B 1 168 ? -8.891 -1.599 13.523 1 94.62 168 ASN B CA 1
ATOM 3022 C C . ASN B 1 168 ? -10.289 -1.133 13.938 1 94.62 168 ASN B C 1
ATOM 3024 O O . ASN B 1 168 ? -11.266 -1.376 13.219 1 94.62 168 ASN B O 1
ATOM 3028 N N . LEU B 1 169 ? -10.352 -0.464 15.016 1 95.69 169 LEU B N 1
ATOM 3029 C CA . LEU B 1 169 ? -11.625 0.032 15.523 1 95.69 169 LEU B CA 1
ATOM 3030 C C . LEU B 1 169 ? -12.227 1.057 14.562 1 95.69 169 LEU B C 1
ATOM 3032 O O . LEU B 1 169 ? -13.43 1.049 14.312 1 95.69 169 LEU B O 1
ATOM 3036 N N . ALA B 1 170 ? -11.398 1.923 14.086 1 96.75 170 ALA B N 1
ATOM 3037 C CA . ALA B 1 170 ? -11.859 2.943 13.141 1 96.75 170 ALA B CA 1
ATOM 3038 C C . ALA B 1 170 ? -12.414 2.307 11.875 1 96.75 170 ALA B C 1
ATOM 3040 O O . ALA B 1 170 ? -13.453 2.73 11.359 1 96.75 170 ALA B O 1
ATOM 3041 N N . LEU B 1 171 ? -11.719 1.279 11.391 1 96.31 171 LEU B N 1
ATOM 3042 C CA . LEU B 1 171 ? -12.164 0.593 10.188 1 96.31 171 LEU B CA 1
ATOM 3043 C C . LEU B 1 171 ? -13.484 -0.134 10.422 1 96.31 171 LEU B C 1
ATOM 3045 O O . LEU B 1 171 ? -14.391 -0.08 9.586 1 96.31 171 LEU B O 1
ATOM 3049 N N . HIS B 1 172 ? -13.555 -0.773 11.523 1 92.31 172 HIS B N 1
ATOM 3050 C CA . HIS B 1 172 ? -14.789 -1.476 11.867 1 92.31 172 HIS B CA 1
ATOM 3051 C C . HIS B 1 172 ? -15.961 -0.507 11.977 1 92.31 172 HIS B C 1
ATOM 3053 O O . HIS B 1 172 ? -17.062 -0.787 11.484 1 92.31 172 HIS B O 1
ATOM 3059 N N . LYS B 1 173 ? -15.766 0.553 12.648 1 92.88 173 LYS B N 1
ATOM 3060 C CA . LYS B 1 173 ? -16.781 1.58 12.836 1 92.88 173 LYS B CA 1
ATOM 3061 C C . LYS B 1 173 ? -17.281 2.113 11.492 1 92.88 173 LYS B C 1
ATOM 3063 O O . LYS B 1 173 ? -18.453 2.455 11.352 1 92.88 173 LYS B O 1
ATOM 3068 N N . ASN B 1 174 ? -16.375 2.217 10.5 1 93.12 174 ASN B N 1
ATOM 3069 C CA . ASN B 1 174 ? -16.688 2.865 9.234 1 93.12 174 ASN B CA 1
ATOM 3070 C C . ASN B 1 174 ? -16.844 1.846 8.109 1 93.12 174 ASN B C 1
ATOM 3072 O O . ASN B 1 174 ? -16.844 2.211 6.93 1 93.12 174 ASN B O 1
ATOM 3076 N N . GLU B 1 175 ? -16.875 0.603 8.445 1 91.94 175 GLU B N 1
ATOM 3077 C CA . GLU B 1 175 ? -16.938 -0.492 7.477 1 91.94 175 GLU B CA 1
ATOM 3078 C C . GLU B 1 175 ? -18.141 -0.339 6.543 1 91.94 175 GLU B C 1
ATOM 3080 O O . GLU B 1 175 ? -18.078 -0.755 5.383 1 91.94 175 GLU B O 1
ATOM 3085 N N . TYR B 1 176 ? -19.188 0.3 6.992 1 89.5 176 TYR B N 1
ATOM 3086 C CA . TYR B 1 176 ? -20.438 0.431 6.23 1 89.5 176 TYR B CA 1
ATOM 3087 C C . TYR B 1 176 ? -20.203 1.229 4.953 1 89.5 176 TYR B C 1
ATOM 3089 O O . TYR B 1 176 ? -20.922 1.047 3.965 1 89.5 176 TYR B O 1
ATOM 3097 N N . PHE B 1 177 ? -19.203 2.111 4.887 1 90.38 177 PHE B N 1
ATOM 3098 C CA . PHE B 1 177 ? -18.891 2.881 3.686 1 90.38 177 PHE B CA 1
ATOM 3099 C C . PHE B 1 177 ? -18.5 1.959 2.539 1 90.38 177 PHE B C 1
ATOM 3101 O O . PHE B 1 177 ? -18.656 2.309 1.369 1 90.38 177 PHE B O 1
ATOM 3108 N N . PHE B 1 178 ? -17.969 0.741 2.9 1 92.38 178 PHE B N 1
ATOM 3109 C CA . PHE B 1 178 ? -17.359 -0.128 1.897 1 92.38 178 PHE B CA 1
ATOM 3110 C C . PHE B 1 178 ? -18.312 -1.256 1.517 1 92.38 178 PHE B C 1
ATOM 3112 O O . PHE B 1 178 ? -18.062 -1.994 0.562 1 92.38 178 PHE B O 1
ATOM 3119 N N . ARG B 1 179 ? -19.375 -1.412 2.223 1 86.5 179 ARG B N 1
ATOM 3120 C CA . ARG B 1 179 ? -20.297 -2.523 2.008 1 86.5 179 ARG B CA 1
ATOM 3121 C C . ARG B 1 179 ? -20.906 -2.467 0.61 1 86.5 179 ARG B C 1
ATOM 3123 O O . ARG B 1 179 ? -21.062 -3.5 -0.043 1 86.5 179 ARG B O 1
ATOM 3130 N N . GLU B 1 180 ? -21.203 -1.291 0.173 1 83.19 180 GLU B N 1
ATOM 3131 C CA . GLU B 1 180 ? -21.812 -1.134 -1.148 1 83.19 180 GLU B CA 1
ATOM 3132 C C . GLU B 1 180 ? -20.859 -1.611 -2.246 1 83.19 180 GLU B C 1
ATOM 3134 O O . GLU B 1 180 ? -21.297 -2.17 -3.252 1 83.19 180 GLU B O 1
ATOM 3139 N N . MET B 1 181 ? -19.609 -1.405 -2.02 1 85.38 181 MET B N 1
ATOM 3140 C CA . MET B 1 181 ? -18.594 -1.816 -2.994 1 85.38 181 MET B CA 1
ATOM 3141 C C . MET B 1 181 ? -18.625 -3.328 -3.193 1 85.38 181 MET B C 1
ATOM 3143 O O . MET B 1 181 ? -18.234 -3.824 -4.254 1 85.38 181 MET B O 1
ATOM 3147 N N . PHE B 1 182 ? -19.125 -4.051 -2.209 1 85.81 182 PHE B N 1
ATOM 3148 C CA . PHE B 1 182 ? -19.141 -5.512 -2.25 1 85.81 182 PHE B CA 1
ATOM 3149 C C . PHE B 1 182 ? -20.562 -6.035 -2.332 1 85.81 182 PHE B C 1
ATOM 3151 O O . PHE B 1 182 ? -20.797 -7.238 -2.203 1 85.81 182 PHE B O 1
ATOM 3158 N N . ASP B 1 183 ? -21.5 -5.129 -2.508 1 81.12 183 ASP B N 1
ATOM 3159 C CA . ASP B 1 183 ? -22.922 -5.48 -2.602 1 81.12 183 ASP B CA 1
ATOM 3160 C C . ASP B 1 183 ? -23.375 -6.262 -1.369 1 81.12 183 ASP B C 1
ATOM 3162 O O . ASP B 1 183 ? -24.047 -7.289 -1.489 1 81.12 183 ASP B O 1
ATOM 3166 N N . ILE B 1 184 ? -22.875 -5.957 -0.276 1 77.81 184 ILE B N 1
ATOM 3167 C CA . ILE B 1 184 ? -23.266 -6.602 0.976 1 77.81 184 ILE B CA 1
ATOM 3168 C C . ILE B 1 184 ? -24.391 -5.809 1.638 1 77.81 184 ILE B C 1
ATOM 3170 O O . ILE B 1 184 ? -24.25 -4.609 1.882 1 77.81 184 ILE B O 1
ATOM 3174 N N . ASP B 1 185 ? -25.516 -6.535 1.688 1 71.31 185 ASP B N 1
ATOM 3175 C CA . ASP B 1 185 ? -26.656 -5.934 2.387 1 71.31 185 ASP B CA 1
ATOM 3176 C C . ASP B 1 185 ? -26.422 -5.938 3.898 1 71.31 185 ASP B C 1
ATOM 3178 O O . ASP B 1 185 ? -25.719 -6.793 4.426 1 71.31 185 ASP B O 1
ATOM 3182 N N . GLU B 1 186 ? -26.844 -4.852 4.469 1 64.38 186 GLU B N 1
ATOM 3183 C CA . GLU B 1 186 ? -26.703 -4.703 5.914 1 64.38 186 GLU B CA 1
ATOM 3184 C C . GLU B 1 186 ? -27.172 -5.953 6.645 1 64.38 186 GLU B C 1
ATOM 3186 O O . GLU B 1 186 ? -26.578 -6.352 7.648 1 64.38 186 GLU B O 1
ATOM 3191 N N . SER B 1 187 ? -28.125 -6.531 6.184 1 63.16 187 SER B N 1
ATOM 3192 C CA . SER B 1 187 ? -28.734 -7.684 6.844 1 63.16 187 SER B CA 1
ATOM 3193 C C . SER B 1 187 ? -27.875 -8.93 6.691 1 63.16 187 SER B C 1
ATOM 3195 O O . SER B 1 187 ? -27.938 -9.844 7.52 1 63.16 187 SER B O 1
ATOM 3197 N N . ASP B 1 188 ? -27.062 -9.016 5.762 1 60.53 188 ASP B N 1
ATOM 3198 C CA . ASP B 1 188 ? -26.328 -10.227 5.426 1 60.53 188 ASP B CA 1
ATOM 3199 C C . ASP B 1 188 ? -24.906 -10.172 5.984 1 60.53 188 ASP B C 1
ATOM 3201 O O . ASP B 1 188 ? -24.172 -11.156 5.906 1 60.53 188 ASP B O 1
ATOM 3205 N N . TYR B 1 189 ? -24.547 -9.055 6.512 1 58.62 189 TYR B N 1
ATOM 3206 C CA . TYR B 1 189 ? -23.172 -8.953 6.953 1 58.62 189 TYR B CA 1
ATOM 3207 C C . TYR B 1 189 ? -22.969 -9.617 8.312 1 58.62 189 TYR B C 1
ATOM 3209 O O . TYR B 1 189 ? -23.641 -9.273 9.281 1 58.62 189 TYR B O 1
ATOM 3217 N N . THR B 1 190 ? -22.297 -10.773 8.305 1 58.44 190 THR B N 1
ATOM 3218 C CA . THR B 1 190 ? -21.797 -11.352 9.539 1 58.44 190 THR B CA 1
ATOM 3219 C C . THR B 1 190 ? -20.297 -11.062 9.695 1 58.44 190 THR B C 1
ATOM 3221 O O . THR B 1 190 ? -19.531 -11.266 8.758 1 58.44 190 THR B O 1
ATOM 3224 N N . GLU B 1 191 ? -19.969 -10.266 10.727 1 56.22 191 GLU B N 1
ATOM 3225 C CA . GLU B 1 191 ? -18.547 -10.047 11.039 1 56.22 191 GLU B CA 1
ATOM 3226 C C . GLU B 1 191 ? -17.781 -11.359 11.094 1 56.22 191 GLU B C 1
ATOM 3228 O O . GLU B 1 191 ? -18.266 -12.336 11.68 1 56.22 191 GLU B O 1
ATOM 3233 N N . PRO B 1 192 ? -16.797 -11.414 10.219 1 54.53 192 PRO B N 1
ATOM 3234 C CA . PRO B 1 192 ? -16.031 -12.656 10.375 1 54.53 192 PRO B CA 1
ATOM 3235 C C . PRO B 1 192 ? -15.492 -12.836 11.797 1 54.53 192 PRO B C 1
ATOM 3237 O O . PRO B 1 192 ? -15.219 -11.859 12.484 1 54.53 192 PRO B O 1
ATOM 3240 N N . ASP B 1 193 ? -15.781 -13.953 12.328 1 48.94 193 ASP B N 1
ATOM 3241 C CA . ASP B 1 193 ? -15.203 -14.297 13.625 1 48.94 193 ASP B CA 1
ATOM 3242 C C . ASP B 1 193 ? -13.719 -13.945 13.672 1 48.94 193 ASP B C 1
ATOM 3244 O O . ASP B 1 193 ? -12.969 -14.281 12.758 1 48.94 193 ASP B O 1
ATOM 3248 N N . ASP B 1 194 ? -13.414 -12.781 14.289 1 46.34 194 ASP B N 1
ATOM 3249 C CA . ASP B 1 194 ? -12.016 -12.562 14.625 1 46.34 194 ASP B CA 1
ATOM 3250 C C . ASP B 1 194 ? -11.336 -13.867 15.031 1 46.34 194 ASP B C 1
ATOM 3252 O O . ASP B 1 194 ? -11.625 -14.422 16.094 1 46.34 194 ASP B O 1
ATOM 3256 N N . GLU B 1 195 ? -11.18 -14.852 14.391 1 37.44 195 GLU B N 1
ATOM 3257 C CA . GLU B 1 195 ? -10.25 -15.797 15.008 1 37.44 195 GLU B CA 1
ATOM 3258 C C . GLU B 1 195 ? -9.086 -15.062 15.672 1 37.44 195 GLU B C 1
ATOM 3260 O O . GLU B 1 195 ? -8.344 -14.336 15.016 1 37.44 195 GLU B O 1
ATOM 3265 N N . GLU B 1 196 ? -9.18 -14.633 16.938 1 35.12 196 GLU B N 1
ATOM 3266 C CA . GLU B 1 196 ? -8.125 -14.305 17.891 1 35.12 196 GLU B CA 1
ATOM 3267 C C . GLU B 1 196 ? -6.848 -15.086 17.594 1 35.12 196 GLU B C 1
ATOM 3269 O O . GLU B 1 196 ? -6.828 -16.312 17.703 1 35.12 196 GLU B O 1
ATOM 3274 N N . GLU B 1 197 ? -6.051 -14.828 16.719 1 32.22 197 GLU B N 1
ATOM 3275 C CA . GLU B 1 197 ? -4.711 -15.344 16.984 1 32.22 197 GLU B CA 1
ATOM 3276 C C . GLU B 1 197 ? -4.273 -15.023 18.406 1 32.22 197 GLU B C 1
ATOM 3278 O O . GLU B 1 197 ? -4.145 -13.852 18.781 1 32.22 197 GLU B O 1
ATOM 3283 N N . ASP B 1 198 ? -4.57 -15.758 19.438 1 29.06 198 ASP B N 1
ATOM 3284 C CA . ASP B 1 198 ? -3.783 -15.883 20.656 1 29.06 198 ASP B CA 1
ATOM 3285 C C . ASP B 1 198 ? -2.287 -15.883 20.344 1 29.06 198 ASP B C 1
ATOM 3287 O O . ASP B 1 198 ? -1.838 -16.562 19.422 1 29.06 198 ASP B O 1
#

pLDDT: mean 77.42, std 22.39, range [27.23, 97.94]

Secondary structure (DSSP, 8-state):
-EE-TTT--EESSHHHHHHIIIII-HHHHHHHHHHH---------S--------S---TTS-HHHHHHHHHHHHHHHHHHHHHHHHHHTHHHHHHHHHHHHHTT--HHHHHHHHHHHHHHHHHHHHHHHHHHHHHHHHHHTT-HHHHHHHHHHHHHHHTT--HHHHHHHHHHHTTHHHHGGGT--GGG----------/-EE-TTT--EESSHHHHHHIIIII-HHHHHHHHHHS---------S-------SS---TTS-HHHHHHHHHHHHHHHHHHHHHHHHHHTHHHHHHHHHHHHHTT--HHHHHHHHHHHHHHHHHHHHHHHHHHHHHHHHHHTT-HHHHHHHHHHHHHHHTT--HHHHHHHHHHHTTHHHHGGGT--GGG----------

Sequence (396 aa):
MIACDGCGLVFTNIHNLQKHVKYWCYENSKRKREDTGEEDDIKSNVPLIKKRLISSGDPYDSEEDLLSRKNEEEQSVYDNIMDQTKDMNADEWNELYDKYIAEGMQRWEANKRADLEMKTKDMYVFLKKYESFITSMLKLENGSIHKKIMQDAESFMENGCSKQKSINLALHKNEYFFREMFDIDESDYTEPDDEEEDMIACDGCGLVFTNIHNLQKHVKYWCYENSKRKREDTGEEDDIKSNVPLIKKRLISSGDPYDSEEDLLSRKNEEEQSVYDNIMDQTKDMNADEWNELYDKYIAEGMQRWEANKRADLEMKTKDMYVFLKKYESFITSMLKLENGSIHKKIMQDAESFMENGCSKQKSINLALHKNEYFFREMFDIDESDYTEPDDEEED

Radius of gyration: 27.51 Å; Cα contacts (8 Å, |Δi|>4): 322; chains: 2; bounding box: 58×71×88 Å

Foldseek 3Di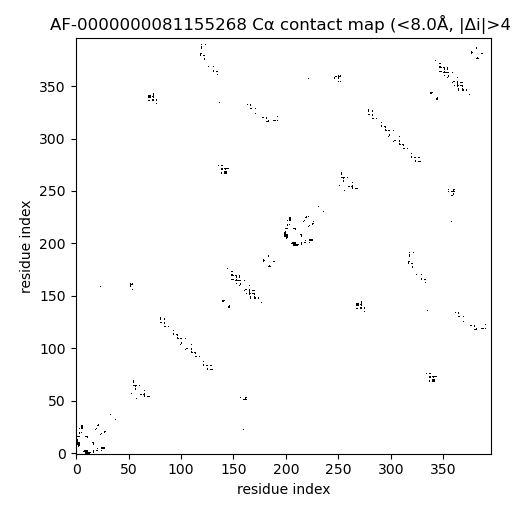:
DPAAPFPGRDDPDPVVNVCCLVLNRPRNVVVVCVPVVPPPPCPVVPPVLPPLCPLPQPPPHDPVNSVVVVVVVVVVVLVVLLVVLCVVCVVVLVVQLVVCVVVPDDNVVSNVVSCVVCVVVSVVSSVVVVVVVVVVVVVLPPDPLSVQLVVQLVVVVVVSDHSVVSSVVSCVVSVVVCCVVVVHDPVRDDPPPPPPPD/DPAAPFPGRDDPDPVVNVCCLVLNRPRNVVVVCVPVPPPPPCPVVPPVLVQQCPLPQPPPHDPVNSVVVVVVVVVVVLVVLLVVLCVVCVVVLVVQLVVCVVVPDDNVVSNVVSCVVCVVVSVVSSVVVVVVVVVVVVVLVPDPLSVQLVVQLVVVVVVSDHSVVSSVVSCVVSVVVCCVVVVHDPVRDDPPPPPPPD

Organism: Pinctada imbricata (NCBI:txid66713)